Protein AF-A0A7S3B1F3-F1 (afdb_monomer)

Radius of gyration: 29.44 Å; Cα contacts (8 Å, |Δi|>4): 536; chains: 1; bounding box: 64×61×90 Å

Nearest PDB structures (foldseek):
  1wzw-assembly1_A  TM=7.411E-01  e=1.819E-04  Homo sapiens
  4p5o-assembly2_G  TM=6.348E-01  e=1.239E-04  Homo sapiens
  6n13-assembly1_C  TM=6.821E-01  e=6.792E-04  Homo sapiens
  8qat-assembly1_D  TM=5.933E-01  e=2.266E-04  Homo sapiens
  7nsu-assembly1_D  TM=1.975E-01  e=6.494E+00  Escherichia coli

InterPro domains:
  IPR000608 Ubiquitin-conjugating (UBC), catalytic core domain [PF00179] (2-123)
  IPR000608 Ubiquitin-conjugating (UBC), catalytic core domain [PS50127] (1-158)
  IPR001810 F-box domain [PF12937] (292-334)
  IPR001810 F-box domain [PS50181] (289-335)
  IPR001810 F-box domain [SM00256] (295-335)
  IPR016135 Ubiquitin-conjugating enzyme/RWD-like [G3DSA:3.10.110.10] (1-153)
  IPR016135 Ubiquitin-conjugating enzyme/RWD-like [SSF54495] (1-128)
  IPR036047 F-box-like domain superfamily [SSF81383] (281-338)
  IPR050113 Ubiquitin-conjugating enzyme E2-like [PTHR24067] (2-126)

Sequence (414 aa):
MSDLREIDSNPLPTVAAAPLPFDISTWHVNLRPSDGPFSGSVFHFRLRFPADYPASPPRVEMLSTGMPGHPNVFGDPSGGVFICLSMLKPYLKSVKYDGWTSAYSCMSLLLQLQSFLFADNIEQDNGDIEGPNREFDTAEWRLGVVRQVRANNRTFWIQLDDDLCHTHDAPWPPFADVQTLSTAPVPEVELCRRAAVASEQELVRELLYVDTLKQTMEELDSRVRQFGAASLSYKDAAMRSNRKAVSNKLAGRAELVARVVAAREARATAEMELQRNADEAARERGAQSVLLADLPTDILLAIADRLRTEDLPNLDRVCRSWRDLSLCHNLFARRQLCCFHSKERFSAPGVCLGVGLRLLEGHRSGELKDVATPFDLISEAAFTRDKVRLSVWKEPFTHFLPLAIDARHFSRSL

Secondary structure (DSSP, 8-state):
-HHHHHHHHS--TTEEEEEETTEEEEEEEEE--SSSTTTT--EEEEEE--TTTTSSPPEEEE-S---TT-TTEEE-TTS-EEE--GGGSBP-TTSTT-SB-TT--HHHHHHHHHHHHT-SSEE-TTS-EEPSPGGG--HHHHHHHHHHHHHHTT-EE--STTT-EE-SSS-SSPPPPTTGGG-SPPPHHHHHHHHHHHHHHHHHHHHHHHHHHHHHHHHHHHHHHHH-GGG--HHHHHHHHTHHHHHHHHHTHHHHHHHHHHHHHHHHHHHHHHHHHHHHHHHHTT-----GGGS-HHHHHHHHTTS-GGGHHHHTTT-HHHHHHHHHHTHHHHHH-B-TTT--BTTSTT--EEEEEEEEE-TTT--EEEEE----EEEHHHHHTS---B-TT--B--EEEE---SHHHHHHH-

Solvent-accessible surface area (backbone atoms only — not comparable to full-atom values): 23519 Å² total; per-residue (Å²): 111,58,53,58,53,50,44,73,74,58,71,40,69,46,45,15,73,41,56,42,97,91,37,81,48,38,29,32,29,30,40,39,48,94,51,71,80,56,40,89,39,64,43,38,32,39,38,40,50,48,96,61,52,45,70,46,53,49,50,74,39,55,73,35,76,73,49,90,58,39,88,48,45,41,81,35,96,88,76,50,46,45,70,72,50,59,57,65,36,73,54,45,92,90,45,86,96,45,33,29,36,22,65,61,48,60,63,57,51,53,52,48,50,54,55,59,76,61,45,74,63,39,81,42,100,86,74,48,74,49,43,56,48,70,94,56,68,42,77,66,47,43,54,52,51,42,51,47,47,51,61,61,28,48,66,48,88,45,91,50,86,93,67,44,72,33,23,54,92,53,47,67,42,59,56,53,51,74,70,64,77,50,76,64,80,73,51,67,54,57,51,52,26,52,52,20,51,53,52,27,53,53,42,50,54,53,50,52,51,52,54,48,52,50,52,54,50,55,51,49,58,48,48,36,73,74,64,38,78,87,69,54,49,75,68,53,51,53,54,58,72,43,42,68,61,53,52,54,56,58,67,46,44,65,60,49,52,52,50,33,52,52,25,48,52,51,26,51,51,28,52,52,50,53,50,49,55,51,56,51,59,44,61,76,63,75,51,81,83,74,51,83,66,72,53,55,67,71,57,52,49,58,50,58,76,68,54,58,77,85,52,54,80,55,35,58,73,72,41,69,54,43,26,51,47,46,71,74,57,44,56,72,62,57,72,66,44,30,15,40,69,69,60,50,40,48,86,43,88,92,41,33,43,19,28,42,30,27,76,40,62,41,98,84,74,74,44,79,69,46,79,46,59,86,74,46,44,34,30,54,60,44,46,70,75,70,58,57,42,58,43,56,86,65,46,70,33,82,45,80,43,70,46,75,81,44,75,76,39,28,67,64,57,110

Foldseek 3Di:
DVLVVVCVQDADQQKDKDAFPVGNQKMKMWGAAPDDLLHLWIWIWIWGHDPLPPAAGTDIWTQFPWDPQQPQWDQDPVRTIGGPDQQNAPFDPVDPPTYHFLLDGPVNVSVCCRCQRRDQWHQDPVRDIDGRDVVQPDPVSSVVVSVVSQVRQAWDDDPRPNDDTAGRVGDPVDGDDPCVVCPPPDPPLVVLLVVLVVQLVVLVVLLVVLVVLVVLVVVLVVCCVVPNPVPDDPVSVVSVVCVVVSVVSNVCNVVSVVSSVVSVVSNVVSVVVVVVVVVVVCVVVPDDPPDPLNDPLVVVLVVLLSDDPVCLVVQCVPDPSSVCSCVVVVSVVQQVQAASNPRHGLPDPLWWKWWFWAFDADPPDSDGPDIDTPPHIHTPCCVPPVVDQAGRSGHGGDDTDTDCPDPVNVVSVD

Mean predicted aligned error: 15.01 Å

pLDDT: mean 80.53, std 12.05, range [40.38, 96.31]

Structure (mmCIF, N/CA/C/O backbone):
data_AF-A0A7S3B1F3-F1
#
_entry.id   AF-A0A7S3B1F3-F1
#
loop_
_atom_site.group_PDB
_atom_site.id
_atom_site.type_symbol
_atom_site.label_atom_id
_atom_site.label_alt_id
_atom_site.label_comp_id
_atom_site.label_asym_id
_atom_site.label_entity_id
_atom_site.label_seq_id
_atom_site.pdbx_PDB_ins_code
_atom_site.Cartn_x
_atom_site.Cartn_y
_atom_site.Cartn_z
_atom_site.occupancy
_atom_site.B_iso_or_equiv
_atom_site.auth_seq_id
_atom_site.auth_comp_id
_atom_site.auth_asym_id
_atom_site.auth_atom_id
_atom_site.pdbx_PDB_model_num
ATOM 1 N N . MET A 1 1 ? -2.489 -9.778 12.239 1.00 70.12 1 MET A N 1
ATOM 2 C CA . MET A 1 1 ? -3.160 -10.650 11.240 1.00 70.12 1 MET A CA 1
ATOM 3 C C . MET A 1 1 ? -3.718 -9.880 10.045 1.00 70.12 1 MET A C 1
ATOM 5 O O . MET A 1 1 ? -3.667 -10.430 8.954 1.00 70.12 1 MET A O 1
ATOM 9 N N . SER A 1 2 ? -4.242 -8.654 10.203 1.00 85.00 2 SER A N 1
ATOM 10 C CA . SER A 1 2 ? -4.734 -7.886 9.046 1.00 85.00 2 SER A CA 1
ATOM 11 C C . SER A 1 2 ? -3.640 -7.606 8.009 1.00 85.00 2 SER A C 1
ATOM 13 O O . SER A 1 2 ? -3.879 -7.827 6.829 1.00 85.00 2 SER A O 1
ATOM 15 N N . ASP A 1 3 ? -2.432 -7.231 8.441 1.00 91.12 3 ASP A N 1
ATOM 16 C CA . ASP A 1 3 ? -1.292 -7.003 7.537 1.00 91.12 3 ASP A CA 1
ATOM 17 C C . ASP A 1 3 ? -0.918 -8.231 6.700 1.00 91.12 3 ASP A C 1
ATOM 19 O O . ASP A 1 3 ? -0.592 -8.103 5.526 1.00 91.12 3 ASP A O 1
ATOM 23 N N . LEU A 1 4 ? -1.012 -9.435 7.279 1.00 89.94 4 LEU A N 1
ATOM 24 C CA . LEU A 1 4 ? -0.726 -10.681 6.558 1.00 89.94 4 LEU A CA 1
ATOM 25 C C . LEU A 1 4 ? -1.741 -10.897 5.443 1.00 89.94 4 LEU A C 1
ATOM 27 O O . LEU A 1 4 ? -1.368 -11.091 4.295 1.00 89.94 4 LEU A O 1
ATOM 31 N N . ARG A 1 5 ? -3.029 -10.729 5.761 1.00 87.00 5 ARG A N 1
ATOM 32 C CA . ARG A 1 5 ? -4.096 -10.798 4.757 1.00 87.00 5 ARG A CA 1
ATOM 33 C C . ARG A 1 5 ? -3.935 -9.732 3.676 1.00 87.00 5 ARG A C 1
ATOM 35 O O . ARG A 1 5 ? -4.262 -10.005 2.527 1.00 87.00 5 ARG A O 1
ATOM 42 N N . GLU A 1 6 ? -3.489 -8.527 4.031 1.00 85.38 6 GLU A N 1
ATOM 43 C CA . GLU A 1 6 ? -3.254 -7.444 3.070 1.00 85.38 6 GLU A CA 1
ATOM 44 C C . GLU A 1 6 ? -2.161 -7.820 2.065 1.00 85.38 6 GLU A C 1
ATOM 46 O O . GLU A 1 6 ? -2.376 -7.652 0.862 1.00 85.38 6 GLU A O 1
ATOM 51 N N . ILE A 1 7 ? -1.043 -8.363 2.554 1.00 88.19 7 ILE A N 1
ATOM 52 C CA . ILE A 1 7 ? 0.088 -8.818 1.738 1.00 88.19 7 ILE A CA 1
ATOM 53 C C . ILE A 1 7 ? -0.307 -10.016 0.869 1.00 88.19 7 ILE A C 1
ATOM 55 O O . ILE A 1 7 ? -0.078 -9.979 -0.337 1.00 88.19 7 ILE A O 1
ATOM 59 N N . ASP A 1 8 ? -0.990 -11.012 1.436 1.00 85.06 8 ASP A N 1
ATOM 60 C CA . ASP A 1 8 ? -1.453 -12.196 0.699 1.00 85.06 8 ASP A CA 1
ATOM 61 C C . ASP A 1 8 ? -2.486 -11.845 -0.386 1.00 85.06 8 ASP A C 1
ATOM 63 O O . ASP A 1 8 ? -2.542 -12.485 -1.434 1.00 85.06 8 ASP A O 1
ATOM 67 N N . SER A 1 9 ? -3.320 -10.824 -0.148 1.00 81.31 9 SER A N 1
ATOM 68 C CA . SER A 1 9 ? -4.368 -10.405 -1.093 1.00 81.31 9 SER A CA 1
ATOM 69 C C . SER A 1 9 ? -3.864 -9.450 -2.176 1.00 81.31 9 SER A C 1
ATOM 71 O O . SER A 1 9 ? -4.506 -9.324 -3.217 1.00 81.31 9 SER A O 1
ATOM 73 N N . ASN A 1 10 ? -2.757 -8.744 -1.930 1.00 79.38 10 ASN A N 1
ATOM 74 C CA . ASN A 1 10 ? -2.163 -7.788 -2.869 1.00 79.38 10 ASN A CA 1
ATOM 75 C C . ASN A 1 10 ? -0.659 -8.063 -3.042 1.00 79.38 10 ASN A C 1
ATOM 77 O O . ASN A 1 10 ? 0.163 -7.190 -2.754 1.00 79.38 10 ASN A O 1
ATOM 81 N N . PRO A 1 11 ? -0.279 -9.274 -3.478 1.00 84.19 11 PRO A N 1
ATOM 82 C CA . PRO A 1 11 ? 1.120 -9.635 -3.655 1.00 84.19 11 PRO A CA 1
ATOM 83 C C . PRO A 1 11 ? 1.785 -8.752 -4.717 1.00 84.19 11 PRO A C 1
ATOM 85 O O . PRO A 1 11 ? 1.265 -8.565 -5.819 1.00 84.19 11 PRO A O 1
ATOM 88 N N . LEU A 1 12 ? 2.966 -8.228 -4.392 1.00 85.62 12 LEU A N 1
ATOM 89 C CA . LEU A 1 12 ? 3.766 -7.407 -5.297 1.00 85.62 12 LEU A CA 1
ATOM 90 C C . LEU A 1 12 ? 4.938 -8.232 -5.844 1.00 85.62 12 LEU A C 1
ATOM 92 O O . LEU A 1 12 ? 5.647 -8.859 -5.060 1.00 85.62 12 LEU A O 1
ATOM 96 N N . PRO A 1 13 ? 5.237 -8.191 -7.156 1.00 86.38 13 PRO A N 1
ATOM 97 C CA . PRO A 1 13 ? 6.347 -8.955 -7.733 1.00 86.38 13 PRO A CA 1
ATOM 98 C C . PRO A 1 13 ? 7.719 -8.673 -7.106 1.00 86.38 13 PRO A C 1
ATOM 100 O O . PRO A 1 13 ? 8.632 -9.492 -7.205 1.00 86.38 13 PRO A O 1
ATOM 103 N N . THR A 1 14 ? 7.908 -7.492 -6.523 1.00 89.94 14 THR A N 1
ATOM 104 C CA . THR A 1 14 ? 9.184 -7.007 -5.977 1.00 89.94 14 THR A CA 1
ATOM 105 C C . THR A 1 14 ? 9.291 -7.129 -4.460 1.00 89.94 14 THR A C 1
ATOM 107 O O . THR A 1 14 ? 10.332 -6.780 -3.904 1.00 89.94 14 THR A O 1
ATOM 110 N N . VAL A 1 15 ? 8.244 -7.628 -3.796 1.00 92.31 15 VAL A N 1
ATOM 111 C CA . VAL A 1 15 ? 8.154 -7.733 -2.337 1.00 92.31 15 VAL A CA 1
ATOM 112 C C . VAL A 1 15 ? 7.716 -9.144 -1.963 1.00 92.31 15 VAL A C 1
ATOM 114 O O . VAL A 1 15 ? 6.698 -9.633 -2.441 1.00 92.31 15 VAL A O 1
ATOM 117 N N . ALA A 1 16 ? 8.459 -9.789 -1.073 1.00 91.44 16 ALA A N 1
ATOM 118 C CA . ALA A 1 16 ? 8.034 -11.014 -0.409 1.00 91.44 16 ALA A CA 1
ATOM 119 C C . ALA A 1 16 ? 8.097 -10.792 1.096 1.00 91.44 16 ALA A C 1
ATOM 121 O O . ALA A 1 16 ? 9.097 -10.279 1.589 1.00 91.44 16 ALA A O 1
ATOM 122 N N . ALA A 1 17 ? 7.060 -11.169 1.834 1.00 93.38 17 ALA A N 1
ATOM 123 C CA . ALA A 1 17 ? 7.020 -11.000 3.280 1.00 93.38 17 ALA A CA 1
ATOM 124 C C . ALA A 1 17 ? 6.205 -12.123 3.918 1.00 93.38 17 ALA A C 1
ATOM 126 O O . ALA A 1 17 ? 5.119 -12.437 3.441 1.00 93.38 17 ALA A O 1
ATOM 127 N N . ALA A 1 18 ? 6.731 -12.723 4.984 1.00 90.44 18 ALA A N 1
ATOM 128 C CA . ALA A 1 18 ? 6.064 -13.801 5.699 1.00 90.44 18 ALA A CA 1
ATOM 129 C C . ALA A 1 18 ? 6.490 -13.830 7.177 1.00 90.44 18 ALA A C 1
ATOM 131 O O . ALA A 1 18 ? 7.664 -13.578 7.476 1.00 90.44 18 ALA A O 1
ATOM 132 N N . PRO A 1 19 ? 5.569 -14.142 8.107 1.00 90.50 19 PRO A N 1
ATOM 133 C CA . PRO A 1 19 ? 5.909 -14.415 9.499 1.00 90.50 19 PRO A CA 1
ATOM 134 C C . PRO A 1 19 ? 6.718 -15.708 9.638 1.00 90.50 19 PRO A C 1
ATOM 136 O O . PRO A 1 19 ? 6.606 -16.619 8.814 1.00 90.50 19 PRO A O 1
ATOM 139 N N . LEU A 1 20 ? 7.475 -15.830 10.729 1.00 82.38 20 LEU A N 1
ATOM 140 C CA . LEU A 1 20 ? 7.997 -17.126 11.152 1.00 82.38 20 LEU A CA 1
ATOM 141 C C . LEU A 1 20 ? 6.819 -18.056 11.526 1.00 82.38 20 LEU A C 1
ATOM 143 O O . LEU A 1 20 ? 5.872 -17.601 12.172 1.00 82.38 20 LEU A O 1
ATOM 147 N N . PRO A 1 21 ? 6.869 -19.361 11.198 1.00 78.12 21 PRO A N 1
ATOM 148 C CA . PRO A 1 21 ? 5.812 -20.325 11.516 1.00 78.12 21 PRO A CA 1
ATOM 149 C C . PRO A 1 21 ? 5.466 -20.401 13.008 1.00 78.12 21 PRO A C 1
ATOM 151 O O . PRO A 1 21 ? 4.306 -20.588 13.365 1.00 78.12 21 PRO A O 1
ATOM 154 N N . PHE A 1 22 ? 6.466 -20.234 13.875 1.00 78.75 22 PHE A N 1
ATOM 155 C CA . PHE A 1 22 ? 6.335 -20.303 15.335 1.00 78.75 22 PHE A CA 1
ATOM 156 C C . PHE A 1 22 ? 6.298 -18.927 16.019 1.00 78.75 22 PHE A C 1
ATOM 158 O O . PHE A 1 22 ? 6.093 -18.858 17.229 1.00 78.75 22 PHE A O 1
ATOM 165 N N . ASP A 1 23 ? 6.478 -17.831 15.275 1.00 83.88 23 ASP A N 1
ATOM 166 C CA . ASP A 1 23 ? 6.432 -16.472 15.818 1.00 83.88 23 ASP A CA 1
ATOM 167 C C . ASP A 1 23 ? 5.832 -15.487 14.806 1.00 83.88 23 ASP A C 1
ATOM 169 O O . ASP A 1 23 ? 6.515 -14.927 13.949 1.00 83.88 23 ASP A O 1
ATOM 173 N N . ILE A 1 24 ? 4.536 -15.211 14.965 1.00 89.12 24 ILE A N 1
ATOM 174 C CA . ILE A 1 24 ? 3.807 -14.252 14.126 1.00 89.12 24 ILE A CA 1
ATOM 175 C C . ILE A 1 24 ? 4.287 -12.803 14.308 1.00 89.12 24 ILE A C 1
ATOM 177 O O . ILE A 1 24 ? 3.949 -11.948 13.490 1.00 89.12 24 ILE A O 1
ATOM 181 N N . SER A 1 25 ? 5.038 -12.498 15.372 1.00 92.31 25 SER A N 1
ATOM 182 C CA . SER A 1 25 ? 5.562 -11.153 15.631 1.00 92.31 25 SER A CA 1
ATOM 183 C C . SER A 1 25 ? 6.898 -10.887 14.938 1.00 92.31 25 SER A C 1
ATOM 185 O O . SER A 1 25 ? 7.299 -9.730 14.820 1.00 92.31 25 SER A O 1
ATOM 187 N N . THR A 1 26 ? 7.562 -11.921 14.417 1.00 90.69 26 THR A N 1
ATOM 188 C CA . THR A 1 26 ? 8.807 -11.785 13.658 1.00 90.69 26 THR A CA 1
ATOM 189 C C . THR A 1 26 ? 8.581 -12.201 12.215 1.00 90.69 26 THR A C 1
ATOM 191 O O . THR A 1 26 ? 8.157 -13.315 11.927 1.00 90.69 26 THR A O 1
ATOM 194 N N . TRP A 1 27 ? 8.853 -11.287 11.292 1.00 93.44 27 TRP A N 1
ATOM 195 C CA . TRP A 1 27 ? 8.662 -11.494 9.865 1.00 93.44 27 TRP A CA 1
ATOM 196 C C . TRP A 1 27 ? 9.977 -11.378 9.128 1.00 93.44 27 TRP A C 1
ATOM 198 O O . TRP A 1 27 ? 10.834 -10.561 9.467 1.00 93.44 27 TRP A O 1
ATOM 208 N N . HIS A 1 28 ? 10.089 -12.168 8.075 1.00 90.50 28 HIS A N 1
ATOM 209 C CA . HIS A 1 28 ? 11.171 -12.102 7.117 1.00 90.50 28 HIS A CA 1
ATOM 210 C C . HIS A 1 28 ? 10.658 -11.541 5.804 1.00 90.50 28 HIS A C 1
ATOM 212 O O . HIS A 1 28 ? 9.555 -11.861 5.356 1.00 90.50 28 HIS A O 1
ATOM 218 N N . VAL A 1 29 ? 11.463 -10.666 5.215 1.00 93.06 29 VAL A N 1
ATOM 219 C CA . VAL A 1 29 ? 11.077 -9.869 4.059 1.00 93.06 29 VAL A CA 1
ATOM 220 C C . VAL A 1 29 ? 12.208 -9.860 3.047 1.00 93.06 29 VAL A C 1
ATOM 222 O O . VAL A 1 29 ? 13.358 -9.625 3.406 1.00 93.06 29 VAL A O 1
ATOM 225 N N . ASN A 1 30 ? 11.871 -10.061 1.779 1.00 90.88 30 ASN A N 1
ATOM 226 C CA . ASN A 1 30 ? 12.766 -9.855 0.651 1.00 90.88 30 ASN A CA 1
ATOM 227 C C . ASN A 1 30 ? 12.249 -8.708 -0.211 1.00 90.88 30 ASN A C 1
ATOM 229 O O . ASN A 1 30 ? 11.088 -8.705 -0.621 1.00 90.88 30 ASN A O 1
ATOM 233 N N . LEU A 1 31 ? 13.128 -7.756 -0.509 1.00 92.00 31 LEU A N 1
ATOM 234 C CA . LEU A 1 31 ? 12.880 -6.680 -1.463 1.00 92.00 31 LEU A CA 1
ATOM 235 C C . LEU A 1 31 ? 13.848 -6.819 -2.634 1.00 92.00 31 LEU A C 1
ATOM 237 O O . LEU A 1 31 ? 15.030 -7.117 -2.440 1.00 92.00 31 LEU A O 1
ATOM 241 N N . ARG A 1 32 ? 13.355 -6.577 -3.849 1.00 87.69 32 ARG A N 1
ATOM 242 C CA . ARG A 1 32 ? 14.201 -6.459 -5.040 1.00 87.69 32 ARG A CA 1
ATOM 243 C C . ARG A 1 32 ? 13.879 -5.179 -5.816 1.00 87.69 32 ARG A C 1
ATOM 245 O O . ARG A 1 32 ? 12.701 -4.877 -6.008 1.00 87.69 32 ARG A O 1
ATOM 252 N N . PRO A 1 33 ? 14.893 -4.442 -6.285 1.00 83.69 33 PRO A N 1
ATOM 253 C CA . PRO A 1 33 ? 14.686 -3.315 -7.180 1.00 83.69 33 PRO A CA 1
ATOM 254 C C . PRO A 1 33 ? 14.214 -3.796 -8.558 1.00 83.69 33 PRO A C 1
ATOM 256 O O . PRO A 1 33 ? 14.663 -4.832 -9.059 1.00 83.69 33 PRO A O 1
ATOM 259 N N . SER A 1 34 ? 13.316 -3.032 -9.176 1.00 81.38 34 SER A N 1
ATOM 260 C CA . SER A 1 34 ? 12.886 -3.223 -10.568 1.00 81.38 34 SER A CA 1
ATOM 261 C C . SER A 1 34 ? 13.987 -2.865 -11.567 1.00 81.38 34 SER A C 1
ATOM 263 O O . SER A 1 34 ? 14.125 -3.496 -12.612 1.00 81.38 34 SER A O 1
ATOM 265 N N . ASP A 1 35 ? 14.782 -1.861 -11.228 1.00 77.50 35 ASP A N 1
ATOM 266 C CA . ASP A 1 35 ? 15.7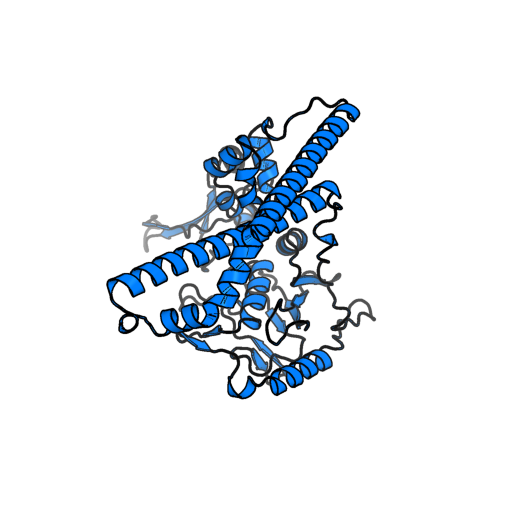03 -1.144 -12.099 1.00 77.50 35 ASP A CA 1
ATOM 267 C C . ASP A 1 35 ? 16.857 -0.537 -11.278 1.00 77.50 35 ASP A C 1
ATOM 269 O O . ASP A 1 35 ? 17.087 -0.909 -10.126 1.00 77.50 35 ASP A O 1
ATOM 273 N N . GLY A 1 36 ? 17.660 0.324 -11.901 1.00 73.88 36 GLY A N 1
ATOM 274 C CA . GLY A 1 36 ? 18.797 0.960 -11.241 1.00 73.88 36 GLY A CA 1
ATOM 275 C C . GLY A 1 36 ? 19.997 0.028 -10.996 1.00 73.88 36 GLY A C 1
ATOM 276 O O . GLY A 1 36 ? 20.031 -1.124 -11.447 1.00 73.88 36 GLY A O 1
ATOM 277 N N . PRO A 1 37 ? 21.034 0.524 -10.296 1.00 71.31 37 PRO A N 1
ATOM 278 C CA . PRO A 1 37 ? 22.313 -0.173 -10.146 1.00 71.31 37 PRO A CA 1
ATOM 279 C C . PRO A 1 37 ? 22.180 -1.498 -9.391 1.00 71.31 37 PRO A C 1
ATOM 281 O O . PRO A 1 37 ? 22.884 -2.453 -9.700 1.00 71.31 37 PRO A O 1
ATOM 284 N N . PHE A 1 38 ? 21.250 -1.586 -8.442 1.00 75.31 38 PHE A N 1
ATOM 285 C CA . PHE A 1 38 ? 21.038 -2.788 -7.641 1.00 75.31 38 PHE A CA 1
ATOM 286 C C . PHE A 1 38 ? 20.122 -3.824 -8.310 1.00 75.31 38 PHE A C 1
ATOM 288 O O . PHE A 1 38 ? 19.883 -4.876 -7.710 1.00 75.31 38 PHE A O 1
ATOM 295 N N . SER A 1 39 ? 19.638 -3.573 -9.536 1.00 78.00 39 SER A N 1
ATOM 296 C CA . SER A 1 39 ? 18.772 -4.493 -10.287 1.00 78.00 39 SER A CA 1
ATOM 297 C C . SER A 1 39 ? 19.311 -5.930 -10.292 1.00 78.00 39 SER A C 1
ATOM 299 O O . SER A 1 39 ? 20.514 -6.186 -10.433 1.00 78.00 39 SER A O 1
ATOM 301 N N . GLY A 1 40 ? 18.411 -6.893 -10.081 1.00 75.31 40 GLY A N 1
ATOM 302 C CA . GLY A 1 40 ? 18.739 -8.316 -9.964 1.00 75.31 40 GLY A CA 1
ATOM 303 C C . GLY A 1 40 ? 19.430 -8.714 -8.655 1.00 75.31 40 GLY A C 1
ATOM 304 O O . GLY A 1 40 ? 19.989 -9.806 -8.595 1.00 75.31 40 GLY A O 1
ATOM 305 N N . SER A 1 41 ? 19.428 -7.841 -7.644 1.00 79.12 41 SER A N 1
ATOM 306 C CA . SER A 1 41 ? 19.888 -8.156 -6.287 1.00 79.12 41 SER A CA 1
ATOM 307 C C . SER A 1 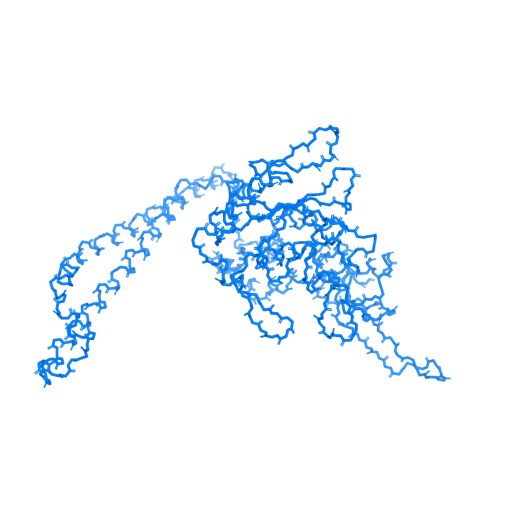41 ? 18.696 -8.341 -5.343 1.00 79.12 41 SER A C 1
ATOM 309 O O . SER A 1 41 ? 17.678 -7.668 -5.496 1.00 79.12 41 SER A O 1
ATOM 311 N N . VAL A 1 42 ? 18.823 -9.224 -4.354 1.00 84.38 42 VAL A N 1
ATOM 312 C CA . VAL A 1 42 ? 17.827 -9.415 -3.286 1.00 84.38 42 VAL A CA 1
ATOM 313 C C . VAL A 1 42 ? 18.360 -8.862 -1.969 1.00 84.38 42 VAL A C 1
ATOM 315 O O . VAL A 1 42 ? 19.488 -9.167 -1.567 1.00 84.38 42 VAL A O 1
ATOM 318 N N . PHE A 1 43 ? 17.530 -8.060 -1.304 1.00 86.94 43 PHE A N 1
ATOM 319 C CA . PHE A 1 43 ? 17.797 -7.492 0.010 1.00 86.94 43 PHE A CA 1
ATOM 320 C C . PHE A 1 43 ? 16.864 -8.111 1.043 1.00 86.94 43 PHE A C 1
ATOM 322 O O . PHE A 1 43 ? 15.642 -8.050 0.897 1.00 86.94 43 PHE A O 1
ATOM 329 N N . HIS A 1 44 ? 17.457 -8.702 2.074 1.00 87.50 44 HIS A N 1
ATOM 330 C CA . HIS A 1 44 ? 16.751 -9.437 3.106 1.00 87.50 44 HIS A CA 1
ATOM 331 C C . HIS A 1 44 ? 16.637 -8.616 4.391 1.00 87.50 44 HIS A C 1
ATOM 333 O O . HIS A 1 44 ? 17.616 -8.027 4.862 1.00 87.50 44 HIS A O 1
ATOM 339 N N . PHE A 1 45 ? 15.444 -8.607 4.975 1.00 90.56 45 PHE A N 1
ATOM 340 C CA . PHE A 1 45 ? 15.118 -7.869 6.185 1.00 90.56 45 PHE A CA 1
ATOM 341 C C . PHE A 1 45 ? 14.389 -8.757 7.182 1.00 90.56 45 PHE A C 1
ATOM 343 O O . PHE A 1 45 ? 13.651 -9.677 6.820 1.00 90.56 45 PHE A O 1
ATOM 350 N N . ARG A 1 46 ? 14.548 -8.409 8.455 1.00 90.00 46 ARG A N 1
ATOM 351 C CA . ARG A 1 46 ? 13.768 -8.935 9.565 1.00 90.00 46 ARG A CA 1
ATOM 352 C C . ARG A 1 46 ? 12.976 -7.806 10.209 1.00 90.00 46 ARG A C 1
ATOM 354 O O . ARG A 1 46 ? 13.542 -6.804 10.641 1.00 90.00 46 ARG A O 1
ATOM 361 N N . LEU A 1 47 ? 11.664 -7.981 10.271 1.00 94.44 47 LEU A N 1
ATOM 362 C CA . LEU A 1 47 ? 10.727 -7.080 10.932 1.00 94.44 47 LEU A CA 1
ATOM 363 C C . LEU A 1 47 ? 10.300 -7.712 12.255 1.00 94.44 47 LEU A C 1
ATOM 365 O O . LEU A 1 47 ? 9.886 -8.867 12.278 1.00 94.44 47 LEU A O 1
ATOM 369 N N . ARG A 1 48 ? 10.378 -6.964 13.357 1.00 93.94 48 ARG A N 1
ATOM 370 C CA . ARG A 1 48 ? 9.853 -7.390 14.664 1.00 93.94 48 ARG A CA 1
ATOM 371 C C . ARG A 1 48 ? 8.751 -6.442 15.106 1.00 93.94 48 ARG A C 1
ATOM 373 O O . ARG A 1 48 ? 9.014 -5.271 15.379 1.00 93.94 48 ARG A O 1
ATOM 380 N N . PHE A 1 49 ? 7.530 -6.948 15.161 1.00 95.00 49 PHE A N 1
ATOM 381 C CA . PHE A 1 49 ? 6.347 -6.204 15.569 1.00 95.00 49 PHE A CA 1
ATOM 382 C C . PHE A 1 49 ? 6.253 -6.177 17.101 1.00 95.00 49 PHE A C 1
ATOM 384 O O . PHE A 1 49 ? 6.294 -7.239 17.726 1.00 95.00 49 PHE A O 1
ATOM 391 N N . PRO A 1 50 ? 6.141 -4.996 17.734 1.00 94.50 50 PRO A N 1
ATOM 392 C CA . PRO A 1 50 ? 5.984 -4.913 19.181 1.00 94.50 50 PRO A CA 1
ATOM 393 C C . PRO A 1 50 ? 4.578 -5.353 19.619 1.00 94.50 50 PRO A C 1
ATOM 395 O O . PRO A 1 50 ? 3.640 -5.389 18.822 1.00 94.50 50 PRO A O 1
ATOM 398 N N . ALA A 1 51 ? 4.416 -5.654 20.910 1.00 92.25 51 ALA A N 1
ATOM 399 C CA . ALA A 1 51 ? 3.141 -6.109 21.473 1.00 92.25 51 ALA A CA 1
ATOM 400 C C . ALA A 1 51 ? 2.011 -5.065 21.368 1.00 92.25 51 ALA A C 1
ATOM 402 O O . ALA A 1 51 ? 0.839 -5.427 21.362 1.00 92.25 51 ALA A O 1
ATOM 403 N N . ASP A 1 52 ? 2.359 -3.780 21.282 1.00 91.12 52 ASP A N 1
ATOM 404 C CA . ASP A 1 52 ? 1.432 -2.660 21.123 1.00 91.12 52 ASP A CA 1
ATOM 405 C C . ASP A 1 52 ? 1.264 -2.220 19.657 1.00 91.12 52 ASP A C 1
ATOM 407 O O . ASP A 1 52 ? 0.655 -1.183 19.392 1.00 91.12 52 ASP A O 1
ATOM 411 N N . TYR A 1 53 ? 1.784 -2.976 18.683 1.00 92.25 53 TYR A N 1
ATOM 412 C CA . TYR A 1 53 ? 1.575 -2.694 17.262 1.00 92.25 53 TYR A CA 1
ATOM 413 C C . TYR A 1 53 ? 0.070 -2.617 16.922 1.00 92.25 53 TYR A C 1
ATOM 415 O O . TYR A 1 53 ? -0.696 -3.468 17.378 1.00 92.25 53 TYR A O 1
ATOM 423 N N . PRO A 1 54 ? -0.386 -1.648 16.097 1.00 92.62 54 PRO A N 1
ATOM 424 C CA . PRO A 1 54 ? 0.379 -0.636 15.353 1.00 92.62 54 PRO A CA 1
ATOM 425 C C . PRO A 1 54 ? 0.604 0.694 16.090 1.00 92.62 54 PRO A C 1
ATOM 427 O O . PRO A 1 54 ? 0.933 1.698 15.454 1.00 92.62 54 PRO A O 1
ATOM 430 N N . ALA A 1 55 ? 0.407 0.772 17.410 1.00 89.56 55 ALA A N 1
ATOM 431 C CA . ALA A 1 55 ? 0.667 2.008 18.152 1.00 89.56 55 ALA A CA 1
ATOM 432 C C . ALA A 1 55 ? 2.147 2.420 18.068 1.00 89.56 55 ALA A C 1
ATOM 434 O O . ALA A 1 55 ? 2.421 3.606 17.857 1.00 89.56 55 ALA A O 1
ATOM 435 N N . SER A 1 56 ? 3.056 1.448 18.139 1.00 91.06 56 SER A N 1
ATOM 436 C CA . SER A 1 56 ? 4.497 1.618 17.928 1.00 91.06 56 SER A CA 1
ATOM 437 C C . SER A 1 56 ? 4.959 0.967 16.612 1.00 91.06 56 SER A C 1
ATOM 439 O O . SER A 1 56 ? 4.340 -0.009 16.170 1.00 91.06 56 SER A O 1
ATOM 441 N N . PRO A 1 57 ? 6.022 1.493 15.966 1.00 93.38 57 PRO A N 1
ATOM 442 C CA . PRO A 1 57 ? 6.554 0.927 14.728 1.00 93.38 57 PRO A CA 1
ATOM 443 C C . PRO A 1 57 ? 7.159 -0.464 14.943 1.00 93.38 57 PRO A C 1
ATOM 445 O O . PRO A 1 57 ? 7.673 -0.751 16.028 1.00 93.38 57 PRO A O 1
ATOM 448 N N . PRO A 1 58 ? 7.177 -1.320 13.906 1.00 94.62 58 PRO A N 1
ATOM 449 C CA . PRO A 1 58 ? 8.010 -2.509 13.924 1.00 94.62 58 PRO A CA 1
ATOM 450 C C . PRO A 1 58 ? 9.489 -2.112 13.870 1.00 94.62 58 PRO A C 1
ATOM 452 O O . PRO A 1 58 ? 9.877 -1.153 13.200 1.00 94.62 58 PRO A O 1
ATOM 455 N N . ARG A 1 59 ? 10.343 -2.890 14.535 1.00 91.75 59 ARG A N 1
ATOM 456 C CA . ARG A 1 59 ? 11.792 -2.762 14.373 1.00 91.75 59 ARG A CA 1
ATOM 457 C C . ARG A 1 59 ? 12.194 -3.404 13.050 1.00 91.75 59 ARG A C 1
ATOM 459 O O . ARG A 1 59 ? 11.918 -4.585 12.848 1.00 91.75 59 ARG A O 1
ATOM 466 N N . VAL A 1 60 ? 12.861 -2.644 12.186 1.00 92.00 60 VAL A N 1
ATOM 467 C CA . VAL A 1 60 ? 13.398 -3.126 10.905 1.00 92.00 60 VAL A CA 1
ATOM 468 C C . VAL A 1 60 ? 14.893 -3.366 11.044 1.00 92.00 60 VAL A C 1
ATOM 470 O O . VAL A 1 60 ? 15.634 -2.490 11.482 1.00 92.00 60 VAL A O 1
ATOM 473 N N . GLU A 1 61 ? 15.330 -4.559 10.666 1.00 87.25 61 GLU A N 1
ATOM 474 C CA . GLU A 1 61 ? 16.728 -4.965 10.652 1.00 87.25 61 GLU A CA 1
ATOM 475 C C . GLU A 1 61 ? 17.086 -5.444 9.247 1.00 87.25 61 GLU A C 1
ATOM 477 O O . GLU A 1 61 ? 16.483 -6.385 8.733 1.00 87.25 61 GLU A O 1
ATOM 482 N N . MET A 1 62 ? 18.058 -4.792 8.615 1.00 86.56 62 MET A N 1
ATOM 483 C CA . MET A 1 62 ? 18.590 -5.238 7.332 1.00 86.56 62 MET A CA 1
ATOM 484 C C . MET A 1 62 ? 19.614 -6.345 7.581 1.00 86.56 62 MET A C 1
ATOM 486 O O . MET A 1 62 ? 20.629 -6.113 8.232 1.00 86.56 62 MET A O 1
ATOM 490 N N . LEU A 1 63 ? 19.325 -7.547 7.083 1.00 80.25 63 LEU A N 1
ATOM 491 C CA . LEU A 1 63 ? 20.173 -8.730 7.256 1.00 80.25 63 LEU A CA 1
ATOM 492 C C . LEU A 1 63 ? 21.190 -8.894 6.115 1.00 80.25 63 LEU A C 1
ATOM 494 O O . LEU A 1 63 ? 22.195 -9.580 6.277 1.00 80.25 63 LEU A O 1
ATOM 498 N N . SER A 1 64 ? 20.950 -8.254 4.969 1.00 75.19 64 SER A N 1
ATOM 499 C CA . SER A 1 64 ? 21.930 -8.080 3.888 1.00 75.19 64 SER A CA 1
ATOM 500 C C . SER A 1 64 ? 23.101 -7.190 4.299 1.00 75.19 64 SER A C 1
ATOM 502 O O . SER A 1 64 ? 22.952 -6.317 5.153 1.00 75.19 64 SER A O 1
ATOM 504 N N . THR A 1 65 ? 24.262 -7.350 3.652 1.00 65.44 65 THR A N 1
ATOM 505 C CA . THR A 1 65 ? 25.442 -6.517 3.946 1.00 65.44 65 THR A CA 1
ATOM 506 C C . THR A 1 65 ? 25.275 -5.089 3.424 1.00 65.44 65 THR A C 1
ATOM 508 O O . THR A 1 65 ? 25.812 -4.761 2.369 1.00 65.44 65 THR A O 1
ATOM 511 N N . GLY A 1 66 ? 24.541 -4.254 4.163 1.00 67.19 66 GLY A N 1
ATOM 512 C CA . GLY A 1 66 ? 24.393 -2.809 3.960 1.00 67.19 66 GLY A CA 1
ATOM 513 C C . GLY A 1 66 ? 24.056 -2.351 2.533 1.00 67.19 66 GLY A C 1
ATOM 514 O O . GLY A 1 66 ? 23.757 -3.134 1.633 1.00 67.19 66 GLY A O 1
ATOM 515 N N . MET A 1 67 ? 24.119 -1.037 2.323 1.00 75.12 67 MET A N 1
ATOM 516 C CA . MET A 1 67 ? 24.105 -0.408 1.000 1.00 75.12 67 MET A CA 1
ATOM 517 C C . MET A 1 67 ? 25.252 0.601 0.924 1.00 75.12 67 MET A C 1
ATOM 519 O O . MET A 1 67 ? 25.105 1.724 1.410 1.00 75.12 67 MET A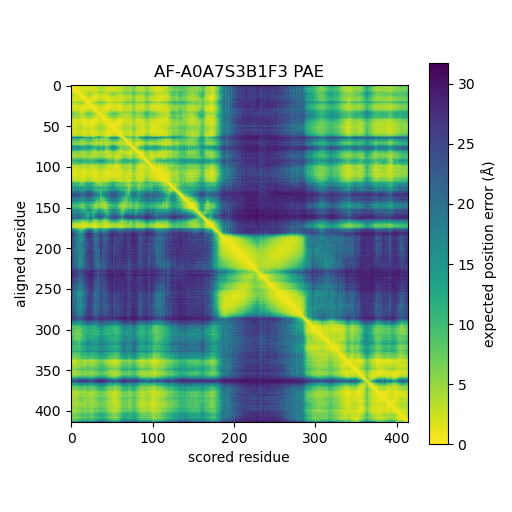 O 1
ATOM 523 N N . PRO A 1 68 ? 26.414 0.214 0.366 1.00 70.81 68 PRO A N 1
ATOM 524 C CA . PRO A 1 68 ? 27.551 1.120 0.253 1.00 70.81 68 PRO A CA 1
ATOM 525 C C . PRO A 1 68 ? 27.167 2.394 -0.507 1.00 70.81 68 PRO A C 1
ATOM 527 O O . PRO A 1 68 ? 26.571 2.316 -1.577 1.00 70.81 68 PRO A O 1
ATOM 530 N N . GLY A 1 69 ? 27.511 3.558 0.045 1.00 70.06 69 GLY A N 1
ATOM 531 C CA . GLY A 1 69 ? 27.280 4.856 -0.598 1.00 70.06 69 GLY A CA 1
ATOM 532 C C . GLY A 1 69 ? 25.837 5.372 -0.564 1.00 70.06 69 GLY A C 1
ATOM 533 O O . GLY A 1 69 ? 25.582 6.421 -1.153 1.00 70.06 69 GLY A O 1
ATOM 534 N N . HIS A 1 70 ? 24.906 4.684 0.110 1.00 79.69 70 HIS A N 1
ATOM 535 C CA . HIS A 1 70 ? 23.539 5.180 0.280 1.00 79.69 70 HIS A CA 1
ATOM 536 C C . HIS A 1 70 ? 23.480 6.249 1.390 1.00 79.69 70 HIS A C 1
ATOM 538 O O . HIS A 1 70 ? 23.952 5.982 2.499 1.00 79.69 70 HIS A O 1
ATOM 544 N N . PRO A 1 71 ? 22.869 7.424 1.142 1.00 77.56 71 PRO A N 1
ATOM 545 C CA . PRO A 1 71 ? 22.935 8.572 2.055 1.00 77.56 71 PRO A CA 1
ATOM 546 C C . PRO A 1 71 ? 22.290 8.315 3.424 1.00 77.56 71 PRO A C 1
ATOM 548 O O . PRO A 1 71 ? 22.707 8.892 4.421 1.00 77.56 71 PRO A O 1
ATOM 551 N N . ASN A 1 72 ? 21.314 7.404 3.503 1.00 84.25 72 ASN A N 1
ATOM 552 C CA . ASN A 1 72 ? 20.555 7.133 4.731 1.00 84.25 72 ASN A CA 1
ATOM 553 C C . ASN A 1 72 ? 20.676 5.690 5.266 1.00 84.25 72 ASN A C 1
ATOM 555 O O . ASN A 1 72 ? 19.830 5.256 6.052 1.00 84.25 72 ASN A O 1
ATOM 559 N N . VAL A 1 73 ? 21.691 4.929 4.835 1.00 84.88 73 VAL A N 1
ATOM 560 C CA . VAL A 1 73 ? 21.962 3.569 5.338 1.00 84.88 73 VAL A CA 1
ATOM 561 C C . VAL A 1 73 ? 23.369 3.534 5.912 1.00 84.88 73 VAL A C 1
ATOM 563 O O . VAL A 1 73 ? 24.354 3.696 5.196 1.00 84.88 73 VAL A O 1
ATOM 566 N N . PHE A 1 74 ? 23.460 3.298 7.215 1.00 82.44 74 PHE A N 1
ATOM 567 C CA . PHE A 1 74 ? 24.699 3.418 7.972 1.00 82.44 74 PHE A CA 1
ATOM 568 C C . PHE A 1 74 ? 25.065 2.089 8.624 1.00 82.44 74 PHE A C 1
ATOM 570 O O . PHE A 1 74 ? 24.193 1.327 9.042 1.00 82.44 74 PHE A O 1
ATOM 577 N N . GLY A 1 75 ? 26.363 1.818 8.742 1.00 75.50 75 GLY A N 1
ATOM 578 C CA . GLY A 1 75 ? 26.843 0.741 9.602 1.00 75.50 75 GLY A CA 1
ATOM 579 C C . GLY A 1 75 ? 26.650 1.117 11.069 1.00 75.50 75 GLY A C 1
ATOM 580 O O . GLY A 1 75 ? 27.010 2.219 11.480 1.00 75.50 75 GLY A O 1
ATOM 581 N N . ASP A 1 76 ? 26.087 0.207 11.855 1.00 68.50 76 ASP A N 1
ATOM 582 C CA . ASP A 1 76 ? 25.993 0.351 13.303 1.00 68.50 76 ASP A CA 1
ATOM 583 C C . ASP A 1 76 ? 27.291 -0.172 13.958 1.00 68.50 76 ASP A C 1
ATOM 585 O O . ASP A 1 76 ? 27.766 -1.251 13.582 1.00 68.50 76 ASP A O 1
ATOM 589 N N . PRO A 1 77 ? 27.872 0.530 14.951 1.00 66.44 77 PRO A N 1
ATOM 590 C CA . PRO A 1 77 ? 29.068 0.074 15.669 1.00 66.44 77 PRO A CA 1
ATOM 591 C C . PRO A 1 77 ? 28.941 -1.314 16.322 1.00 66.44 77 PRO A C 1
ATOM 593 O O . PRO A 1 77 ? 29.951 -1.969 16.567 1.00 66.44 77 PRO A O 1
ATOM 596 N N . SER A 1 78 ? 27.718 -1.775 16.600 1.00 65.12 78 SER A N 1
ATOM 597 C CA . SER A 1 78 ? 27.414 -3.119 17.110 1.00 65.12 78 SER A CA 1
ATOM 598 C C . SER A 1 78 ? 27.409 -4.216 16.034 1.00 65.12 78 SER A C 1
ATOM 600 O O . SER A 1 78 ? 27.166 -5.379 16.350 1.00 65.12 78 SER A O 1
ATOM 602 N N . GLY A 1 79 ? 27.693 -3.868 14.773 1.00 63.69 79 GLY A N 1
ATOM 603 C CA . GLY A 1 79 ? 27.738 -4.791 13.634 1.00 63.69 79 GLY A CA 1
ATOM 604 C C . GLY A 1 79 ? 26.428 -4.901 12.846 1.00 63.69 79 GLY A C 1
ATOM 605 O O . GLY A 1 79 ? 26.348 -5.706 11.922 1.00 63.69 79 GLY A O 1
ATOM 606 N N . GLY A 1 80 ? 25.408 -4.112 13.197 1.00 70.00 80 GLY A N 1
ATOM 607 C CA . GLY A 1 80 ? 24.137 -4.026 12.470 1.00 70.00 80 GLY A CA 1
ATOM 608 C C . GLY A 1 80 ? 24.119 -2.952 11.376 1.00 70.00 80 GLY A C 1
ATOM 609 O O . GLY A 1 80 ? 25.129 -2.324 11.065 1.00 70.00 80 GLY A O 1
ATOM 610 N N . VAL A 1 81 ? 22.937 -2.711 10.809 1.00 79.12 81 VAL A N 1
ATOM 611 C CA . VAL A 1 81 ? 22.679 -1.623 9.855 1.00 79.12 81 VAL A CA 1
ATOM 612 C C . VAL A 1 81 ? 21.589 -0.717 10.417 1.00 79.12 81 VAL A C 1
ATOM 614 O O . VAL A 1 81 ? 20.531 -1.196 10.828 1.00 79.12 81 VAL A O 1
ATOM 617 N N . PHE A 1 82 ? 21.834 0.590 10.406 1.00 81.50 82 PHE A N 1
ATOM 618 C CA . PHE A 1 82 ? 20.865 1.612 10.775 1.00 81.50 82 PHE A CA 1
ATOM 619 C C . PHE A 1 82 ? 20.307 2.292 9.520 1.00 81.50 82 PHE A C 1
ATOM 621 O O . PHE A 1 82 ? 21.060 2.836 8.712 1.00 81.50 82 PHE A O 1
ATOM 628 N N . ILE A 1 83 ? 18.981 2.277 9.364 1.00 87.81 83 ILE A N 1
ATOM 629 C CA . ILE A 1 83 ? 18.273 2.954 8.271 1.00 87.81 83 ILE A CA 1
ATOM 630 C C . ILE A 1 83 ? 17.629 4.217 8.840 1.00 87.81 83 ILE A C 1
ATOM 632 O O . ILE A 1 83 ? 16.717 4.137 9.667 1.00 87.81 83 ILE A O 1
ATOM 636 N N . CYS A 1 84 ? 18.085 5.387 8.393 1.00 84.88 84 CYS A N 1
ATOM 637 C CA . CYS A 1 84 ? 17.468 6.651 8.777 1.00 84.88 84 CYS A CA 1
ATOM 638 C C . CYS A 1 84 ? 16.249 6.911 7.887 1.00 84.88 84 CYS A C 1
ATOM 640 O O . CYS A 1 84 ? 16.363 7.505 6.821 1.00 84.88 84 CYS A O 1
ATOM 642 N N . LEU A 1 85 ? 15.084 6.443 8.330 1.00 86.94 85 LEU A N 1
ATOM 643 C CA . LEU A 1 85 ? 13.802 6.679 7.673 1.00 86.94 85 LEU A CA 1
ATOM 644 C C . LEU A 1 85 ? 12.805 7.199 8.711 1.00 86.94 85 LEU A C 1
ATOM 646 O O . LEU A 1 85 ? 12.641 6.587 9.769 1.00 86.94 85 LEU A O 1
ATOM 650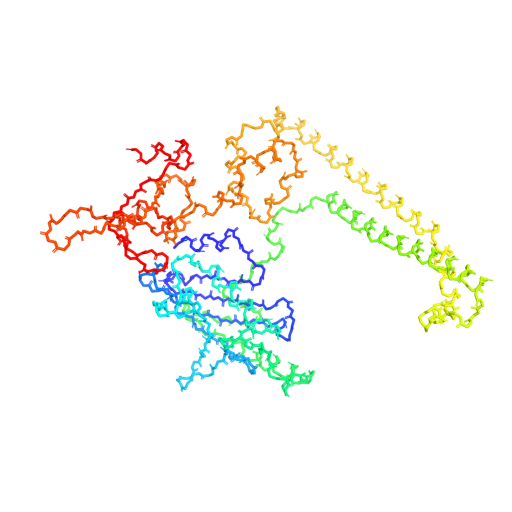 N N . SER A 1 86 ? 12.143 8.320 8.416 1.00 86.06 86 SER A N 1
ATOM 651 C CA . SER A 1 86 ? 11.212 8.997 9.332 1.00 86.06 86 SER A CA 1
ATOM 652 C C . SER A 1 86 ? 10.161 8.046 9.897 1.00 86.06 86 SER A C 1
ATOM 654 O O . SER A 1 86 ? 10.011 7.950 11.111 1.00 86.06 86 SER A O 1
ATOM 656 N N . MET A 1 87 ? 9.511 7.244 9.048 1.00 89.38 87 MET A N 1
ATOM 657 C CA . MET A 1 87 ? 8.453 6.335 9.496 1.00 89.38 87 MET A CA 1
ATOM 658 C C . MET A 1 87 ? 8.935 5.230 10.451 1.00 89.38 87 MET A C 1
ATOM 660 O O . MET A 1 87 ? 8.109 4.635 11.128 1.00 89.38 87 MET A O 1
ATOM 664 N N . LEU A 1 88 ? 10.237 4.934 10.531 1.00 88.50 88 LEU A N 1
ATOM 665 C CA . LEU A 1 88 ? 10.773 3.961 11.496 1.00 88.50 88 LEU A CA 1
ATOM 666 C C . LEU A 1 88 ? 10.947 4.563 12.895 1.00 88.50 88 LEU A C 1
ATOM 668 O O . LEU A 1 88 ? 11.102 3.830 13.874 1.00 88.50 88 LEU A O 1
ATOM 672 N N . LYS A 1 89 ? 10.937 5.895 13.001 1.00 86.69 89 LYS A N 1
ATOM 673 C CA . LYS A 1 89 ? 11.073 6.622 14.263 1.00 86.69 89 LYS A CA 1
ATOM 674 C C . LYS A 1 89 ? 9.702 6.726 14.942 1.00 86.69 89 LYS A C 1
ATOM 676 O O . LYS A 1 89 ? 8.690 6.882 14.260 1.00 86.69 89 LYS A O 1
ATOM 681 N N . PRO A 1 90 ? 9.620 6.673 16.281 1.00 83.44 90 PRO A N 1
ATOM 682 C CA . PRO A 1 90 ? 8.385 7.004 16.985 1.00 83.44 90 PRO A CA 1
ATOM 683 C C . PRO A 1 90 ? 7.918 8.427 16.650 1.00 83.44 90 PRO A C 1
ATOM 685 O O . PRO A 1 90 ? 8.741 9.328 16.509 1.00 83.44 90 PRO A O 1
ATOM 688 N N . TYR A 1 91 ? 6.603 8.642 16.576 1.00 81.75 91 TYR A N 1
ATOM 689 C CA . TYR A 1 91 ? 6.037 9.986 16.438 1.00 81.75 91 TYR A CA 1
ATOM 690 C C . TYR A 1 91 ? 6.439 10.878 17.621 1.00 81.75 91 TYR A C 1
ATOM 692 O O . TYR A 1 91 ? 6.198 10.531 18.783 1.00 81.75 91 TYR A O 1
ATOM 700 N N . LEU A 1 92 ? 6.993 12.055 17.325 1.00 77.75 92 LEU A N 1
ATOM 701 C CA . LEU A 1 92 ? 7.337 13.073 18.314 1.00 77.75 92 LEU A CA 1
ATOM 702 C C . LEU A 1 92 ? 6.452 14.303 18.114 1.00 77.75 92 LEU A C 1
ATOM 704 O O . LEU A 1 92 ? 6.464 14.924 17.058 1.00 77.75 92 LEU A O 1
ATOM 708 N N . LYS A 1 93 ? 5.735 14.724 19.166 1.00 72.06 93 LYS A N 1
ATOM 709 C CA . LYS A 1 93 ? 4.834 15.898 19.127 1.00 72.06 93 LYS A CA 1
ATOM 710 C C . LYS A 1 93 ? 5.520 17.203 18.693 1.00 72.06 93 LYS A C 1
ATOM 712 O O . LYS A 1 93 ? 4.832 18.141 18.307 1.00 72.06 93 LYS A O 1
ATOM 717 N N . SER A 1 94 ? 6.847 17.281 18.802 1.00 76.12 94 SER A N 1
ATOM 718 C CA . SER A 1 94 ? 7.649 18.446 18.417 1.00 76.12 94 SER A CA 1
ATOM 719 C C . SER A 1 94 ? 7.723 18.667 16.907 1.00 76.12 94 SER A C 1
ATOM 721 O O . SER A 1 94 ? 7.962 19.797 16.492 1.00 76.12 94 SER A O 1
ATOM 723 N N . VAL A 1 95 ? 7.513 17.625 16.093 1.00 77.56 95 VAL A N 1
ATOM 724 C CA . VAL A 1 95 ? 7.537 17.717 14.630 1.00 77.56 95 VAL A CA 1
ATOM 725 C C . VAL A 1 95 ? 6.205 17.212 14.094 1.00 77.56 95 VAL A C 1
ATOM 727 O O . VAL A 1 95 ? 5.838 16.045 14.227 1.00 77.56 95 VAL A O 1
ATOM 730 N N . LYS A 1 96 ? 5.422 18.127 13.523 1.00 75.50 96 LYS A N 1
ATOM 731 C CA . LYS A 1 96 ? 4.105 17.783 12.992 1.00 75.50 96 LYS A CA 1
ATOM 732 C C . LYS A 1 96 ? 4.280 16.870 11.778 1.00 75.50 96 LYS A C 1
ATOM 734 O O . LYS A 1 96 ? 5.058 17.186 10.889 1.00 75.50 96 LYS A O 1
ATOM 739 N N . TYR A 1 97 ? 3.500 15.794 11.736 1.00 77.00 97 TYR A N 1
ATOM 740 C CA . TYR A 1 97 ? 3.473 14.827 10.635 1.00 77.00 97 TYR A CA 1
ATOM 741 C C . TYR A 1 97 ? 4.740 13.982 10.429 1.00 77.00 97 TYR A C 1
ATOM 743 O O . TYR A 1 97 ? 4.865 13.342 9.391 1.00 77.00 97 TYR A O 1
ATOM 751 N N . ASP A 1 98 ? 5.634 13.925 11.418 1.00 84.56 98 ASP A N 1
ATOM 752 C CA . ASP A 1 98 ? 6.853 13.114 11.355 1.00 84.56 98 ASP A CA 1
ATOM 753 C C . ASP A 1 98 ? 6.771 11.870 12.251 1.00 84.56 98 ASP A C 1
ATOM 755 O O . ASP A 1 98 ? 6.189 11.898 13.337 1.00 84.56 98 ASP A O 1
ATOM 759 N N . GLY A 1 99 ? 7.380 10.774 11.808 1.00 89.56 99 GLY A N 1
ATOM 760 C CA . GLY A 1 99 ? 7.412 9.512 12.543 1.00 89.56 99 GLY A CA 1
ATOM 761 C C . GLY A 1 99 ? 6.262 8.542 12.251 1.00 89.56 99 GLY A C 1
ATOM 762 O O . GLY A 1 99 ? 5.359 8.775 11.443 1.00 89.56 99 GLY A O 1
ATOM 763 N N . TRP A 1 100 ? 6.309 7.400 12.934 1.00 92.88 100 TRP A N 1
ATOM 764 C CA . TRP A 1 100 ? 5.344 6.316 12.814 1.00 92.88 100 TRP A CA 1
ATOM 765 C C . TRP A 1 100 ? 3.972 6.699 13.359 1.00 92.88 100 TRP A C 1
ATOM 767 O O . TRP A 1 100 ? 3.807 7.067 14.528 1.00 92.88 100 TRP A O 1
ATOM 777 N N . THR A 1 101 ? 2.951 6.463 12.546 1.00 91.88 101 THR A N 1
ATOM 778 C CA . THR A 1 101 ? 1.562 6.516 12.978 1.00 91.88 101 THR A CA 1
ATOM 779 C C . THR A 1 101 ? 0.915 5.150 12.847 1.00 91.88 101 THR A C 1
ATOM 781 O O . THR A 1 101 ? 1.289 4.337 12.003 1.00 91.88 101 THR A O 1
ATOM 784 N N . SER A 1 102 ? -0.117 4.911 13.654 1.00 90.31 102 SER A N 1
ATOM 785 C CA . SER A 1 102 ? -0.903 3.684 13.548 1.00 90.31 102 SER A CA 1
ATOM 786 C C . SER A 1 102 ? -1.660 3.588 12.229 1.00 90.31 102 SER A C 1
ATOM 788 O O . SER A 1 102 ? -2.170 2.516 11.951 1.00 90.31 102 SER A O 1
ATOM 790 N N . ALA A 1 103 ? -1.731 4.646 11.409 1.00 88.00 103 ALA A N 1
ATOM 791 C CA . ALA A 1 103 ? -2.329 4.594 10.077 1.00 88.00 103 ALA A CA 1
ATOM 792 C C . ALA A 1 103 ? -1.489 3.789 9.072 1.00 88.00 103 ALA A C 1
ATOM 794 O O . ALA A 1 103 ? -2.072 3.210 8.154 1.00 88.00 103 ALA A O 1
ATOM 795 N N . TYR A 1 104 ? -0.179 3.643 9.283 1.00 92.25 104 TYR A N 1
ATOM 796 C CA . TYR A 1 104 ? 0.660 2.782 8.449 1.00 92.25 104 TYR A CA 1
ATOM 797 C C . TYR A 1 104 ? 0.317 1.294 8.631 1.00 92.25 104 TYR A C 1
ATOM 799 O O . TYR A 1 104 ? -0.126 0.866 9.700 1.00 92.25 104 TYR A O 1
ATOM 807 N N . SER A 1 105 ? 0.488 0.521 7.561 1.00 91.81 105 SER A N 1
ATOM 808 C CA . SER A 1 105 ? 0.458 -0.947 7.532 1.00 91.81 105 SER A CA 1
ATOM 809 C C . SER A 1 105 ? 1.845 -1.508 7.211 1.00 91.81 105 SER A C 1
ATOM 811 O O . SER A 1 105 ? 2.737 -0.773 6.768 1.00 91.81 105 SER A O 1
ATOM 813 N N . CYS A 1 106 ? 2.029 -2.817 7.389 1.00 93.94 106 CYS A N 1
ATOM 814 C CA . CYS A 1 106 ? 3.228 -3.515 6.926 1.00 93.94 106 CYS A CA 1
ATOM 815 C C . CYS A 1 106 ? 3.456 -3.265 5.427 1.00 93.94 106 CYS A C 1
ATOM 817 O O . CYS A 1 106 ? 4.547 -2.858 5.047 1.00 93.94 106 CYS A O 1
ATOM 819 N N . MET A 1 107 ? 2.418 -3.377 4.588 1.00 92.44 107 MET A N 1
ATOM 820 C CA . MET A 1 107 ? 2.530 -3.103 3.149 1.00 92.44 107 MET A CA 1
ATOM 821 C C . MET A 1 107 ? 3.054 -1.686 2.870 1.00 92.44 107 MET A C 1
ATOM 823 O O . MET A 1 107 ? 3.989 -1.522 2.090 1.00 92.44 107 MET A O 1
ATOM 827 N N . SER A 1 108 ? 2.510 -0.662 3.542 1.00 92.38 108 SER A N 1
ATOM 828 C CA . SER A 1 108 ? 2.981 0.720 3.359 1.00 92.38 108 SER A CA 1
ATOM 829 C C . SER A 1 108 ? 4.446 0.909 3.768 1.00 92.38 108 SER A C 1
ATOM 831 O O . SER A 1 108 ? 5.184 1.622 3.094 1.00 92.38 108 SER A O 1
ATOM 833 N N . LEU A 1 109 ? 4.889 0.218 4.824 1.00 94.88 109 LEU A N 1
ATOM 834 C CA . LEU A 1 109 ? 6.286 0.210 5.247 1.00 94.88 109 LEU A CA 1
ATOM 835 C C . LEU A 1 109 ? 7.187 -0.447 4.195 1.00 94.88 109 LEU A C 1
ATOM 837 O O . LEU A 1 109 ? 8.240 0.095 3.873 1.00 94.88 109 LEU A O 1
ATOM 841 N N . LEU A 1 110 ? 6.780 -1.592 3.641 1.00 94.81 110 LEU A N 1
ATOM 842 C CA . LEU A 1 110 ? 7.556 -2.301 2.620 1.00 94.81 110 LEU A CA 1
ATOM 843 C C . LEU A 1 110 ? 7.672 -1.493 1.327 1.00 94.81 110 LEU A C 1
ATOM 845 O O . LEU A 1 110 ? 8.757 -1.410 0.754 1.00 94.81 110 LEU A O 1
ATOM 849 N N . LEU A 1 111 ? 6.581 -0.851 0.908 1.00 92.00 111 LEU A N 1
ATOM 850 C CA . LEU A 1 111 ? 6.568 0.060 -0.233 1.00 92.00 111 LEU A CA 1
ATOM 851 C C . LEU A 1 111 ? 7.474 1.271 -0.005 1.00 92.00 111 LEU A C 1
ATOM 853 O O . LEU A 1 111 ? 8.242 1.627 -0.896 1.00 92.00 111 LEU A O 1
ATOM 857 N N . GLN A 1 112 ? 7.432 1.873 1.188 1.00 92.19 112 GLN A N 1
ATOM 858 C CA . GLN A 1 112 ? 8.307 2.995 1.514 1.00 92.19 112 GLN A CA 1
ATOM 859 C C . GLN A 1 112 ? 9.775 2.567 1.523 1.00 92.19 112 GLN A C 1
ATOM 861 O O . GLN A 1 112 ? 10.599 3.263 0.944 1.00 92.19 112 GLN A O 1
ATOM 866 N N . LEU A 1 113 ? 10.110 1.423 2.129 1.00 92.44 113 LEU A N 1
ATOM 867 C CA . LEU A 1 113 ? 11.472 0.884 2.112 1.00 92.44 113 LEU A CA 1
ATOM 868 C C . LEU A 1 113 ? 11.946 0.629 0.679 1.00 92.44 113 LEU A C 1
ATOM 870 O O . LEU A 1 113 ? 13.048 1.035 0.329 1.00 92.44 113 LEU A O 1
ATOM 874 N N . GLN A 1 114 ? 11.113 0.005 -0.158 1.00 90.38 114 GLN A N 1
ATOM 875 C CA . GLN A 1 114 ? 11.451 -0.259 -1.554 1.00 90.38 114 GLN A CA 1
ATOM 876 C C . GLN A 1 114 ? 11.673 1.044 -2.337 1.00 90.38 114 GLN A C 1
ATOM 878 O O . GLN A 1 114 ? 12.673 1.170 -3.039 1.00 90.38 114 GLN A O 1
ATOM 883 N N . SER A 1 115 ? 10.761 2.011 -2.213 1.00 87.38 115 SER A N 1
ATOM 884 C CA . SER A 1 115 ? 10.864 3.291 -2.918 1.00 87.38 115 SER A CA 1
ATOM 885 C C . SER A 1 115 ? 12.052 4.117 -2.438 1.00 87.38 115 SER A C 1
ATOM 887 O O . SER A 1 115 ? 12.676 4.795 -3.241 1.00 87.38 115 SER A O 1
ATOM 889 N N . PHE A 1 116 ? 12.342 4.090 -1.141 1.00 88.88 116 PHE A N 1
ATOM 890 C CA . PHE A 1 116 ? 13.404 4.880 -0.532 1.00 88.88 116 PHE A CA 1
ATOM 891 C C . PHE A 1 116 ? 14.788 4.321 -0.857 1.00 88.88 116 PHE A C 1
ATOM 893 O O . PHE A 1 116 ? 15.647 5.053 -1.330 1.00 88.88 116 PHE A O 1
ATOM 900 N N . LEU A 1 117 ? 14.994 3.016 -0.647 1.00 86.75 117 LEU A N 1
ATOM 901 C CA . LEU A 1 117 ? 16.307 2.385 -0.799 1.00 86.75 117 LEU A CA 1
ATOM 902 C C . LEU A 1 117 ? 16.769 2.301 -2.257 1.00 86.75 117 LEU A C 1
ATOM 904 O O . LEU A 1 117 ? 17.966 2.206 -2.517 1.00 86.75 117 LEU A O 1
ATOM 908 N N . PHE A 1 118 ? 15.839 2.289 -3.213 1.00 85.19 118 PHE A N 1
ATOM 909 C CA . PHE A 1 118 ? 16.156 2.083 -4.628 1.00 85.19 118 PHE A CA 1
ATOM 910 C C . PHE A 1 118 ? 15.894 3.314 -5.501 1.00 85.19 118 PHE A C 1
ATOM 912 O O . PHE A 1 118 ? 15.949 3.204 -6.723 1.00 85.19 118 PHE A O 1
ATOM 919 N N . ALA A 1 119 ? 15.627 4.474 -4.897 1.00 81.06 119 ALA A N 1
ATOM 920 C CA . ALA A 1 119 ? 15.524 5.729 -5.628 1.00 81.06 119 ALA A CA 1
ATOM 921 C C . ALA A 1 119 ? 16.902 6.236 -6.078 1.00 81.06 119 ALA A C 1
ATOM 923 O O . ALA A 1 119 ? 17.885 6.157 -5.343 1.00 81.06 119 ALA A O 1
ATOM 924 N N . ASP A 1 120 ? 16.950 6.836 -7.270 1.00 72.75 120 ASP A N 1
ATOM 925 C CA . ASP A 1 120 ? 18.151 7.519 -7.767 1.00 72.75 120 ASP A CA 1
ATOM 926 C C . ASP A 1 120 ? 18.446 8.813 -6.989 1.00 72.75 120 ASP A C 1
ATOM 928 O O . ASP A 1 120 ? 19.600 9.212 -6.851 1.00 72.75 120 ASP A O 1
ATOM 932 N N . ASN A 1 121 ? 17.399 9.481 -6.498 1.00 76.31 121 ASN A N 1
ATOM 933 C CA . ASN A 1 121 ? 17.471 10.751 -5.783 1.00 76.31 121 ASN A CA 1
ATOM 934 C C . ASN A 1 121 ? 16.588 10.681 -4.534 1.00 76.31 121 ASN A C 1
ATOM 936 O O . ASN A 1 121 ? 15.413 10.324 -4.640 1.00 76.31 121 ASN A O 1
ATOM 940 N N . ILE A 1 122 ? 17.140 11.045 -3.377 1.00 74.19 122 ILE A N 1
ATOM 941 C CA . ILE A 1 122 ? 16.478 10.934 -2.075 1.00 74.19 122 ILE A CA 1
ATOM 942 C C . ILE A 1 122 ? 16.444 12.311 -1.414 1.00 74.19 122 ILE A C 1
ATOM 944 O O . ILE A 1 122 ? 17.485 12.924 -1.172 1.00 74.19 122 ILE A O 1
ATOM 948 N N . GLU A 1 123 ? 15.238 12.791 -1.112 1.00 72.94 123 GLU A N 1
ATOM 949 C CA . GLU A 1 123 ? 15.039 14.004 -0.316 1.00 72.94 123 GLU A CA 1
ATOM 950 C C . GLU A 1 123 ? 15.531 13.788 1.121 1.00 72.94 123 GLU A C 1
ATOM 952 O O . GLU A 1 123 ? 15.224 12.776 1.756 1.00 72.94 123 GLU A O 1
ATOM 957 N N . GLN A 1 124 ? 16.300 14.748 1.623 1.00 78.50 124 GLN A N 1
ATOM 958 C CA . GLN A 1 124 ? 16.880 14.756 2.959 1.00 78.50 124 GLN A CA 1
ATOM 959 C C . GLN A 1 124 ? 16.078 15.661 3.903 1.00 78.50 124 GLN A C 1
ATOM 961 O O . GLN A 1 124 ? 15.386 16.586 3.475 1.00 78.50 124 GLN A O 1
ATOM 966 N N . ASP A 1 125 ? 16.217 15.441 5.215 1.00 69.12 125 ASP A N 1
ATOM 967 C CA . ASP A 1 125 ? 15.482 16.183 6.257 1.00 69.12 125 ASP A CA 1
ATOM 968 C C . ASP A 1 125 ? 15.731 17.711 6.214 1.00 69.12 125 ASP A C 1
ATOM 970 O O . ASP A 1 125 ? 14.918 18.495 6.705 1.00 69.12 125 ASP A O 1
ATOM 974 N N . ASN A 1 126 ? 16.849 18.158 5.630 1.00 70.62 126 ASN A N 1
ATOM 975 C CA . ASN A 1 126 ? 17.205 19.571 5.460 1.00 70.62 126 ASN A CA 1
ATOM 976 C C . ASN A 1 126 ? 16.671 20.199 4.153 1.00 70.62 126 ASN A C 1
ATOM 978 O O . ASN A 1 126 ? 16.913 21.382 3.910 1.00 70.62 126 ASN A O 1
ATOM 982 N N . GLY A 1 127 ? 15.935 19.435 3.339 1.00 64.00 127 GLY A N 1
ATOM 983 C CA . GLY A 1 127 ? 15.386 19.862 2.053 1.00 64.00 127 GLY A CA 1
ATOM 984 C C . GLY A 1 127 ? 16.334 19.693 0.863 1.00 64.00 127 GLY A C 1
ATOM 985 O O . GLY A 1 127 ? 15.945 20.022 -0.259 1.00 64.00 127 GLY A O 1
ATOM 986 N N . ASP A 1 128 ? 17.548 19.179 1.079 1.00 71.38 128 ASP A N 1
ATOM 987 C CA . ASP A 1 128 ? 18.457 18.828 -0.008 1.00 71.38 128 ASP A CA 1
ATOM 988 C C . ASP A 1 128 ? 18.026 17.519 -0.681 1.00 71.38 128 ASP A C 1
ATOM 990 O O . ASP A 1 128 ? 17.349 16.675 -0.094 1.00 71.38 128 ASP A O 1
ATOM 994 N N . ILE A 1 129 ? 18.433 17.337 -1.937 1.00 66.81 129 ILE A N 1
ATOM 995 C CA . ILE A 1 129 ? 18.277 16.072 -2.654 1.00 66.81 129 ILE A CA 1
ATOM 996 C C . ILE A 1 129 ? 19.659 15.447 -2.767 1.00 66.81 129 ILE A C 1
ATOM 998 O O . ILE A 1 129 ? 20.531 15.971 -3.466 1.00 66.81 129 ILE A O 1
ATOM 1002 N N . GLU A 1 130 ? 19.841 14.309 -2.111 1.00 67.62 130 GLU A N 1
ATOM 1003 C CA . GLU A 1 130 ? 21.064 13.524 -2.202 1.00 67.62 130 GLU A CA 1
ATOM 1004 C C . GLU A 1 130 ? 20.802 12.253 -3.008 1.00 67.62 130 GLU A C 1
ATOM 1006 O O . GLU A 1 130 ? 19.888 11.479 -2.732 1.00 67.62 130 GLU A O 1
ATOM 1011 N N . GLY A 1 131 ? 21.611 12.049 -4.043 1.00 61.78 131 GLY A N 1
ATOM 1012 C CA . GLY A 1 131 ? 21.733 10.748 -4.691 1.00 61.78 131 GLY A CA 1
ATOM 1013 C C . GLY A 1 131 ? 22.837 9.922 -4.027 1.00 61.78 131 GLY A C 1
ATOM 1014 O O . GLY A 1 131 ? 23.599 10.453 -3.210 1.00 61.78 131 GLY A O 1
ATOM 1015 N N . PRO A 1 132 ? 22.994 8.643 -4.402 1.00 58.66 132 PRO A N 1
ATOM 1016 C CA . PRO A 1 132 ? 24.188 7.890 -4.046 1.00 58.66 132 PRO A CA 1
ATOM 1017 C C . PRO A 1 132 ? 25.432 8.689 -4.457 1.00 58.66 132 PRO A C 1
ATOM 1019 O O . PRO A 1 132 ? 25.495 9.272 -5.543 1.00 58.66 132 PRO A O 1
ATOM 1022 N N . ASN A 1 133 ? 26.391 8.786 -3.538 1.00 55.00 133 ASN A N 1
ATOM 1023 C CA . ASN A 1 133 ? 27.486 9.747 -3.611 1.00 55.00 133 ASN A CA 1
ATOM 1024 C C . ASN A 1 133 ? 28.250 9.636 -4.956 1.00 55.00 133 ASN A C 1
ATOM 1026 O O . ASN A 1 133 ? 28.783 8.579 -5.291 1.00 55.00 133 ASN A O 1
ATOM 1030 N N . ARG A 1 134 ? 28.273 10.722 -5.752 1.00 51.06 134 ARG A N 1
ATOM 1031 C CA . ARG A 1 134 ? 28.683 10.711 -7.177 1.00 51.06 134 ARG A CA 1
ATOM 1032 C C . ARG A 1 134 ? 30.136 10.298 -7.423 1.00 51.06 134 ARG A C 1
ATOM 1034 O O . ARG A 1 134 ? 30.445 9.840 -8.518 1.00 51.06 134 ARG A O 1
ATOM 1041 N N . GLU A 1 135 ? 31.015 10.412 -6.427 1.00 49.03 135 GLU A N 1
ATOM 1042 C CA . GLU A 1 135 ? 32.382 9.860 -6.496 1.00 49.03 135 GLU A CA 1
ATOM 1043 C C . GLU A 1 135 ? 32.399 8.334 -6.668 1.00 49.03 135 GLU A C 1
ATOM 1045 O O . GLU A 1 135 ? 33.343 7.773 -7.223 1.00 49.03 135 GLU A O 1
ATOM 1050 N N . PHE A 1 136 ? 31.331 7.662 -6.248 1.00 49.50 136 PHE A N 1
ATOM 1051 C CA . PHE A 1 136 ? 31.158 6.222 -6.353 1.00 49.50 136 PHE A CA 1
ATOM 1052 C C . PHE A 1 136 ? 30.347 5.811 -7.592 1.00 49.50 136 PHE A C 1
ATOM 1054 O O . PHE A 1 136 ? 30.200 4.632 -7.877 1.00 49.50 136 PHE A O 1
ATOM 1061 N N . ASP A 1 137 ? 29.869 6.752 -8.405 1.00 53.62 137 ASP A N 1
ATOM 1062 C CA . ASP A 1 137 ? 28.918 6.471 -9.483 1.00 53.62 137 ASP A CA 1
ATOM 1063 C C . ASP A 1 137 ? 29.566 6.124 -10.841 1.00 53.62 137 ASP A C 1
ATOM 1065 O O . ASP A 1 137 ? 29.083 6.495 -11.912 1.00 53.62 137 ASP A O 1
ATOM 1069 N N . THR A 1 138 ? 30.696 5.411 -10.830 1.00 59.00 138 THR A N 1
ATOM 1070 C CA . THR A 1 138 ? 31.318 4.909 -12.067 1.00 59.00 138 THR A CA 1
ATOM 1071 C C . THR A 1 138 ? 30.720 3.557 -12.467 1.00 59.00 138 THR A C 1
ATOM 1073 O O . THR A 1 138 ? 30.345 2.744 -11.620 1.00 59.00 138 THR A O 1
ATOM 1076 N N . ALA A 1 139 ? 30.647 3.268 -13.773 1.00 58.56 139 ALA A N 1
ATOM 1077 C CA . ALA A 1 139 ? 30.146 1.979 -14.273 1.00 58.56 139 ALA A CA 1
ATOM 1078 C C . ALA A 1 139 ? 30.925 0.775 -13.698 1.00 58.56 139 ALA A C 1
ATOM 1080 O O . ALA A 1 139 ? 30.351 -0.287 -13.453 1.00 58.56 139 ALA A O 1
ATOM 1081 N N . GLU A 1 140 ? 32.219 0.961 -13.432 1.00 57.75 140 GLU A N 1
ATOM 1082 C CA . GLU A 1 140 ? 33.097 -0.032 -12.809 1.00 57.75 140 GLU A CA 1
ATOM 1083 C C . GLU A 1 140 ? 32.791 -0.225 -11.318 1.00 57.75 140 GLU A C 1
ATOM 1085 O O . GLU A 1 140 ? 32.693 -1.368 -10.862 1.00 57.75 140 GLU A O 1
ATOM 1090 N N . TRP A 1 141 ? 32.556 0.859 -10.566 1.00 61.56 141 TRP A N 1
ATOM 1091 C CA . TRP A 1 141 ? 32.159 0.773 -9.158 1.00 61.56 141 TRP A CA 1
ATOM 1092 C C . TRP A 1 141 ? 30.796 0.098 -8.993 1.00 61.56 141 TRP A C 1
ATOM 1094 O O . TRP A 1 141 ? 30.670 -0.818 -8.178 1.00 61.56 141 TRP A O 1
ATOM 1104 N N . ARG A 1 142 ? 29.804 0.454 -9.826 1.00 63.50 142 ARG A N 1
ATOM 1105 C CA . ARG A 1 142 ? 28.476 -0.187 -9.823 1.00 63.50 142 ARG A CA 1
ATOM 1106 C C . ARG A 1 142 ? 28.592 -1.699 -10.027 1.00 63.50 142 ARG A C 1
ATOM 1108 O O . ARG A 1 142 ? 28.009 -2.466 -9.269 1.00 63.50 142 ARG A O 1
ATOM 1115 N N . LEU A 1 143 ? 29.393 -2.156 -10.994 1.00 64.56 143 LEU A N 1
ATOM 1116 C CA . LEU A 1 143 ? 29.600 -3.591 -11.229 1.00 64.56 143 LEU A CA 1
ATOM 1117 C C . LEU A 1 143 ? 30.335 -4.285 -10.072 1.00 64.56 143 LEU A C 1
ATOM 1119 O O . LEU A 1 143 ? 29.973 -5.408 -9.715 1.00 64.56 143 LEU A O 1
ATOM 1123 N N . GLY A 1 144 ? 31.348 -3.643 -9.485 1.00 66.56 144 GLY A N 1
ATOM 1124 C CA . GLY A 1 144 ? 32.108 -4.186 -8.356 1.00 66.56 144 GLY A CA 1
ATOM 1125 C C . GLY A 1 144 ? 31.266 -4.323 -7.087 1.00 66.56 144 GLY A C 1
ATOM 1126 O O . GLY A 1 144 ? 31.199 -5.404 -6.502 1.00 66.56 144 GLY A O 1
ATOM 1127 N N . VAL A 1 145 ? 30.563 -3.258 -6.698 1.00 66.75 145 VAL A N 1
ATOM 1128 C CA . VAL A 1 145 ? 29.716 -3.235 -5.498 1.00 66.75 145 VAL A CA 1
ATOM 1129 C C . VAL A 1 145 ? 28.518 -4.156 -5.637 1.00 66.75 145 VAL A C 1
ATOM 1131 O O . VAL A 1 145 ? 28.231 -4.905 -4.710 1.00 66.75 145 VAL A O 1
ATOM 1134 N N . VAL A 1 146 ? 27.860 -4.198 -6.796 1.00 66.12 146 VAL A N 1
ATOM 1135 C CA . VAL A 1 146 ? 26.735 -5.120 -7.019 1.00 66.12 146 VAL A CA 1
ATOM 1136 C C . VAL A 1 146 ? 27.197 -6.572 -6.958 1.00 66.12 146 VAL A C 1
ATOM 1138 O O . VAL A 1 146 ? 26.535 -7.400 -6.334 1.00 66.12 146 VAL A O 1
ATOM 1141 N N . ARG A 1 147 ? 28.362 -6.903 -7.535 1.00 70.56 147 ARG A N 1
ATOM 1142 C CA . ARG A 1 147 ? 28.955 -8.241 -7.379 1.00 70.56 147 ARG A CA 1
ATOM 1143 C C . ARG A 1 147 ? 29.250 -8.557 -5.917 1.00 70.56 147 ARG A C 1
ATOM 1145 O O . ARG A 1 147 ? 28.964 -9.673 -5.495 1.00 70.56 147 ARG A O 1
ATOM 1152 N N . GLN A 1 148 ? 29.775 -7.599 -5.155 1.00 70.69 148 GLN A N 1
ATOM 1153 C CA . GLN A 1 148 ? 30.069 -7.785 -3.736 1.00 70.69 148 GLN A CA 1
ATOM 1154 C C . GLN A 1 148 ? 28.795 -7.973 -2.904 1.00 70.69 148 GLN A C 1
ATOM 1156 O O . GLN A 1 148 ? 28.726 -8.914 -2.124 1.00 70.69 148 GLN A O 1
ATOM 1161 N N . VAL A 1 149 ? 27.768 -7.141 -3.099 1.00 70.50 149 VAL A N 1
ATOM 1162 C CA . VAL A 1 149 ? 26.466 -7.260 -2.420 1.00 70.50 149 VAL A CA 1
ATOM 1163 C C . VAL A 1 149 ? 25.828 -8.612 -2.733 1.00 70.50 149 VAL A C 1
ATOM 1165 O O . VAL A 1 149 ? 25.409 -9.320 -1.821 1.00 70.50 149 VAL A O 1
ATOM 1168 N N . ARG A 1 150 ? 25.838 -9.038 -4.003 1.00 69.06 150 ARG A N 1
ATOM 1169 C CA . ARG A 1 150 ? 25.363 -10.375 -4.395 1.00 69.06 150 ARG A CA 1
ATOM 1170 C C . ARG A 1 150 ? 26.196 -11.498 -3.776 1.00 69.06 150 ARG A C 1
ATOM 1172 O O . ARG A 1 150 ? 25.633 -12.505 -3.368 1.00 69.06 150 ARG A O 1
ATOM 1179 N N . ALA A 1 151 ? 27.519 -11.349 -3.702 1.00 68.00 151 ALA A N 1
ATOM 1180 C CA . ALA A 1 151 ? 28.406 -12.340 -3.092 1.00 68.00 151 ALA A CA 1
ATOM 1181 C C . ALA A 1 151 ? 28.210 -12.448 -1.572 1.00 68.00 151 ALA A C 1
ATOM 1183 O O . ALA A 1 151 ? 28.254 -13.547 -1.026 1.00 68.00 151 ALA A O 1
ATOM 1184 N N . ASN A 1 152 ? 27.956 -11.327 -0.907 1.00 66.56 152 ASN A N 1
ATOM 1185 C CA . ASN A 1 152 ? 27.747 -11.259 0.531 1.00 66.56 152 ASN A CA 1
ATOM 1186 C C . ASN A 1 152 ? 26.348 -11.727 0.951 1.00 66.56 152 ASN A C 1
ATOM 1188 O O . ASN A 1 152 ? 26.189 -12.316 2.013 1.00 66.56 152 ASN A O 1
ATOM 1192 N N . ASN A 1 153 ? 25.342 -11.527 0.098 1.00 65.25 153 ASN A N 1
ATOM 1193 C CA . ASN A 1 153 ? 23.967 -11.972 0.332 1.00 65.25 153 ASN A CA 1
ATOM 1194 C C . ASN A 1 153 ? 23.744 -13.453 -0.048 1.00 65.25 153 ASN A C 1
ATOM 1196 O O . ASN A 1 153 ? 22.612 -13.879 -0.271 1.00 65.25 153 ASN A O 1
ATOM 1200 N N . ARG A 1 154 ? 24.812 -14.258 -0.161 1.00 56.97 154 ARG A N 1
ATOM 1201 C CA . ARG A 1 154 ? 24.727 -15.657 -0.614 1.00 56.97 154 ARG A CA 1
ATOM 1202 C C . ARG A 1 154 ? 24.065 -16.599 0.382 1.00 56.97 154 ARG A C 1
ATOM 1204 O O . ARG A 1 154 ? 23.490 -17.583 -0.061 1.00 56.97 154 ARG A O 1
ATOM 1211 N N . THR A 1 155 ? 24.117 -16.324 1.680 1.00 56.12 155 THR A N 1
ATOM 1212 C CA . THR A 1 155 ? 23.516 -17.189 2.706 1.00 56.12 155 THR A CA 1
ATOM 1213 C C . THR A 1 155 ? 22.997 -16.344 3.858 1.00 56.12 155 THR A C 1
ATOM 1215 O O . THR A 1 155 ? 23.791 -15.711 4.557 1.00 56.12 155 THR A O 1
ATOM 1218 N N . PHE A 1 156 ? 21.685 -16.359 4.076 1.00 60.78 156 PHE A N 1
ATOM 1219 C CA . PHE A 1 156 ? 21.086 -15.854 5.306 1.00 60.78 156 PHE A CA 1
ATOM 1220 C C . PHE A 1 156 ? 20.808 -17.041 6.223 1.00 60.78 156 PHE A C 1
ATOM 1222 O O . PHE A 1 156 ? 20.130 -17.991 5.833 1.00 60.78 156 PHE A O 1
ATOM 1229 N N . TRP A 1 157 ? 21.343 -16.993 7.442 1.00 51.41 157 TRP A N 1
ATOM 1230 C CA . TRP A 1 157 ? 21.044 -17.990 8.463 1.00 51.41 157 TRP A CA 1
ATOM 1231 C C . TRP A 1 157 ? 19.741 -17.592 9.152 1.00 51.41 157 TRP A C 1
ATOM 1233 O O . TRP A 1 157 ? 19.718 -16.647 9.945 1.00 51.41 157 TRP A O 1
ATOM 1243 N N . ILE A 1 158 ? 18.654 -18.294 8.841 1.00 55.03 158 ILE A N 1
ATOM 1244 C CA . ILE A 1 158 ? 17.430 -18.228 9.636 1.00 55.03 158 ILE A CA 1
ATOM 1245 C C . ILE A 1 158 ? 17.251 -19.583 10.290 1.00 55.03 158 ILE A C 1
ATOM 1247 O O . ILE A 1 158 ? 17.199 -20.607 9.621 1.00 55.03 158 ILE A O 1
ATOM 1251 N N . GLN A 1 159 ? 17.134 -19.596 11.611 1.00 44.81 159 GLN A N 1
ATOM 1252 C CA . GLN A 1 159 ? 16.776 -20.812 12.317 1.00 44.81 159 GLN A CA 1
ATOM 1253 C C . GLN A 1 159 ? 15.262 -21.013 12.192 1.00 44.81 159 GLN A C 1
ATOM 1255 O O . GLN A 1 159 ? 14.484 -20.433 12.943 1.00 44.81 159 GLN A O 1
ATOM 1260 N N . LEU A 1 160 ? 14.857 -21.782 11.187 1.00 50.69 160 LEU A N 1
ATOM 1261 C CA . LEU A 1 160 ? 13.512 -22.319 11.004 1.00 50.69 160 LEU A CA 1
ATOM 1262 C C . LEU A 1 160 ? 13.675 -23.837 11.026 1.00 50.69 160 LEU A C 1
ATOM 1264 O O . LEU A 1 160 ? 14.223 -24.379 10.071 1.00 50.69 160 LEU A O 1
ATOM 1268 N N . ASP A 1 161 ? 13.291 -24.476 12.134 1.00 41.31 161 ASP A N 1
ATOM 1269 C CA . ASP A 1 161 ? 13.342 -25.932 12.332 1.00 41.31 161 ASP A CA 1
ATOM 1270 C C . ASP A 1 161 ? 14.664 -26.579 11.869 1.00 41.31 161 ASP A C 1
ATOM 1272 O O . ASP A 1 161 ? 14.714 -27.274 10.860 1.00 41.31 161 ASP A O 1
ATOM 1276 N N . ASP A 1 162 ? 15.741 -26.295 12.610 1.00 40.78 162 ASP A N 1
ATOM 1277 C CA . ASP A 1 162 ? 17.099 -26.860 12.506 1.00 40.78 162 ASP A CA 1
ATOM 1278 C C . ASP A 1 162 ? 17.834 -26.812 11.139 1.00 40.78 162 ASP A C 1
ATOM 1280 O O . ASP A 1 162 ? 19.038 -27.046 11.147 1.00 40.78 162 ASP A O 1
ATOM 1284 N N . ASP A 1 163 ? 17.216 -26.414 10.009 1.00 44.88 163 ASP A N 1
ATOM 1285 C CA . ASP A 1 163 ? 17.859 -26.538 8.677 1.00 44.88 163 ASP A CA 1
ATOM 1286 C C . ASP A 1 163 ? 17.566 -25.458 7.598 1.00 44.88 163 ASP A C 1
ATOM 1288 O O . ASP A 1 163 ? 18.067 -25.578 6.474 1.00 44.88 163 ASP A O 1
ATOM 1292 N N . LEU A 1 164 ? 16.823 -24.367 7.838 1.00 49.12 164 LEU A N 1
ATOM 1293 C CA . LEU A 1 164 ? 16.513 -23.441 6.724 1.00 49.12 164 LEU A CA 1
ATOM 1294 C C . LEU A 1 164 ? 17.613 -22.401 6.394 1.00 49.12 164 LEU A C 1
ATOM 1296 O O . LEU A 1 164 ? 17.564 -21.237 6.795 1.00 49.12 164 LEU A O 1
ATOM 1300 N N . CYS A 1 165 ? 18.562 -22.790 5.540 1.00 54.41 165 CYS A N 1
ATOM 1301 C CA . CYS A 1 165 ? 19.419 -21.860 4.796 1.00 54.41 165 CYS A CA 1
ATOM 1302 C C . CYS A 1 165 ? 18.707 -21.397 3.518 1.00 54.41 165 CYS A C 1
ATOM 1304 O O . CYS A 1 165 ? 18.460 -22.208 2.627 1.00 54.41 165 CYS A O 1
ATOM 1306 N N . HIS A 1 166 ? 18.424 -20.100 3.380 1.00 59.50 166 HIS A N 1
ATOM 1307 C CA . HIS A 1 166 ? 17.998 -19.537 2.097 1.00 59.50 166 HIS A CA 1
ATOM 1308 C C . HIS A 1 166 ? 19.076 -18.609 1.529 1.00 59.50 166 HIS A C 1
ATOM 1310 O O . HIS A 1 166 ? 19.902 -18.050 2.258 1.00 59.50 166 HIS A O 1
ATOM 1316 N N . THR A 1 167 ? 19.084 -18.453 0.208 1.00 63.22 167 THR A N 1
ATOM 1317 C CA . THR A 1 167 ? 20.137 -17.728 -0.511 1.00 63.22 167 THR A CA 1
ATOM 1318 C C . THR A 1 167 ? 19.548 -16.590 -1.328 1.00 63.22 167 THR A C 1
ATOM 1320 O O . THR A 1 167 ? 18.344 -16.532 -1.559 1.00 63.22 167 THR A O 1
ATOM 1323 N N . HIS A 1 168 ? 20.406 -15.695 -1.812 1.00 66.88 168 HIS A N 1
ATOM 1324 C CA . HIS A 1 168 ? 20.043 -14.725 -2.844 1.00 66.88 168 HIS A CA 1
ATOM 1325 C C . HIS A 1 168 ? 19.276 -15.355 -4.025 1.00 66.88 168 HIS A C 1
ATOM 1327 O O . HIS A 1 168 ? 18.305 -14.781 -4.512 1.00 66.88 168 HIS A O 1
ATOM 1333 N N . ASP A 1 169 ? 19.717 -16.531 -4.478 1.00 69.81 169 ASP A N 1
ATOM 1334 C CA . ASP A 1 169 ? 19.188 -17.195 -5.674 1.00 69.81 169 ASP A CA 1
ATOM 1335 C C . ASP A 1 169 ? 17.939 -18.045 -5.377 1.00 69.81 169 ASP A C 1
ATOM 1337 O O . ASP A 1 169 ? 17.176 -18.369 -6.284 1.00 69.81 169 ASP A O 1
ATOM 1341 N N . ALA A 1 170 ? 17.708 -18.368 -4.103 1.00 74.00 170 ALA A N 1
ATOM 1342 C CA . ALA A 1 170 ? 16.525 -19.058 -3.602 1.00 74.00 170 ALA A CA 1
ATOM 1343 C C . ALA A 1 170 ? 16.054 -18.400 -2.289 1.00 74.00 170 ALA A C 1
ATOM 1345 O O . ALA A 1 170 ? 16.275 -18.959 -1.210 1.00 74.00 170 ALA A O 1
ATOM 1346 N N . PRO A 1 171 ? 15.465 -17.189 -2.353 1.00 77.69 171 PRO A N 1
ATOM 1347 C CA . PRO A 1 171 ? 15.124 -16.418 -1.163 1.00 77.69 171 PRO A CA 1
ATOM 1348 C C . PRO A 1 171 ? 13.877 -16.969 -0.465 1.00 77.69 171 PRO A C 1
ATOM 1350 O O . PRO A 1 171 ? 12.931 -17.410 -1.120 1.00 77.69 171 PRO A O 1
ATOM 1353 N N . TRP A 1 172 ? 13.845 -16.884 0.870 1.00 81.62 172 TRP A N 1
ATOM 1354 C CA . TRP A 1 172 ? 12.642 -17.148 1.663 1.00 81.62 172 TRP A CA 1
ATOM 1355 C C . TRP A 1 172 ? 12.233 -15.904 2.476 1.00 81.62 172 TRP A C 1
ATOM 1357 O O . TRP A 1 172 ? 13.096 -15.266 3.083 1.00 81.62 172 TRP A O 1
ATOM 1367 N N . PRO A 1 173 ? 10.945 -15.520 2.498 1.00 85.56 173 PRO A N 1
ATOM 1368 C CA . PRO A 1 173 ? 9.869 -16.056 1.662 1.00 85.56 173 PRO A CA 1
ATOM 1369 C C . PRO A 1 173 ? 10.124 -15.811 0.163 1.00 85.56 173 PRO A C 1
ATOM 1371 O O . PRO A 1 173 ? 10.770 -14.816 -0.189 1.00 85.56 173 PRO A O 1
ATOM 1374 N N . PRO A 1 174 ? 9.647 -16.706 -0.719 1.00 84.69 174 PRO A N 1
ATOM 1375 C CA . PRO A 1 174 ? 9.811 -16.539 -2.155 1.00 84.69 174 PRO A CA 1
ATOM 1376 C C . PRO A 1 174 ? 8.977 -15.357 -2.654 1.00 84.69 174 PRO A C 1
ATOM 1378 O O . PRO A 1 174 ? 7.889 -15.084 -2.145 1.00 84.69 174 PRO A O 1
ATOM 1381 N N . PHE A 1 175 ? 9.474 -14.668 -3.681 1.00 86.56 175 PHE A N 1
ATOM 1382 C CA . PHE A 1 175 ? 8.670 -13.678 -4.395 1.00 86.56 175 PHE A CA 1
ATOM 1383 C C . PHE A 1 175 ? 7.462 -14.350 -5.044 1.00 86.56 175 PHE A C 1
ATOM 1385 O O . PHE A 1 175 ? 7.573 -15.462 -5.561 1.00 86.56 175 PHE A O 1
ATOM 1392 N N . ALA A 1 176 ? 6.326 -13.652 -5.053 1.00 80.88 176 ALA A N 1
ATOM 1393 C CA . ALA A 1 176 ? 5.177 -14.088 -5.828 1.00 80.88 176 ALA A CA 1
ATOM 1394 C C . ALA A 1 176 ? 5.580 -14.188 -7.307 1.00 80.88 176 ALA A C 1
ATOM 1396 O O . ALA A 1 176 ? 6.110 -13.232 -7.885 1.00 80.88 176 ALA A O 1
ATOM 1397 N N . ASP A 1 177 ? 5.365 -15.354 -7.913 1.00 67.81 177 ASP A N 1
ATOM 1398 C CA . ASP A 1 177 ? 5.675 -15.554 -9.321 1.00 67.81 177 ASP A CA 1
ATOM 1399 C C . ASP A 1 177 ? 4.681 -14.739 -10.158 1.00 67.81 177 ASP A C 1
ATOM 1401 O O . ASP A 1 177 ? 3.465 -14.907 -10.037 1.00 67.81 177 ASP A O 1
ATOM 1405 N N . VAL A 1 178 ? 5.203 -13.855 -11.012 1.00 55.34 178 VAL A N 1
ATOM 1406 C CA . VAL A 1 178 ? 4.425 -12.996 -11.919 1.00 55.34 178 VAL A CA 1
ATOM 1407 C C . VAL A 1 178 ? 3.469 -13.827 -12.781 1.00 55.34 178 VAL A C 1
ATOM 1409 O O . VAL A 1 178 ? 2.378 -13.358 -13.098 1.00 55.34 178 VAL A O 1
ATOM 1412 N N . GLN A 1 179 ? 3.830 -15.073 -13.105 1.00 47.75 179 GLN A N 1
ATOM 1413 C CA . GLN A 1 179 ? 2.964 -16.000 -13.836 1.00 47.75 179 GLN A CA 1
ATOM 1414 C C . GLN A 1 179 ? 1.815 -16.542 -12.968 1.00 47.75 179 GLN A C 1
ATOM 1416 O O . GLN A 1 179 ? 0.713 -16.752 -13.467 1.00 47.75 179 GLN A O 1
ATOM 1421 N N . THR A 1 180 ? 2.024 -16.701 -11.657 1.00 46.12 180 THR A N 1
ATOM 1422 C CA . THR A 1 180 ? 0.998 -17.175 -10.704 1.00 46.12 180 THR A CA 1
ATOM 1423 C C . THR A 1 180 ? 0.073 -16.074 -10.173 1.00 46.12 180 THR A C 1
ATOM 1425 O O . THR A 1 180 ? -0.984 -16.369 -9.623 1.00 46.12 180 THR A O 1
ATOM 1428 N N . LEU A 1 181 ? 0.403 -14.796 -10.379 1.00 50.03 181 LEU A N 1
ATOM 1429 C CA . LEU A 1 181 ? -0.494 -13.674 -10.060 1.00 50.03 181 LEU A CA 1
ATOM 1430 C C . LEU A 1 181 ? -1.695 -13.574 -11.017 1.00 50.03 181 LEU A C 1
ATOM 1432 O O . LEU A 1 181 ? -2.664 -12.869 -10.739 1.00 50.03 181 LEU A O 1
ATOM 1436 N N . SER A 1 182 ? -1.655 -14.319 -12.125 1.00 46.31 182 SER A N 1
ATOM 1437 C CA . SER A 1 182 ? -2.749 -14.493 -13.076 1.00 46.31 182 SER A CA 1
ATOM 1438 C C . SER A 1 182 ? -2.934 -15.989 -13.359 1.00 46.31 182 SER A C 1
ATOM 1440 O O . SER A 1 182 ? -2.570 -16.493 -14.411 1.00 46.31 182 SER A O 1
ATOM 1442 N N . THR A 1 183 ? -3.468 -16.744 -12.396 1.00 40.38 183 THR A N 1
ATOM 1443 C CA . THR A 1 183 ? -3.630 -18.212 -12.514 1.00 40.38 183 THR A CA 1
ATOM 1444 C C . THR A 1 183 ? -4.731 -18.673 -13.469 1.00 40.38 183 THR A C 1
ATOM 1446 O O . THR A 1 183 ? -4.916 -19.876 -13.640 1.00 40.38 183 THR A O 1
ATOM 1449 N N . ALA A 1 184 ? -5.445 -17.768 -14.138 1.00 45.09 184 ALA A N 1
ATOM 1450 C CA . ALA A 1 184 ? -6.232 -18.154 -15.300 1.00 45.09 184 ALA A CA 1
ATOM 1451 C C . ALA A 1 184 ? -5.340 -18.013 -16.543 1.00 45.09 184 ALA A C 1
ATOM 1453 O O . ALA A 1 184 ? -4.969 -16.878 -16.858 1.00 45.09 184 ALA A O 1
ATOM 1454 N N . PRO A 1 185 ? -4.996 -19.103 -17.264 1.00 49.75 185 PRO A N 1
ATOM 1455 C CA . PRO A 1 185 ? -4.381 -18.958 -18.575 1.00 49.75 185 PRO A CA 1
ATOM 1456 C C . PRO A 1 185 ? -5.301 -18.071 -19.411 1.00 49.75 185 PRO A C 1
ATOM 1458 O O . PRO A 1 185 ? -6.470 -18.397 -19.635 1.00 49.75 185 PRO A O 1
ATOM 1461 N N . VAL A 1 186 ? -4.793 -16.900 -19.793 1.00 54.09 186 VAL A N 1
ATOM 1462 C CA . VAL A 1 186 ? -5.533 -15.968 -20.638 1.00 54.09 186 VAL A CA 1
ATOM 1463 C C . VAL A 1 186 ? -5.828 -16.715 -21.940 1.00 54.09 186 VAL A C 1
ATOM 1465 O O . VAL A 1 186 ? -4.878 -17.211 -22.550 1.00 54.09 186 VAL A O 1
ATOM 1468 N N . PRO A 1 187 ? -7.102 -16.842 -22.356 1.00 70.75 187 PRO A N 1
ATOM 1469 C CA . PRO A 1 187 ? -7.447 -17.569 -23.570 1.00 70.75 187 PRO A CA 1
ATOM 1470 C C . PRO A 1 187 ? -6.609 -17.081 -24.753 1.00 70.75 187 PRO A C 1
ATOM 1472 O O . PRO A 1 187 ? -6.382 -15.878 -24.889 1.00 70.75 187 PRO A O 1
ATOM 1475 N N . GLU A 1 188 ? -6.173 -17.996 -25.618 1.00 74.88 188 GLU A N 1
ATOM 1476 C CA . GLU A 1 188 ? -5.321 -17.683 -26.775 1.00 74.88 188 GLU A CA 1
ATOM 1477 C C . GLU A 1 188 ? -5.907 -16.545 -27.628 1.00 74.88 188 GLU A C 1
ATOM 1479 O O . GLU A 1 188 ? -5.204 -15.612 -28.003 1.00 74.88 188 GLU A O 1
ATOM 1484 N N . VAL A 1 189 ? -7.231 -16.533 -27.792 1.00 77.56 189 VAL A N 1
ATOM 1485 C CA . VAL A 1 189 ? -7.989 -15.475 -28.477 1.00 77.56 189 VAL A CA 1
ATOM 1486 C C . VAL A 1 189 ? -7.812 -14.095 -27.820 1.00 77.56 189 VAL A C 1
ATOM 1488 O O . VAL A 1 189 ? -7.651 -13.087 -28.509 1.00 77.56 189 VAL A O 1
ATOM 1491 N N . GLU A 1 190 ? -7.781 -14.020 -26.487 1.00 71.75 190 GLU A N 1
ATOM 1492 C CA . GLU A 1 190 ? -7.556 -12.767 -25.752 1.00 71.75 190 GLU A CA 1
ATOM 1493 C C . GLU A 1 190 ? -6.086 -12.318 -25.839 1.00 71.75 190 GLU A C 1
ATOM 1495 O O . GLU A 1 190 ? -5.815 -11.117 -25.921 1.00 71.75 190 GLU A O 1
ATOM 1500 N N . LEU A 1 191 ? -5.131 -13.253 -25.899 1.00 69.50 191 LEU A N 1
ATOM 1501 C CA . LEU A 1 191 ? -3.723 -12.941 -26.180 1.00 69.50 191 LEU A CA 1
ATOM 1502 C C . LEU A 1 191 ? -3.549 -12.379 -27.599 1.00 69.50 191 LEU A C 1
ATOM 1504 O O . LEU A 1 191 ? -2.909 -11.338 -27.766 1.00 69.50 191 LEU A O 1
ATOM 1508 N N . CYS A 1 192 ? -4.178 -13.000 -28.601 1.00 75.44 192 CYS A N 1
ATOM 1509 C CA . CYS A 1 192 ? -4.203 -12.511 -29.980 1.00 75.44 192 CYS A CA 1
ATOM 1510 C C . CYS A 1 192 ? -4.815 -11.108 -30.073 1.00 75.44 192 CYS A C 1
ATOM 1512 O O . CYS A 1 192 ? -4.246 -10.229 -30.723 1.00 75.44 192 CYS A O 1
ATOM 1514 N N . ARG A 1 193 ? -5.923 -10.855 -29.362 1.00 83.19 193 ARG A N 1
ATOM 1515 C CA . ARG A 1 193 ? -6.557 -9.530 -29.301 1.00 83.19 193 ARG A CA 1
ATOM 1516 C C . ARG A 1 193 ? -5.614 -8.475 -28.722 1.00 83.19 193 ARG A C 1
ATOM 1518 O O . ARG A 1 193 ? -5.475 -7.394 -29.293 1.00 83.19 193 ARG A O 1
ATOM 1525 N N . ARG A 1 194 ? -4.946 -8.775 -27.602 1.00 73.31 194 ARG A N 1
ATOM 1526 C CA . ARG A 1 194 ? -3.988 -7.859 -26.956 1.00 73.31 194 ARG A CA 1
ATOM 1527 C C . ARG A 1 194 ? -2.794 -7.555 -27.857 1.00 73.31 194 ARG A C 1
ATOM 1529 O O . ARG A 1 194 ? -2.420 -6.390 -27.982 1.00 73.31 194 ARG A O 1
ATOM 1536 N N . ALA A 1 195 ? -2.241 -8.574 -28.511 1.00 75.25 195 ALA A N 1
ATOM 1537 C CA . ALA A 1 195 ? -1.143 -8.416 -29.460 1.00 75.25 195 ALA A CA 1
ATOM 1538 C C . ALA A 1 195 ? -1.551 -7.551 -30.666 1.00 75.25 195 ALA A C 1
ATOM 1540 O O . ALA A 1 195 ? -0.812 -6.643 -31.048 1.00 75.25 195 ALA A O 1
ATOM 1541 N N . ALA A 1 196 ? -2.752 -7.765 -31.214 1.00 75.19 196 ALA A N 1
ATOM 1542 C CA . ALA A 1 196 ? -3.278 -6.971 -32.323 1.00 75.19 196 ALA A CA 1
ATOM 1543 C C . ALA A 1 196 ? -3.494 -5.497 -31.936 1.00 75.19 196 ALA A C 1
ATOM 1545 O O . ALA A 1 196 ? -3.110 -4.606 -32.690 1.00 75.19 196 ALA A O 1
ATOM 1546 N N . VAL A 1 197 ? -4.033 -5.223 -30.740 1.00 72.19 197 VAL A N 1
ATOM 1547 C CA . VAL A 1 197 ? -4.202 -3.851 -30.220 1.00 72.19 197 VAL A CA 1
ATOM 1548 C C . VAL A 1 197 ? -2.854 -3.151 -30.029 1.00 72.19 197 VAL A C 1
ATOM 1550 O O . VAL A 1 197 ? -2.709 -1.995 -30.421 1.00 72.19 197 VAL A O 1
ATOM 1553 N N . ALA A 1 198 ? -1.867 -3.833 -29.441 1.00 67.50 198 ALA A N 1
ATOM 1554 C CA . ALA A 1 198 ? -0.534 -3.268 -29.239 1.00 67.50 198 ALA A CA 1
ATOM 1555 C C . ALA A 1 198 ? 0.152 -2.952 -30.579 1.00 67.50 198 ALA A C 1
ATOM 1557 O O . ALA A 1 198 ? 0.682 -1.855 -30.761 1.00 67.50 198 ALA A O 1
ATOM 1558 N N . SER A 1 199 ? 0.064 -3.877 -31.541 1.00 79.44 199 SER A N 1
ATOM 1559 C CA . SER A 1 199 ? 0.592 -3.683 -32.892 1.00 79.44 199 SER A CA 1
ATOM 1560 C C . SER A 1 199 ? -0.104 -2.527 -33.620 1.00 79.44 199 SER A C 1
ATOM 1562 O O . SER A 1 199 ? 0.570 -1.681 -34.206 1.00 79.44 199 SER A O 1
ATOM 1564 N N . GLU A 1 200 ? -1.436 -2.420 -33.531 1.00 84.12 200 GLU A N 1
ATOM 1565 C CA . GLU A 1 200 ? -2.190 -1.291 -34.089 1.00 84.12 200 GLU A CA 1
ATOM 1566 C C . GLU A 1 200 ? -1.694 0.044 -33.510 1.00 84.12 200 GLU A C 1
ATOM 1568 O O . GLU A 1 200 ? -1.430 0.981 -34.263 1.00 84.12 200 GLU A O 1
ATOM 1573 N N . GLN A 1 201 ? -1.534 0.138 -32.186 1.00 75.44 201 GLN A N 1
ATOM 1574 C CA . GLN A 1 201 ? -1.090 1.364 -31.514 1.00 75.44 201 GLN A CA 1
ATOM 1575 C C . GLN A 1 201 ? 0.311 1.802 -31.948 1.00 75.44 201 GLN A C 1
ATOM 1577 O O . GLN A 1 201 ? 0.534 2.991 -32.191 1.00 75.44 201 GLN A O 1
ATOM 1582 N N . GLU A 1 202 ? 1.245 0.860 -32.059 1.00 82.44 202 GLU A N 1
ATOM 1583 C CA . GLU A 1 202 ? 2.609 1.132 -32.510 1.00 82.44 202 GLU A CA 1
ATOM 1584 C C . GLU A 1 202 ? 2.627 1.646 -33.956 1.00 82.44 202 GLU A C 1
ATOM 1586 O O . GLU A 1 202 ? 3.198 2.702 -34.239 1.00 82.44 202 GLU A O 1
ATOM 1591 N N . LEU A 1 203 ? 1.916 0.961 -34.856 1.00 87.56 203 LEU A N 1
ATOM 1592 C CA . LEU A 1 203 ? 1.842 1.322 -36.272 1.00 87.56 203 LEU A CA 1
ATOM 1593 C C . LEU A 1 203 ? 1.136 2.666 -36.493 1.00 87.56 203 LEU A C 1
ATOM 1595 O O . LEU A 1 203 ? 1.572 3.472 -37.314 1.00 87.56 203 LEU A O 1
ATOM 1599 N N . VAL A 1 204 ? 0.068 2.947 -35.741 1.00 87.25 204 VAL A N 1
ATOM 1600 C CA . VAL A 1 204 ? -0.627 4.244 -35.781 1.00 87.25 204 VAL A CA 1
ATOM 1601 C C . VAL A 1 204 ? 0.291 5.367 -35.296 1.00 87.25 204 VAL A C 1
ATOM 1603 O O . VAL A 1 204 ? 0.304 6.446 -35.892 1.00 87.25 204 VAL A O 1
ATOM 1606 N N . ARG A 1 205 ? 1.095 5.130 -34.252 1.00 87.38 205 ARG A N 1
ATOM 1607 C CA . ARG A 1 205 ? 2.074 6.110 -33.761 1.00 87.38 205 ARG A CA 1
ATOM 1608 C C . ARG A 1 205 ? 3.150 6.404 -34.804 1.00 87.38 205 ARG A C 1
ATOM 1610 O O . ARG A 1 205 ? 3.503 7.566 -35.005 1.00 87.38 205 ARG A O 1
ATOM 1617 N N . GLU A 1 206 ? 3.649 5.373 -35.479 1.00 87.88 206 GLU A N 1
ATOM 1618 C CA . GLU A 1 206 ? 4.610 5.525 -36.571 1.00 87.88 206 GLU A CA 1
ATOM 1619 C C . GLU A 1 206 ? 3.996 6.288 -37.756 1.00 87.88 206 GLU A C 1
ATOM 1621 O O . GLU A 1 206 ? 4.628 7.194 -38.304 1.00 87.88 206 GLU A O 1
ATOM 1626 N N . LEU A 1 207 ? 2.738 6.003 -38.104 1.00 90.12 207 LEU A N 1
ATOM 1627 C CA . LEU A 1 207 ? 2.034 6.687 -39.188 1.00 90.12 207 LEU A CA 1
ATOM 1628 C C . LEU A 1 207 ? 1.855 8.182 -38.893 1.00 90.12 207 LEU A C 1
ATOM 1630 O O . LEU A 1 207 ? 2.154 9.011 -39.751 1.00 90.12 207 LEU A O 1
ATOM 1634 N N . LEU A 1 208 ? 1.453 8.529 -37.665 1.00 89.69 208 LEU A N 1
ATOM 1635 C CA . LEU A 1 208 ? 1.347 9.918 -37.206 1.00 89.69 208 LEU A CA 1
ATOM 1636 C C . LEU A 1 208 ? 2.692 10.647 -37.278 1.00 89.69 208 LEU A C 1
ATOM 1638 O O . LEU A 1 208 ? 2.754 11.807 -37.687 1.00 89.69 208 LEU A O 1
ATOM 1642 N N . TYR A 1 209 ? 3.784 9.974 -36.915 1.00 88.12 209 TYR A N 1
ATOM 1643 C CA . TYR A 1 209 ? 5.125 10.536 -37.040 1.00 88.12 209 TYR A CA 1
ATOM 1644 C C . TYR A 1 209 ? 5.502 10.810 -38.504 1.00 88.12 209 TYR A C 1
ATOM 1646 O O . TYR A 1 209 ? 5.998 11.893 -38.817 1.00 88.12 209 TYR A O 1
ATOM 1654 N N . VAL A 1 210 ? 5.231 9.870 -39.417 1.00 88.25 210 VAL A N 1
ATOM 1655 C CA . VAL A 1 210 ? 5.482 10.049 -40.858 1.00 88.25 210 VAL A CA 1
ATOM 1656 C C . VAL A 1 210 ? 4.630 11.184 -41.440 1.00 88.25 210 VAL A C 1
ATOM 1658 O O . VAL A 1 210 ? 5.144 11.997 -42.210 1.00 88.25 210 VAL A O 1
ATOM 1661 N N . ASP A 1 211 ? 3.360 11.287 -41.043 1.00 88.88 211 ASP A N 1
ATOM 1662 C CA . ASP A 1 211 ? 2.468 12.380 -41.448 1.00 88.88 211 ASP A CA 1
ATOM 1663 C C . ASP A 1 211 ? 2.969 13.741 -40.944 1.00 88.88 211 ASP A C 1
ATOM 1665 O O . ASP A 1 211 ? 2.975 14.719 -41.695 1.00 88.88 211 ASP A O 1
ATOM 1669 N N . THR A 1 212 ? 3.486 13.789 -39.715 1.00 89.62 212 THR A N 1
ATOM 1670 C CA . THR A 1 212 ? 4.081 15.004 -39.139 1.00 89.62 212 THR A CA 1
ATOM 1671 C C . THR A 1 212 ? 5.341 15.410 -39.906 1.00 89.62 212 THR A C 1
ATOM 1673 O O . THR A 1 212 ? 5.497 16.573 -40.270 1.00 89.62 212 THR A O 1
ATOM 1676 N N . LEU A 1 213 ? 6.222 14.454 -40.229 1.00 86.44 213 LEU A N 1
ATOM 1677 C CA . LEU A 1 213 ? 7.415 14.711 -41.043 1.00 86.44 213 LEU A CA 1
ATOM 1678 C C . LEU A 1 213 ? 7.062 15.280 -42.420 1.00 86.44 213 LEU A C 1
ATOM 1680 O O . LEU A 1 213 ? 7.728 16.207 -42.892 1.00 86.44 213 LEU A O 1
ATOM 1684 N N . LYS A 1 214 ? 6.005 14.754 -43.050 1.00 87.62 214 LYS A N 1
ATOM 1685 C CA . LYS A 1 214 ? 5.504 15.254 -44.332 1.00 87.62 214 LYS A CA 1
ATOM 1686 C C . LYS A 1 214 ? 5.115 16.728 -44.233 1.00 87.62 214 LYS A C 1
ATOM 1688 O O . LYS A 1 214 ? 5.612 17.532 -45.018 1.00 87.62 214 LYS A O 1
ATOM 1693 N N . GLN A 1 215 ? 4.294 17.076 -43.242 1.00 88.56 215 GLN A N 1
ATOM 1694 C CA . GLN A 1 215 ? 3.848 18.452 -43.011 1.00 88.56 215 GLN A CA 1
ATOM 1695 C C . GLN A 1 215 ? 5.033 19.385 -42.757 1.00 88.56 215 GLN A C 1
ATOM 1697 O O . GLN A 1 215 ? 5.168 20.407 -43.427 1.00 88.56 215 GLN A O 1
ATOM 1702 N N . THR A 1 216 ? 5.962 18.990 -41.880 1.00 87.38 216 THR A N 1
ATOM 1703 C CA . THR A 1 216 ? 7.145 19.813 -41.590 1.00 87.38 216 THR A CA 1
ATOM 1704 C C . THR A 1 216 ? 8.019 20.037 -42.821 1.00 87.38 216 THR A C 1
ATOM 1706 O O . THR A 1 216 ? 8.559 21.125 -42.994 1.00 87.38 216 THR A O 1
ATOM 1709 N N . MET A 1 217 ? 8.146 19.044 -43.712 1.00 84.44 217 MET A N 1
ATOM 1710 C CA . MET A 1 217 ? 8.898 19.198 -44.959 1.00 84.44 217 MET A CA 1
ATOM 1711 C C . MET A 1 217 ? 8.215 20.163 -45.930 1.00 84.44 217 MET A C 1
ATOM 1713 O O . MET A 1 217 ? 8.894 20.984 -46.546 1.00 84.44 217 MET A O 1
ATOM 1717 N N . GLU A 1 218 ? 6.892 20.070 -46.069 1.00 87.31 218 GLU A N 1
ATOM 1718 C CA . GLU A 1 218 ? 6.099 20.956 -46.927 1.00 87.31 218 GLU A CA 1
ATOM 1719 C C . GLU A 1 218 ? 6.186 22.416 -46.452 1.00 87.31 218 GLU A C 1
ATOM 1721 O O . GLU A 1 218 ? 6.414 23.322 -47.262 1.00 87.31 218 GLU A O 1
ATOM 1726 N N . GLU A 1 219 ? 6.104 22.644 -45.138 1.00 87.25 219 GLU A N 1
ATOM 1727 C CA . GLU A 1 219 ? 6.291 23.957 -44.511 1.00 87.25 219 GLU A CA 1
ATOM 1728 C C . GLU A 1 219 ? 7.705 24.509 -44.727 1.00 87.25 219 GLU A C 1
ATOM 1730 O O . GLU A 1 219 ? 7.874 25.681 -45.077 1.00 87.25 219 GLU A O 1
ATOM 1735 N N . LEU A 1 220 ? 8.733 23.669 -44.570 1.00 83.69 220 LEU A N 1
ATOM 1736 C CA . LEU A 1 220 ? 10.128 24.055 -44.788 1.00 83.69 220 LEU A CA 1
ATOM 1737 C C . LEU A 1 220 ? 10.372 24.467 -46.243 1.00 83.69 220 LEU A C 1
ATOM 1739 O O . LEU A 1 220 ? 10.961 25.516 -46.509 1.00 83.69 220 LEU A O 1
ATOM 1743 N N . ASP A 1 221 ? 9.884 23.662 -47.191 1.00 84.81 221 ASP A N 1
ATOM 1744 C CA . ASP A 1 221 ? 9.989 23.938 -48.624 1.00 84.81 221 ASP A CA 1
ATOM 1745 C C . ASP A 1 221 ? 9.204 25.208 -49.006 1.00 84.81 221 ASP A C 1
ATOM 1747 O O . ASP A 1 221 ? 9.596 25.924 -49.932 1.00 84.81 221 ASP A O 1
ATOM 1751 N N . SER A 1 222 ? 8.114 25.527 -48.303 1.00 86.69 222 SER A N 1
ATOM 1752 C CA . SER A 1 222 ? 7.389 26.797 -48.448 1.00 86.69 222 SER A CA 1
ATOM 1753 C C . SER A 1 222 ? 8.207 27.992 -47.932 1.00 86.69 222 SER A C 1
ATOM 1755 O O . SER A 1 222 ? 8.445 28.949 -48.673 1.00 86.69 222 SER A O 1
ATOM 1757 N N . ARG A 1 223 ? 8.747 27.911 -46.706 1.00 83.75 223 ARG A N 1
ATOM 1758 C CA . ARG A 1 223 ? 9.561 28.977 -46.086 1.00 83.75 223 ARG A CA 1
ATOM 1759 C C . ARG A 1 223 ? 10.803 29.316 -46.903 1.00 83.75 223 ARG A C 1
ATOM 1761 O O . ARG A 1 223 ? 11.108 30.490 -47.100 1.00 83.75 223 ARG A O 1
ATOM 1768 N N . VAL A 1 224 ? 11.494 28.304 -47.430 1.00 83.81 224 VAL A N 1
ATOM 1769 C CA . VAL A 1 224 ? 12.665 28.516 -48.296 1.00 83.81 224 VAL A CA 1
ATOM 1770 C C . VAL A 1 224 ? 12.283 29.225 -49.591 1.00 83.81 224 VAL A C 1
ATOM 1772 O O . VAL A 1 224 ? 13.034 30.088 -50.044 1.00 83.81 224 VAL A O 1
ATOM 1775 N N . ARG A 1 225 ? 11.136 28.880 -50.190 1.00 86.06 225 ARG A N 1
ATOM 1776 C CA . ARG A 1 225 ? 10.638 29.553 -51.398 1.00 86.06 225 ARG A CA 1
ATOM 1777 C C . ARG A 1 225 ? 10.299 31.021 -51.139 1.00 86.06 225 ARG A C 1
ATOM 1779 O O . ARG A 1 225 ? 10.524 31.841 -52.019 1.00 86.06 225 ARG A O 1
ATOM 1786 N N . GLN A 1 226 ? 9.796 31.344 -49.949 1.00 85.44 226 GLN A N 1
ATOM 1787 C CA . GLN A 1 226 ? 9.349 32.693 -49.600 1.00 85.44 226 GLN A CA 1
ATOM 1788 C C . GLN A 1 226 ? 10.480 33.620 -49.119 1.00 85.44 226 GLN A C 1
ATOM 1790 O O . GLN A 1 226 ? 10.505 34.787 -49.494 1.00 85.44 226 GLN A O 1
ATOM 1795 N N . PHE A 1 227 ? 11.413 33.119 -48.303 1.00 85.00 227 PHE A N 1
ATOM 1796 C CA . PHE A 1 227 ? 12.417 33.944 -47.608 1.00 85.00 227 PHE A CA 1
ATOM 1797 C C . PHE A 1 227 ? 13.873 33.574 -47.938 1.00 85.00 227 PHE A C 1
ATOM 1799 O O . PHE A 1 227 ? 14.808 34.154 -47.387 1.00 85.00 227 PHE A O 1
ATOM 1806 N N . GLY A 1 228 ? 14.089 32.602 -48.828 1.00 79.94 228 GLY A N 1
ATOM 1807 C CA . GLY A 1 228 ? 15.418 32.106 -49.180 1.00 79.94 228 GLY A CA 1
ATOM 1808 C C . GLY A 1 228 ? 16.048 31.220 -48.098 1.00 79.94 228 GLY A C 1
ATOM 1809 O O . GLY A 1 228 ? 15.607 31.156 -46.949 1.00 79.94 228 GLY A O 1
ATOM 1810 N N . ALA A 1 229 ? 17.118 30.508 -48.464 1.00 75.12 229 ALA A N 1
ATOM 1811 C CA . ALA A 1 229 ? 17.766 29.518 -47.595 1.00 75.12 229 ALA A CA 1
ATOM 1812 C C . ALA A 1 229 ? 18.471 30.118 -46.359 1.00 75.12 229 ALA A C 1
ATOM 1814 O O . ALA A 1 229 ? 18.759 29.386 -45.418 1.00 75.12 229 ALA A O 1
ATOM 1815 N N . ALA A 1 230 ? 18.717 31.431 -46.343 1.00 74.25 230 ALA A N 1
ATOM 1816 C CA . ALA A 1 230 ? 19.337 32.139 -45.220 1.00 74.25 230 ALA A CA 1
ATOM 1817 C C . ALA A 1 230 ? 18.402 32.305 -44.003 1.00 74.25 230 ALA A C 1
ATOM 1819 O O . ALA A 1 230 ? 18.864 32.644 -42.920 1.00 74.25 230 ALA A O 1
ATOM 1820 N N . SER A 1 231 ? 17.100 32.047 -44.168 1.00 71.88 231 SER A N 1
ATOM 1821 C CA . SER A 1 231 ? 16.084 32.130 -43.104 1.00 71.88 231 SER A CA 1
ATOM 1822 C C . SER A 1 231 ? 15.912 30.833 -42.290 1.00 71.88 231 SER A C 1
ATOM 1824 O O . SER A 1 231 ? 15.052 30.758 -41.408 1.00 71.88 231 SER A O 1
ATOM 1826 N N . LEU A 1 232 ? 16.695 29.792 -42.602 1.00 75.75 232 LEU A N 1
ATOM 1827 C CA . LEU A 1 232 ? 16.593 28.472 -41.978 1.00 75.75 232 LEU A CA 1
ATOM 1828 C C . LEU A 1 232 ? 17.304 28.436 -40.622 1.00 75.75 232 LEU A C 1
ATOM 1830 O O . LEU A 1 232 ? 18.450 28.859 -40.489 1.00 75.75 232 LEU A O 1
ATOM 1834 N N . SER A 1 233 ? 16.644 27.844 -39.626 1.00 79.62 233 SER A N 1
ATOM 1835 C CA . SER A 1 233 ? 17.296 27.445 -38.377 1.00 79.62 233 SER A CA 1
ATOM 1836 C C . SER A 1 233 ? 18.349 26.358 -38.633 1.00 79.62 233 SER A C 1
ATOM 1838 O O . SER A 1 233 ? 18.263 25.601 -39.601 1.00 79.62 233 SER A O 1
ATOM 1840 N N . TYR A 1 234 ? 19.305 26.200 -37.715 1.00 73.12 234 TYR A N 1
ATOM 1841 C CA . TYR A 1 234 ? 20.243 25.071 -37.722 1.00 73.12 234 TYR A CA 1
ATOM 1842 C C . TYR A 1 234 ? 19.520 23.710 -37.808 1.00 73.12 234 TYR A C 1
ATOM 1844 O O . TYR A 1 234 ? 19.931 22.830 -38.566 1.00 73.12 234 TYR A O 1
ATOM 1852 N N . LYS A 1 235 ? 18.393 23.554 -37.095 1.00 70.62 235 LYS A N 1
ATOM 1853 C CA . LYS A 1 235 ? 17.561 22.336 -37.148 1.00 70.62 235 LYS A CA 1
ATOM 1854 C C . LYS A 1 235 ? 16.908 22.141 -38.521 1.00 70.62 235 LYS A C 1
ATOM 1856 O O . LYS A 1 235 ? 16.885 21.024 -39.035 1.00 70.62 235 LYS A O 1
ATOM 1861 N N . ASP A 1 236 ? 16.448 23.229 -39.130 1.00 78.12 236 ASP A N 1
ATOM 1862 C CA . ASP A 1 236 ? 15.814 23.235 -40.451 1.00 78.12 236 ASP A CA 1
ATOM 1863 C C . ASP A 1 236 ? 16.825 22.854 -41.552 1.00 78.12 236 ASP A C 1
ATOM 1865 O O . ASP A 1 236 ? 16.528 22.060 -42.447 1.00 78.12 236 ASP A O 1
ATOM 1869 N N . ALA A 1 237 ? 18.061 23.354 -41.451 1.00 75.06 237 ALA A N 1
ATOM 1870 C CA . ALA A 1 237 ? 19.157 23.017 -42.357 1.00 75.06 237 ALA A CA 1
ATOM 1871 C C . ALA A 1 237 ? 19.592 21.543 -42.236 1.00 75.06 237 ALA A C 1
ATOM 1873 O O . ALA A 1 237 ? 19.797 20.875 -43.252 1.00 75.06 237 ALA A O 1
ATOM 1874 N N . ALA A 1 238 ? 19.673 21.009 -41.012 1.00 73.81 238 ALA A N 1
ATOM 1875 C CA . ALA A 1 238 ? 19.989 19.602 -40.764 1.00 73.81 238 ALA A CA 1
ATOM 1876 C C . ALA A 1 238 ? 18.898 18.654 -41.298 1.00 73.81 238 ALA A C 1
ATOM 1878 O O . ALA A 1 238 ? 19.206 17.661 -41.961 1.00 73.81 238 ALA A O 1
ATOM 1879 N N . MET A 1 239 ? 17.620 18.986 -41.083 1.00 72.00 239 MET A N 1
ATOM 1880 C CA . MET A 1 239 ? 16.487 18.210 -41.602 1.00 72.00 239 MET A CA 1
ATOM 1881 C C . MET A 1 239 ? 16.472 18.194 -43.139 1.00 72.00 239 MET A C 1
ATOM 1883 O O . MET A 1 239 ? 16.268 17.147 -43.754 1.00 72.00 239 MET A O 1
ATOM 1887 N N . ARG A 1 240 ? 16.782 19.334 -43.770 1.00 74.19 240 ARG A N 1
ATOM 1888 C CA . ARG A 1 240 ? 16.893 19.458 -45.230 1.00 74.19 240 ARG A CA 1
ATOM 1889 C C . ARG A 1 240 ? 18.093 18.703 -45.809 1.00 74.19 240 ARG A C 1
ATOM 1891 O O . ARG A 1 240 ? 17.985 18.142 -46.896 1.00 74.19 240 ARG A O 1
ATOM 1898 N N . SER A 1 241 ? 19.212 18.639 -45.089 1.00 77.62 241 SER A N 1
ATOM 1899 C CA . SER A 1 241 ? 20.365 17.807 -45.466 1.00 77.62 241 SER A CA 1
ATOM 1900 C C . SER A 1 241 ? 20.007 16.312 -45.463 1.00 77.62 241 SER A C 1
ATOM 1902 O O . SER A 1 241 ? 20.426 15.558 -46.339 1.00 77.62 241 SER A O 1
ATOM 1904 N N . ASN A 1 242 ? 19.118 15.891 -44.554 1.00 80.75 242 ASN A N 1
ATOM 1905 C CA . ASN A 1 242 ? 18.642 14.509 -44.452 1.00 80.75 242 ASN A CA 1
ATOM 1906 C C . ASN A 1 242 ? 17.406 14.190 -45.328 1.00 80.75 242 ASN A C 1
ATOM 1908 O O . ASN A 1 242 ? 16.732 13.176 -45.129 1.00 80.75 242 ASN A O 1
ATOM 1912 N N . ARG A 1 243 ? 17.093 15.032 -46.326 1.00 78.75 243 ARG A N 1
ATOM 1913 C CA . ARG A 1 243 ? 15.883 14.925 -47.170 1.00 78.75 243 ARG A CA 1
ATOM 1914 C C . ARG A 1 243 ? 15.709 13.556 -47.824 1.00 78.75 243 ARG A C 1
ATOM 1916 O O . ARG A 1 243 ? 14.586 13.083 -47.960 1.00 78.75 243 ARG A O 1
ATOM 1923 N N . LYS A 1 244 ? 16.810 12.900 -48.205 1.00 80.12 244 LYS A N 1
ATOM 1924 C CA . LYS A 1 244 ? 16.782 11.565 -48.821 1.00 80.12 244 LYS A CA 1
ATOM 1925 C C . LYS A 1 244 ? 16.240 10.502 -47.855 1.00 80.12 244 LYS A C 1
ATOM 1927 O O . LYS A 1 244 ? 15.424 9.681 -48.260 1.00 80.12 244 LYS A O 1
ATOM 1932 N N . ALA A 1 245 ? 16.621 10.553 -46.577 1.00 79.75 245 ALA A N 1
ATOM 1933 C CA . ALA A 1 245 ? 16.106 9.632 -45.564 1.00 79.75 245 ALA A CA 1
ATOM 1934 C C . ALA A 1 245 ? 14.623 9.887 -45.258 1.00 79.75 245 ALA A C 1
ATOM 1936 O O . ALA A 1 245 ? 13.857 8.935 -45.115 1.00 79.75 245 ALA A O 1
ATOM 1937 N N . VAL A 1 246 ? 14.197 11.155 -45.216 1.00 81.25 246 VAL A N 1
ATOM 1938 C CA . VAL A 1 246 ? 12.779 11.493 -45.007 1.00 81.25 246 VAL A CA 1
ATOM 1939 C C . VAL A 1 246 ? 11.928 11.079 -46.211 1.00 81.25 246 VAL A C 1
ATOM 1941 O O . VAL A 1 246 ? 10.875 10.474 -46.035 1.00 81.25 246 VAL A O 1
ATOM 1944 N N . SER A 1 247 ? 12.416 11.293 -47.436 1.00 81.75 247 SER A N 1
ATOM 1945 C CA . SER A 1 247 ? 11.756 10.825 -48.661 1.00 81.75 247 SER A CA 1
ATOM 1946 C C . SER A 1 247 ? 11.587 9.303 -48.687 1.00 81.75 247 SER A C 1
ATOM 1948 O O . SER A 1 247 ? 10.536 8.821 -49.100 1.00 81.75 247 SER A O 1
ATOM 1950 N N . ASN A 1 248 ? 12.582 8.544 -48.214 1.00 83.75 248 ASN A N 1
ATOM 1951 C CA . ASN A 1 248 ? 12.480 7.086 -48.103 1.00 83.75 248 ASN A CA 1
ATOM 1952 C C . ASN A 1 248 ? 11.415 6.661 -47.076 1.00 83.75 248 ASN A C 1
ATOM 1954 O O . ASN A 1 248 ? 10.635 5.754 -47.350 1.00 83.75 248 ASN A O 1
ATOM 1958 N N . LYS A 1 249 ? 11.327 7.344 -45.924 1.00 83.12 249 LYS A N 1
ATOM 1959 C CA . LYS A 1 249 ? 10.263 7.093 -44.932 1.00 83.12 249 LYS A CA 1
ATOM 1960 C C . LYS A 1 249 ? 8.868 7.426 -45.472 1.00 83.12 249 LYS A C 1
ATOM 1962 O O . LYS A 1 249 ? 7.925 6.686 -45.220 1.00 83.12 249 LYS A O 1
ATOM 1967 N N . LEU A 1 250 ? 8.738 8.503 -46.249 1.00 82.25 250 LEU A N 1
ATOM 1968 C CA . LEU A 1 250 ? 7.478 8.883 -46.898 1.00 82.25 250 LEU A CA 1
ATOM 1969 C C . LEU A 1 250 ? 7.059 7.889 -47.989 1.00 82.25 250 LEU A C 1
ATOM 1971 O O . LEU A 1 250 ? 5.868 7.614 -48.128 1.00 82.25 250 LEU A O 1
ATOM 1975 N N . ALA A 1 251 ? 8.015 7.316 -48.725 1.00 85.50 251 ALA A N 1
ATOM 1976 C CA . ALA A 1 251 ? 7.742 6.276 -49.717 1.00 85.50 251 ALA A CA 1
ATOM 1977 C C . ALA A 1 251 ? 7.159 5.000 -49.077 1.00 85.50 251 ALA A C 1
ATOM 1979 O O . ALA A 1 251 ? 6.262 4.386 -49.650 1.00 85.50 251 ALA A O 1
ATOM 1980 N N . GLY A 1 252 ? 7.591 4.654 -47.858 1.00 87.50 252 GLY A N 1
ATOM 1981 C CA . GLY A 1 252 ? 7.063 3.525 -47.078 1.00 87.50 252 GLY A CA 1
ATOM 1982 C C . GLY A 1 252 ? 5.697 3.764 -46.418 1.00 87.50 252 GLY A C 1
ATOM 1983 O O . GLY A 1 252 ? 5.140 2.860 -45.798 1.00 87.50 252 GLY A O 1
ATOM 1984 N N . ARG A 1 253 ? 5.108 4.961 -46.545 1.00 91.12 253 ARG A N 1
ATOM 1985 C CA . ARG A 1 253 ? 3.838 5.304 -45.881 1.00 91.12 253 ARG A CA 1
ATOM 1986 C C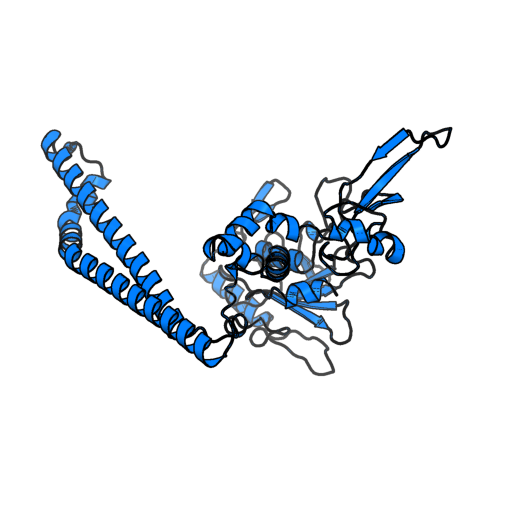 . ARG A 1 253 ? 2.671 4.420 -46.328 1.00 91.12 253 ARG A C 1
ATOM 1988 O O . ARG A 1 253 ? 1.838 4.061 -45.504 1.00 91.12 253 ARG A O 1
ATOM 1995 N N . ALA A 1 254 ? 2.582 4.091 -47.617 1.00 88.81 254 ALA A N 1
ATOM 1996 C CA . ALA A 1 254 ? 1.491 3.261 -48.141 1.00 88.81 254 ALA A CA 1
ATOM 1997 C C . ALA A 1 254 ? 1.521 1.842 -47.547 1.00 88.81 254 ALA A C 1
ATOM 1999 O O . ALA A 1 254 ? 0.484 1.307 -47.161 1.00 88.81 254 ALA A O 1
ATOM 2000 N N . GLU A 1 255 ? 2.719 1.278 -47.404 1.00 92.12 255 GLU A N 1
ATOM 2001 C CA . GLU A 1 255 ? 2.945 -0.011 -46.750 1.00 92.12 255 GLU A CA 1
ATOM 2002 C C . GLU A 1 255 ? 2.601 0.048 -45.256 1.00 92.12 255 GLU A C 1
ATOM 2004 O O . GLU A 1 255 ? 1.929 -0.838 -44.731 1.00 92.12 255 GLU A O 1
ATOM 2009 N N . LEU A 1 256 ? 2.977 1.134 -44.576 1.00 90.44 256 LEU A N 1
ATOM 2010 C CA . LEU A 1 256 ? 2.629 1.350 -43.173 1.00 90.44 256 LEU A CA 1
ATOM 2011 C C . LEU A 1 256 ? 1.108 1.440 -42.955 1.00 90.44 256 LEU A C 1
ATOM 2013 O O . LEU A 1 256 ? 0.583 0.826 -42.030 1.00 90.44 256 LEU A O 1
ATOM 2017 N N . VAL A 1 257 ? 0.383 2.140 -43.835 1.00 92.94 257 VAL A N 1
ATOM 2018 C CA . VAL A 1 257 ? -1.090 2.191 -43.808 1.00 92.94 257 VAL A CA 1
ATOM 2019 C C . VAL A 1 257 ? -1.692 0.798 -43.997 1.00 92.94 257 VAL A C 1
ATOM 2021 O O . VAL A 1 257 ? -2.603 0.431 -43.258 1.00 92.94 257 VAL A O 1
ATOM 2024 N N . ALA A 1 258 ? -1.171 0.001 -44.935 1.00 93.06 258 ALA A N 1
ATOM 2025 C CA . ALA A 1 258 ? -1.638 -1.369 -45.146 1.00 93.06 258 ALA A CA 1
ATOM 2026 C C . ALA A 1 258 ? -1.442 -2.242 -43.892 1.00 93.06 258 ALA A C 1
ATOM 2028 O O . ALA A 1 258 ? -2.345 -2.982 -43.507 1.00 93.06 258 ALA A O 1
ATOM 2029 N N . ARG A 1 259 ? -0.307 -2.093 -43.194 1.00 93.12 259 ARG A N 1
ATOM 2030 C CA . ARG A 1 259 ? -0.038 -2.787 -41.922 1.00 93.12 259 ARG A CA 1
ATOM 2031 C C . ARG A 1 259 ? -1.005 -2.369 -40.809 1.00 93.12 259 ARG A C 1
ATOM 2033 O O . ARG A 1 259 ? -1.455 -3.230 -40.058 1.00 93.12 259 ARG A O 1
ATOM 2040 N N . VAL A 1 260 ? -1.369 -1.085 -40.716 1.00 91.25 260 VAL A N 1
ATOM 2041 C CA . VAL A 1 260 ? -2.388 -0.604 -39.757 1.00 91.25 260 VAL A CA 1
ATOM 2042 C C . VAL A 1 260 ? -3.752 -1.241 -40.035 1.00 91.25 260 VAL A C 1
ATOM 2044 O O . VAL A 1 260 ? -4.432 -1.664 -39.103 1.00 91.25 260 VAL A O 1
ATOM 2047 N N . VAL A 1 261 ? -4.159 -1.321 -41.306 1.00 93.56 261 VAL A N 1
ATOM 2048 C CA . VAL A 1 261 ? -5.431 -1.952 -41.696 1.00 93.56 261 VAL A CA 1
ATOM 2049 C C . VAL A 1 261 ? -5.432 -3.436 -41.328 1.00 93.56 261 VAL A C 1
ATOM 2051 O O . VAL A 1 261 ? -6.359 -3.886 -40.661 1.00 93.56 261 VAL A O 1
ATOM 2054 N N . ALA A 1 262 ? -4.358 -4.163 -41.646 1.00 91.50 262 ALA A N 1
ATOM 2055 C CA . ALA A 1 262 ? -4.223 -5.572 -41.283 1.00 91.50 262 ALA A CA 1
ATOM 2056 C C . ALA A 1 262 ? -4.278 -5.798 -39.758 1.00 91.50 262 ALA A C 1
ATOM 2058 O O . ALA A 1 262 ? -4.937 -6.725 -39.289 1.00 91.50 262 ALA A O 1
ATOM 2059 N N . ALA A 1 263 ? -3.646 -4.927 -38.961 1.00 85.81 263 ALA A N 1
ATOM 2060 C CA . ALA A 1 263 ? -3.712 -5.001 -37.499 1.00 85.81 263 ALA A CA 1
ATOM 2061 C C . ALA A 1 263 ? -5.142 -4.781 -36.963 1.00 85.81 263 ALA A C 1
ATOM 2063 O O . ALA A 1 263 ? -5.574 -5.471 -36.036 1.00 85.81 263 ALA A O 1
ATOM 2064 N N . ARG A 1 264 ? -5.908 -3.868 -37.577 1.00 91.19 264 ARG A N 1
ATOM 2065 C CA . ARG A 1 264 ? -7.325 -3.637 -37.243 1.00 91.19 264 ARG A CA 1
ATOM 2066 C C . ARG A 1 264 ? -8.211 -4.828 -37.584 1.00 91.19 264 ARG A C 1
ATOM 2068 O O . ARG A 1 264 ? -9.074 -5.187 -36.789 1.00 91.19 264 ARG A O 1
ATOM 2075 N N . GLU A 1 265 ? -7.994 -5.445 -38.739 1.00 92.62 265 GLU A N 1
ATOM 2076 C CA . GLU A 1 265 ? -8.727 -6.643 -39.162 1.00 92.62 265 GLU A CA 1
ATOM 2077 C C . GLU A 1 265 ? -8.440 -7.834 -38.238 1.00 92.62 265 GLU A C 1
ATOM 2079 O O . GLU A 1 265 ? -9.367 -8.525 -37.809 1.00 92.62 265 GLU A O 1
ATOM 2084 N N . ALA A 1 266 ? -7.175 -8.032 -37.851 1.00 85.25 266 ALA A N 1
ATOM 2085 C CA . ALA A 1 266 ? -6.784 -9.060 -36.887 1.00 85.25 266 ALA A CA 1
ATOM 2086 C C . ALA A 1 266 ? -7.456 -8.847 -35.520 1.00 85.25 266 ALA A C 1
ATOM 2088 O O . ALA A 1 266 ? -7.987 -9.788 -34.927 1.00 85.25 266 ALA A O 1
ATOM 2089 N N . ARG A 1 267 ? -7.505 -7.597 -35.045 1.00 87.25 267 ARG A N 1
ATOM 2090 C CA . ARG A 1 267 ? -8.217 -7.233 -33.816 1.00 87.25 267 ARG A CA 1
ATOM 2091 C C . ARG A 1 267 ? -9.716 -7.529 -33.912 1.00 87.25 267 ARG A C 1
ATOM 2093 O O . ARG A 1 267 ? -10.260 -8.138 -32.995 1.00 87.25 267 ARG A O 1
ATOM 2100 N N . ALA A 1 268 ? -10.370 -7.116 -34.998 1.00 89.19 268 ALA A N 1
ATOM 2101 C CA . ALA A 1 268 ? -11.800 -7.351 -35.203 1.00 89.19 268 ALA A CA 1
ATOM 2102 C C . ALA A 1 268 ? -12.126 -8.853 -35.246 1.00 89.19 268 ALA A C 1
ATOM 2104 O O . ALA A 1 268 ? -13.122 -9.292 -34.675 1.00 89.19 268 ALA A O 1
ATOM 2105 N N . THR A 1 269 ? -11.253 -9.651 -35.864 1.00 90.94 269 THR A N 1
ATOM 2106 C CA . THR A 1 269 ? -11.380 -11.114 -35.912 1.00 90.94 269 THR A CA 1
ATOM 2107 C C . THR A 1 269 ? -11.319 -11.725 -34.512 1.00 90.94 269 THR A C 1
ATOM 2109 O O . THR A 1 269 ? -12.206 -12.494 -34.145 1.00 90.94 269 THR A O 1
ATOM 2112 N N . ALA A 1 270 ? -10.340 -11.320 -33.698 1.00 82.31 270 ALA A N 1
ATOM 2113 C CA . ALA A 1 270 ? -10.217 -11.789 -32.319 1.00 82.31 270 ALA A CA 1
ATOM 2114 C C . ALA A 1 270 ? -11.402 -11.348 -31.432 1.00 82.31 270 ALA A C 1
ATOM 2116 O O . ALA A 1 270 ? -11.861 -12.113 -30.588 1.00 82.31 270 ALA A O 1
ATOM 2117 N N . GLU A 1 271 ? -11.935 -10.135 -31.631 1.00 85.44 271 GLU A N 1
ATOM 2118 C CA . GLU A 1 271 ? -13.126 -9.643 -30.917 1.00 85.44 271 GLU A CA 1
ATOM 2119 C C . GLU A 1 271 ? -14.390 -10.446 -31.281 1.00 85.44 271 GLU A C 1
ATOM 2121 O O . GLU A 1 271 ? -15.159 -10.814 -30.390 1.00 85.44 271 GLU A O 1
ATOM 2126 N N . MET A 1 272 ? -14.589 -10.779 -32.562 1.00 87.31 272 MET A N 1
ATOM 2127 C CA . MET A 1 272 ? -15.705 -11.630 -33.001 1.00 87.31 272 MET A CA 1
ATOM 2128 C C . MET A 1 272 ? -15.609 -13.051 -32.438 1.00 87.31 272 MET A C 1
ATOM 2130 O O . MET A 1 272 ? -16.616 -13.619 -32.014 1.00 87.31 272 MET A O 1
ATOM 2134 N N . GLU A 1 273 ? -14.411 -13.633 -32.422 1.00 88.06 273 GLU A N 1
ATOM 2135 C CA . GLU A 1 273 ? -14.194 -14.977 -31.887 1.00 88.06 273 GLU A CA 1
ATOM 2136 C C . GLU A 1 273 ? -14.422 -15.037 -30.371 1.00 88.06 273 GLU A C 1
ATOM 2138 O O . GLU A 1 273 ? -15.051 -15.973 -29.877 1.00 88.06 273 GLU A O 1
ATOM 2143 N N . LEU A 1 274 ? -14.010 -13.998 -29.637 1.00 80.56 274 LEU A N 1
ATOM 2144 C CA . LEU A 1 274 ? -14.291 -13.870 -28.207 1.00 80.56 274 LEU A CA 1
ATOM 2145 C C . LEU A 1 274 ? -15.803 -13.832 -27.931 1.00 80.56 274 LEU A C 1
ATOM 2147 O O . LEU A 1 274 ? -16.278 -14.504 -27.014 1.00 80.56 274 LEU A O 1
ATOM 2151 N N . GLN A 1 275 ? -16.555 -13.086 -28.746 1.00 80.38 275 GLN A N 1
ATOM 2152 C CA . GLN A 1 275 ? -18.009 -13.003 -28.631 1.00 80.38 275 GLN A CA 1
ATOM 2153 C C . GLN A 1 275 ? -18.676 -14.355 -28.920 1.00 80.38 275 GLN A C 1
ATOM 2155 O O . GLN A 1 275 ? -19.524 -14.796 -28.147 1.00 80.38 275 GLN A O 1
ATOM 2160 N N . ARG A 1 276 ? -18.246 -15.057 -29.978 1.00 85.44 276 ARG A N 1
ATOM 2161 C CA . ARG A 1 276 ? -18.763 -16.392 -30.314 1.00 85.44 276 ARG A CA 1
ATOM 2162 C C . ARG A 1 276 ? -18.519 -17.397 -29.187 1.00 85.44 276 ARG A C 1
ATOM 2164 O O . ARG A 1 276 ? -19.445 -18.103 -28.798 1.00 85.44 276 ARG A O 1
ATOM 2171 N N . ASN A 1 277 ? -17.304 -17.432 -28.636 1.00 82.69 277 ASN A N 1
ATOM 2172 C CA . ASN A 1 277 ? -16.954 -18.345 -27.546 1.00 82.69 277 ASN A CA 1
ATOM 2173 C C . ASN A 1 277 ? -17.784 -18.059 -26.281 1.00 82.69 277 ASN A C 1
ATOM 2175 O O . ASN A 1 277 ? -18.167 -18.984 -25.563 1.00 82.69 277 ASN A O 1
ATOM 2179 N N . ALA A 1 278 ? -18.093 -16.786 -26.009 1.00 73.44 278 ALA A N 1
ATOM 2180 C CA . ALA A 1 278 ? -18.975 -16.402 -24.910 1.00 73.44 278 ALA A CA 1
ATOM 2181 C C . ALA A 1 278 ? -20.423 -16.877 -25.137 1.00 73.44 278 ALA A C 1
ATOM 2183 O O . ALA A 1 278 ? -21.040 -17.417 -24.215 1.00 73.44 278 ALA A O 1
ATOM 2184 N N . ASP A 1 279 ? -20.940 -16.729 -26.360 1.00 78.44 279 ASP A N 1
ATOM 2185 C CA . ASP A 1 279 ? -22.293 -17.153 -26.732 1.00 78.44 279 ASP A CA 1
ATOM 2186 C C . ASP A 1 279 ? -22.453 -18.687 -26.679 1.00 78.44 279 ASP A C 1
ATOM 2188 O O . ASP A 1 279 ? -23.471 -19.196 -26.200 1.00 78.44 279 ASP A O 1
ATOM 2192 N N . GLU A 1 280 ? -21.444 -19.442 -27.125 1.00 81.25 280 GLU A N 1
ATOM 2193 C CA . GLU A 1 280 ? -21.405 -20.911 -27.041 1.00 81.25 280 GLU A CA 1
ATOM 2194 C C . GLU A 1 280 ? -21.362 -21.390 -25.582 1.00 81.25 280 GLU A C 1
ATOM 2196 O O . GLU A 1 280 ? -22.205 -22.189 -25.165 1.00 81.25 280 GLU A O 1
ATOM 2201 N N . ALA A 1 281 ? -20.477 -20.816 -24.762 1.00 73.81 281 ALA A N 1
ATOM 2202 C CA . ALA A 1 281 ? -20.360 -21.162 -23.345 1.00 73.81 281 ALA A CA 1
ATOM 2203 C C . ALA A 1 281 ? -21.608 -20.799 -22.512 1.00 73.81 281 ALA A C 1
ATOM 2205 O O . ALA A 1 281 ? -21.822 -21.367 -21.433 1.00 73.81 281 ALA A O 1
ATOM 2206 N N . ALA A 1 282 ? -22.416 -19.836 -22.972 1.00 64.88 282 ALA A N 1
ATOM 2207 C CA . ALA A 1 282 ? -23.705 -19.492 -22.375 1.00 64.88 282 ALA A CA 1
ATOM 2208 C C . ALA A 1 282 ? -24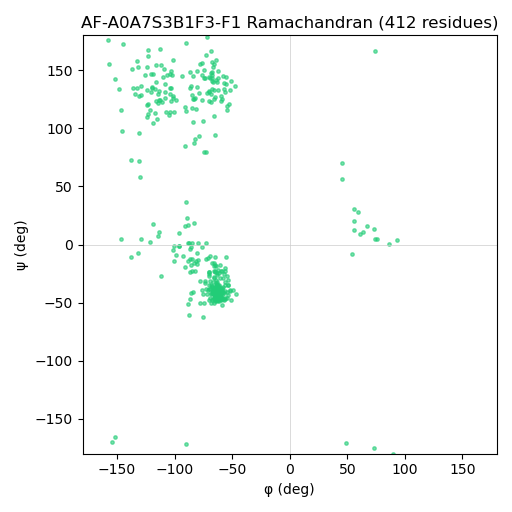.794 -20.521 -22.728 1.00 64.88 282 ALA A C 1
ATOM 2210 O O . ALA A 1 282 ? -25.583 -20.896 -21.859 1.00 64.88 282 ALA A O 1
ATOM 2211 N N . ARG A 1 283 ? -24.807 -21.027 -23.972 1.00 74.19 283 ARG A N 1
ATOM 2212 C CA . ARG A 1 283 ? -25.752 -22.069 -24.419 1.00 74.19 283 ARG A CA 1
ATOM 2213 C C . ARG A 1 283 ? -25.541 -23.397 -23.697 1.00 74.19 283 ARG A C 1
ATOM 2215 O O . ARG A 1 283 ? -26.518 -24.021 -23.294 1.00 74.19 283 ARG A O 1
ATOM 2222 N N . GLU A 1 284 ? -24.291 -23.809 -23.497 1.00 72.50 284 GLU A N 1
ATOM 2223 C CA . GLU A 1 284 ? -23.959 -25.092 -22.855 1.00 72.50 284 GLU A CA 1
ATOM 2224 C C . GLU A 1 284 ? -24.376 -25.169 -21.380 1.00 72.50 284 GLU A C 1
ATOM 2226 O O . GLU A 1 284 ? -24.684 -26.247 -20.875 1.00 72.50 284 GLU A O 1
ATOM 2231 N N . ARG A 1 285 ? -24.421 -24.034 -20.672 1.00 64.19 285 ARG A N 1
ATOM 2232 C CA . ARG A 1 285 ? -24.694 -24.005 -19.227 1.00 64.19 285 ARG A CA 1
ATOM 2233 C C . ARG A 1 285 ? -26.175 -23.972 -18.853 1.00 64.19 285 ARG A C 1
ATOM 2235 O O . ARG A 1 285 ? -26.474 -23.985 -17.662 1.00 64.19 285 ARG A O 1
ATOM 2242 N N . GLY A 1 286 ? -27.097 -23.899 -19.820 1.00 58.59 286 GLY A N 1
ATOM 2243 C CA . GLY A 1 286 ? -28.544 -23.804 -19.556 1.00 58.59 286 GLY A CA 1
ATOM 2244 C C . GLY A 1 286 ? -28.944 -22.626 -18.652 1.00 58.59 286 GLY A C 1
ATOM 2245 O O . GLY A 1 286 ? -30.066 -22.572 -18.150 1.00 58.59 286 GLY A O 1
ATOM 2246 N N . ALA A 1 287 ? -28.021 -21.695 -18.412 1.00 56.56 287 ALA A N 1
ATOM 2247 C CA . ALA A 1 287 ? -28.196 -20.574 -17.517 1.00 56.56 287 ALA A CA 1
ATOM 2248 C C . ALA A 1 287 ? -28.888 -19.457 -18.293 1.00 56.56 287 ALA A C 1
ATOM 2250 O O . ALA A 1 287 ? -28.424 -19.065 -19.365 1.00 56.56 287 ALA A O 1
ATOM 2251 N N . GLN A 1 288 ? -29.976 -18.907 -17.748 1.00 55.78 288 GLN A N 1
ATOM 2252 C CA . GLN A 1 288 ? -30.408 -17.577 -18.168 1.00 55.78 288 GLN A CA 1
ATOM 2253 C C . GLN A 1 288 ? -29.202 -16.650 -18.018 1.00 55.78 288 GLN A C 1
ATOM 2255 O O . GLN A 1 288 ? -28.625 -16.559 -16.932 1.00 55.78 288 GLN A O 1
ATOM 2260 N N . SER A 1 289 ? -28.780 -16.021 -19.115 1.00 53.31 289 SER A N 1
ATOM 2261 C CA . SER A 1 289 ? -27.658 -15.093 -19.100 1.00 53.31 289 SER A CA 1
ATOM 2262 C C . SER A 1 289 ? -28.047 -13.890 -18.245 1.00 53.31 289 SER A C 1
ATOM 2264 O O . SER A 1 289 ? -28.687 -12.957 -18.724 1.00 53.31 289 SER A O 1
ATOM 2266 N N . VAL A 1 290 ? -27.695 -13.915 -16.965 1.00 61.47 290 VAL A N 1
ATOM 2267 C CA . VAL A 1 290 ? -27.685 -12.700 -16.160 1.00 61.47 290 VAL A CA 1
ATOM 2268 C C . VAL A 1 290 ? -26.444 -11.952 -16.605 1.00 61.47 290 VAL A C 1
ATOM 2270 O O . VAL A 1 290 ? -25.320 -12.378 -16.323 1.00 61.47 290 VAL A O 1
ATOM 2273 N N . LEU A 1 291 ? -26.628 -10.876 -17.369 1.00 71.50 291 LEU A N 1
ATOM 2274 C CA . LEU A 1 291 ? -25.503 -10.016 -17.685 1.00 71.50 291 LEU A CA 1
ATOM 2275 C C . LEU A 1 291 ? -25.009 -9.432 -16.368 1.00 71.50 291 LEU A C 1
ATOM 2277 O O . LEU A 1 291 ? -25.796 -9.032 -15.514 1.00 71.50 291 LEU A O 1
ATOM 2281 N N . LEU A 1 292 ? -23.690 -9.341 -16.207 1.00 69.69 292 LEU A N 1
ATOM 2282 C CA . LEU A 1 292 ? -23.100 -8.702 -15.032 1.00 69.69 292 LEU A CA 1
ATOM 2283 C C . LEU A 1 292 ? -23.650 -7.273 -14.842 1.00 69.69 292 LEU A C 1
ATOM 2285 O O . LEU A 1 292 ? -23.727 -6.791 -13.722 1.00 69.69 292 LEU A O 1
ATOM 2289 N N . ALA A 1 293 ? -24.072 -6.620 -15.930 1.00 72.69 293 ALA A N 1
ATOM 2290 C CA . ALA A 1 293 ? -24.714 -5.308 -15.924 1.00 72.69 293 ALA A CA 1
ATOM 2291 C C . ALA A 1 293 ? -26.100 -5.273 -15.247 1.00 72.69 293 ALA A C 1
ATOM 2293 O O . ALA A 1 293 ? -26.506 -4.201 -14.802 1.00 72.69 293 ALA A O 1
ATOM 2294 N N . ASP A 1 294 ? -26.792 -6.409 -15.157 1.00 80.81 294 ASP A N 1
ATOM 2295 C CA . ASP A 1 294 ? -28.165 -6.517 -14.648 1.00 80.81 294 ASP A CA 1
ATOM 2296 C C . ASP A 1 294 ? -28.214 -6.904 -13.162 1.00 80.81 294 ASP A C 1
ATOM 2298 O O . ASP A 1 294 ? -29.292 -7.030 -12.576 1.00 80.81 294 ASP A O 1
ATOM 2302 N N . LEU A 1 295 ? -27.055 -7.111 -12.527 1.00 84.00 295 LEU A N 1
ATOM 2303 C CA . LEU A 1 295 ? -27.004 -7.376 -11.094 1.00 84.00 295 LEU A CA 1
ATOM 2304 C C . LEU A 1 295 ? -27.432 -6.131 -10.298 1.00 84.00 295 LEU A C 1
ATOM 2306 O O . LEU A 1 295 ? -27.059 -5.012 -10.658 1.00 84.00 295 LEU A O 1
ATOM 2310 N N . PRO A 1 296 ? -28.145 -6.306 -9.170 1.00 87.06 296 PRO A N 1
ATOM 2311 C CA . PRO A 1 296 ? -28.462 -5.200 -8.275 1.00 87.06 296 PRO A CA 1
ATOM 2312 C C . PRO A 1 296 ? -27.201 -4.451 -7.827 1.00 87.06 296 PRO A C 1
ATOM 2314 O O . PRO A 1 296 ? -26.172 -5.076 -7.548 1.00 87.06 296 PRO A O 1
ATOM 2317 N N . THR A 1 297 ? -27.302 -3.126 -7.679 1.00 85.56 297 THR A N 1
ATOM 2318 C CA . THR A 1 297 ? -26.197 -2.242 -7.258 1.00 85.56 297 THR A CA 1
ATOM 2319 C C . THR A 1 297 ? -25.486 -2.755 -6.009 1.00 85.56 297 THR A C 1
ATOM 2321 O O . THR A 1 297 ? -24.263 -2.736 -5.933 1.00 85.56 297 THR A O 1
ATOM 2324 N N . ASP A 1 298 ? -26.236 -3.292 -5.052 1.00 82.19 298 ASP A N 1
ATOM 2325 C CA . ASP A 1 298 ? -25.748 -3.881 -3.808 1.00 82.19 298 ASP A CA 1
ATOM 2326 C C . ASP A 1 298 ? -24.742 -5.019 -4.034 1.00 82.19 298 ASP A C 1
ATOM 2328 O O . ASP A 1 298 ? -23.745 -5.134 -3.319 1.00 82.19 298 ASP A O 1
ATOM 2332 N N . ILE A 1 299 ? -25.024 -5.874 -5.019 1.00 85.38 299 ILE A N 1
ATOM 2333 C CA . ILE A 1 299 ? -24.189 -7.019 -5.382 1.00 85.38 299 ILE A CA 1
ATOM 2334 C C . ILE A 1 299 ? -22.960 -6.527 -6.135 1.00 85.38 299 ILE A C 1
ATOM 2336 O O . ILE A 1 299 ? -21.848 -6.957 -5.840 1.00 85.38 299 ILE A O 1
ATOM 2340 N N . LEU A 1 300 ? -23.138 -5.577 -7.053 1.00 87.25 300 LEU A N 1
ATOM 2341 C CA . LEU A 1 300 ? -22.028 -4.958 -7.769 1.00 87.25 300 LEU A CA 1
ATOM 2342 C C . LEU A 1 300 ? -21.067 -4.231 -6.817 1.00 87.25 300 LEU A C 1
ATOM 2344 O O . LEU A 1 300 ? -19.856 -4.355 -6.970 1.00 87.25 300 LEU A O 1
ATOM 2348 N N . LEU A 1 301 ? -21.580 -3.549 -5.789 1.00 83.62 301 LEU A N 1
ATOM 2349 C CA . LEU A 1 301 ? -20.772 -2.928 -4.736 1.00 83.62 301 LEU A CA 1
ATOM 2350 C C . LEU A 1 301 ? -20.022 -3.979 -3.916 1.00 83.62 301 LEU A C 1
ATOM 2352 O O . LEU A 1 301 ? -18.835 -3.812 -3.645 1.00 83.62 301 LEU A O 1
ATOM 2356 N N . ALA A 1 302 ? -20.683 -5.084 -3.563 1.00 81.62 302 ALA A N 1
ATOM 2357 C CA . ALA A 1 302 ? -20.034 -6.186 -2.859 1.00 81.62 302 ALA A CA 1
ATOM 2358 C C . ALA A 1 302 ? -18.907 -6.821 -3.692 1.00 81.62 302 ALA A C 1
ATOM 2360 O O . ALA A 1 302 ? -17.868 -7.177 -3.138 1.00 81.62 302 ALA A O 1
ATOM 2361 N N . ILE A 1 303 ? -19.081 -6.928 -5.013 1.00 85.38 303 ILE A N 1
ATOM 2362 C CA . ILE A 1 303 ? -18.029 -7.364 -5.939 1.00 85.38 303 ILE A CA 1
ATOM 2363 C C . ILE A 1 303 ? -16.912 -6.308 -5.998 1.00 85.38 303 ILE A C 1
ATOM 2365 O O . ILE A 1 303 ? -15.744 -6.655 -5.830 1.00 85.38 303 ILE A O 1
ATOM 2369 N N . ALA A 1 304 ? -17.250 -5.024 -6.165 1.00 83.75 304 ALA A N 1
ATOM 2370 C CA . ALA A 1 304 ? -16.294 -3.915 -6.234 1.00 83.75 304 ALA A CA 1
ATOM 2371 C C . ALA A 1 304 ? -15.375 -3.842 -5.005 1.00 83.75 304 ALA A C 1
ATOM 2373 O O . ALA A 1 304 ? -14.173 -3.602 -5.139 1.00 83.75 304 ALA A O 1
ATOM 2374 N N . ASP A 1 305 ? -15.921 -4.091 -3.813 1.00 79.12 305 ASP A N 1
ATOM 2375 C CA . ASP A 1 305 ? -15.191 -4.114 -2.539 1.00 79.12 305 ASP A CA 1
ATOM 2376 C C . ASP A 1 305 ? -14.156 -5.256 -2.454 1.00 79.12 305 ASP A C 1
ATOM 2378 O O . ASP A 1 305 ? -13.246 -5.210 -1.616 1.00 79.12 305 ASP A O 1
ATOM 2382 N N . ARG A 1 306 ? -14.275 -6.281 -3.311 1.00 79.00 306 ARG A N 1
ATOM 2383 C CA . ARG A 1 306 ? -13.384 -7.455 -3.369 1.00 79.00 306 ARG A CA 1
ATOM 2384 C C . ARG A 1 306 ? -12.340 -7.396 -4.478 1.00 79.00 306 ARG A C 1
ATOM 2386 O O . ARG A 1 306 ? -11.397 -8.178 -4.437 1.00 79.00 306 ARG A O 1
ATOM 2393 N N . LEU A 1 307 ? -12.483 -6.490 -5.441 1.00 78.94 307 LEU A N 1
ATOM 2394 C CA . LEU A 1 307 ? -11.497 -6.314 -6.510 1.00 78.94 307 LEU A CA 1
ATOM 2395 C C . LEU A 1 307 ? -10.179 -5.735 -5.976 1.00 78.94 307 LEU A C 1
ATOM 2397 O O . LEU A 1 307 ? -10.132 -5.180 -4.872 1.00 78.94 307 LEU A O 1
ATOM 2401 N N . ARG A 1 308 ? -9.105 -5.773 -6.763 1.00 74.25 308 ARG A N 1
ATOM 2402 C CA . ARG A 1 308 ? -7.870 -5.055 -6.413 1.00 74.25 308 ARG A CA 1
ATOM 2403 C C . ARG A 1 308 ? -8.036 -3.571 -6.723 1.00 74.25 308 ARG A C 1
ATOM 2405 O O . ARG A 1 308 ? -8.884 -3.178 -7.522 1.00 74.25 308 ARG A O 1
ATOM 2412 N N . THR A 1 309 ? -7.271 -2.718 -6.046 1.00 73.44 309 THR A N 1
ATOM 2413 C CA . THR A 1 309 ? -7.434 -1.258 -6.197 1.00 73.44 309 THR A CA 1
ATOM 2414 C C . THR A 1 309 ? -7.043 -0.803 -7.602 1.00 73.44 309 THR A C 1
ATOM 2416 O O . THR A 1 309 ? -7.678 0.091 -8.150 1.00 73.44 309 THR A O 1
ATOM 2419 N N . GLU A 1 310 ? -6.069 -1.478 -8.212 1.00 71.94 310 GLU A N 1
ATOM 2420 C CA . GLU A 1 310 ? -5.639 -1.286 -9.604 1.00 71.94 310 GLU A CA 1
ATOM 2421 C C . GLU A 1 310 ? -6.704 -1.654 -10.648 1.00 71.94 310 GLU A C 1
ATOM 2423 O O . GLU A 1 310 ? -6.669 -1.145 -11.767 1.00 71.94 310 GLU A O 1
ATOM 2428 N N . ASP A 1 311 ? -7.673 -2.501 -10.288 1.00 80.31 311 ASP A N 1
ATOM 2429 C CA . ASP A 1 311 ? -8.750 -2.902 -11.193 1.00 80.31 311 ASP A CA 1
ATOM 2430 C C . ASP A 1 311 ? -9.876 -1.855 -11.223 1.00 80.31 311 ASP A C 1
ATOM 2432 O O . ASP A 1 311 ? -10.608 -1.764 -12.209 1.00 80.31 311 ASP A O 1
ATOM 2436 N N . LEU A 1 312 ? -10.003 -1.029 -10.174 1.00 80.88 312 LEU A N 1
ATOM 2437 C CA . LEU A 1 312 ? -11.086 -0.049 -10.051 1.00 80.88 312 LEU A CA 1
ATOM 2438 C C . LEU A 1 312 ? -11.157 0.972 -11.198 1.00 80.88 312 LEU A C 1
ATOM 2440 O O . LEU A 1 312 ? -12.259 1.165 -11.711 1.00 80.88 312 LEU A O 1
ATOM 2444 N N . PRO A 1 313 ? -10.051 1.601 -11.655 1.00 81.06 313 PRO A N 1
ATOM 2445 C CA . PRO A 1 313 ? -10.104 2.544 -12.776 1.00 81.06 313 PRO A CA 1
ATOM 2446 C C . PRO A 1 313 ? -10.627 1.914 -14.073 1.00 81.06 313 PRO A C 1
ATOM 2448 O O . PRO A 1 313 ? -11.111 2.612 -14.962 1.00 81.06 313 PRO A O 1
ATOM 2451 N N . ASN A 1 314 ? -10.524 0.588 -14.204 1.00 83.81 314 ASN A N 1
ATOM 2452 C CA . ASN A 1 314 ? -10.976 -0.126 -15.391 1.00 83.81 314 ASN A CA 1
ATOM 2453 C C . ASN A 1 314 ? -12.484 -0.419 -15.367 1.00 83.81 314 ASN A C 1
ATOM 2455 O O . ASN A 1 314 ? -13.053 -0.695 -16.426 1.00 83.81 314 ASN A O 1
ATOM 2459 N N . LEU A 1 315 ? -13.152 -0.317 -14.209 1.00 83.38 315 LEU A N 1
ATOM 2460 C CA . LEU A 1 315 ? -14.583 -0.616 -14.071 1.00 83.38 315 LEU A CA 1
ATOM 2461 C C . LEU A 1 315 ? -15.469 0.295 -14.925 1.00 83.38 315 LEU A C 1
ATOM 2463 O O . LEU A 1 315 ? -16.435 -0.177 -15.526 1.00 83.38 315 LEU A O 1
ATOM 2467 N N . ASP A 1 316 ? -15.080 1.559 -15.097 1.00 80.25 316 ASP A N 1
ATOM 2468 C CA . ASP A 1 316 ? -15.800 2.542 -15.923 1.00 80.25 316 ASP A CA 1
ATOM 2469 C C . ASP A 1 316 ? -15.904 2.138 -17.403 1.00 80.25 316 ASP A C 1
ATOM 2471 O O . ASP A 1 316 ? -16.715 2.677 -18.173 1.00 80.25 316 ASP A O 1
ATOM 2475 N N . ARG A 1 317 ? -15.052 1.197 -17.820 1.00 81.50 317 ARG A N 1
ATOM 2476 C CA . ARG A 1 317 ? -14.941 0.702 -19.192 1.00 81.50 317 ARG A CA 1
ATOM 2477 C C . ARG A 1 317 ? -15.682 -0.617 -19.403 1.00 81.50 317 ARG A C 1
ATOM 2479 O O . ARG A 1 317 ? -15.814 -1.019 -20.553 1.00 81.50 317 ARG A O 1
ATOM 2486 N N . VAL A 1 318 ? -16.177 -1.258 -18.339 1.00 83.62 318 VAL A N 1
ATOM 2487 C CA . VAL A 1 318 ? -16.852 -2.565 -18.411 1.00 83.62 318 VAL A CA 1
ATOM 2488 C C . VAL A 1 318 ? -18.263 -2.418 -18.981 1.00 83.62 318 VAL A C 1
ATOM 2490 O O . VAL A 1 318 ? -18.562 -2.955 -20.043 1.00 83.62 318 VAL A O 1
ATOM 2493 N N . CYS A 1 319 ? -19.144 -1.678 -18.302 1.00 85.38 319 CYS A N 1
ATOM 2494 C CA . CYS A 1 319 ? -20.494 -1.376 -18.787 1.00 85.38 319 CYS A CA 1
ATOM 2495 C C . CYS A 1 319 ? -21.057 -0.115 -18.110 1.00 85.38 319 CYS A C 1
ATOM 2497 O O . CYS A 1 319 ? -20.423 0.455 -17.220 1.00 85.38 319 CYS A O 1
ATOM 2499 N N . ARG A 1 320 ? -22.259 0.319 -18.522 1.00 83.88 320 ARG A N 1
ATOM 2500 C CA . ARG A 1 320 ? -22.932 1.486 -17.923 1.00 83.88 320 ARG A CA 1
ATOM 2501 C C . ARG A 1 320 ? -23.156 1.311 -16.421 1.00 83.88 320 ARG A C 1
ATOM 2503 O O . ARG A 1 320 ? -22.749 2.185 -15.675 1.00 83.88 320 ARG A O 1
ATOM 2510 N N . SER A 1 321 ? -23.667 0.161 -15.978 1.00 85.69 321 SER A N 1
ATOM 2511 C CA . SER A 1 321 ? -23.928 -0.104 -14.555 1.00 85.69 321 SER A CA 1
ATOM 2512 C C . SER A 1 321 ? -22.669 0.023 -13.686 1.00 85.69 321 SER A C 1
ATOM 2514 O O . SER A 1 321 ? -22.720 0.617 -12.615 1.00 85.69 321 SER A O 1
ATOM 2516 N N . TRP A 1 322 ? -21.516 -0.471 -14.158 1.00 86.94 322 TRP A N 1
ATOM 2517 C CA . TRP A 1 322 ? -20.233 -0.338 -13.452 1.00 86.94 322 TRP A CA 1
ATOM 2518 C C . TRP A 1 322 ? -19.695 1.095 -13.443 1.00 86.94 322 TRP A C 1
ATOM 2520 O O . TRP A 1 322 ? -19.168 1.539 -12.425 1.00 86.94 322 TRP A O 1
ATOM 2530 N N . ARG A 1 323 ? -19.863 1.828 -14.549 1.00 85.62 323 ARG A N 1
ATOM 2531 C CA . ARG A 1 323 ? -19.511 3.250 -14.633 1.00 85.62 323 ARG A CA 1
ATOM 2532 C C . ARG A 1 323 ? -20.356 4.094 -13.687 1.00 85.62 323 ARG A C 1
ATOM 2534 O O . ARG A 1 323 ? -19.809 4.898 -12.941 1.00 85.62 323 ARG A O 1
ATOM 2541 N N . ASP A 1 324 ? -21.668 3.892 -13.695 1.00 85.69 324 ASP A N 1
ATOM 2542 C CA . ASP A 1 324 ? -22.594 4.616 -12.825 1.00 85.69 324 ASP A CA 1
ATOM 2543 C C . ASP A 1 324 ? -22.276 4.309 -11.359 1.00 85.69 324 ASP A C 1
ATOM 2545 O O . ASP A 1 324 ? -22.171 5.213 -10.536 1.00 85.69 324 ASP A O 1
ATOM 2549 N N . LEU A 1 325 ? -22.000 3.044 -11.037 1.00 87.12 325 LEU A N 1
ATOM 2550 C CA . LEU A 1 325 ? -21.592 2.636 -9.698 1.00 87.12 325 LEU A CA 1
ATOM 2551 C C . LEU A 1 325 ? -20.275 3.288 -9.252 1.00 87.12 325 LEU A C 1
ATOM 2553 O O . LEU A 1 325 ? -20.178 3.754 -8.117 1.00 87.12 325 LEU A O 1
ATOM 2557 N N . SER A 1 326 ? -19.275 3.351 -10.130 1.00 83.62 326 SER A N 1
ATOM 2558 C CA . SER A 1 326 ? -17.985 3.993 -9.855 1.00 83.62 326 SER A CA 1
ATOM 2559 C C . SER A 1 326 ? -18.134 5.494 -9.579 1.00 83.62 326 SER A C 1
ATOM 2561 O O . SER A 1 326 ? -17.632 5.990 -8.565 1.00 83.62 326 SER A O 1
ATOM 2563 N N . LEU A 1 327 ? -18.907 6.193 -10.419 1.00 81.25 327 LEU A N 1
ATOM 2564 C CA . LEU A 1 327 ? -19.160 7.632 -10.312 1.00 81.25 327 LEU A CA 1
ATOM 2565 C C . LEU A 1 327 ? -20.050 7.997 -9.116 1.00 81.25 327 LEU A C 1
ATOM 2567 O O . LEU A 1 327 ? -19.818 9.010 -8.462 1.00 81.25 327 LEU A O 1
ATOM 2571 N N . CYS A 1 328 ? -21.070 7.191 -8.818 1.00 83.81 328 CYS A N 1
ATOM 2572 C CA . CYS A 1 328 ? -22.055 7.509 -7.784 1.00 83.81 328 CYS A CA 1
ATOM 2573 C C . CYS A 1 328 ? -21.642 7.059 -6.379 1.00 83.81 328 CYS A C 1
ATOM 2575 O O . CYS A 1 328 ? -22.135 7.616 -5.398 1.00 83.81 328 CYS A O 1
ATOM 2577 N N . HIS A 1 329 ? -20.761 6.061 -6.250 1.00 79.62 329 HIS A N 1
ATOM 2578 C CA . HIS A 1 329 ? -20.429 5.470 -4.950 1.00 79.62 329 HIS A CA 1
ATOM 2579 C C . HIS A 1 329 ? -18.990 5.694 -4.488 1.00 79.62 329 HIS A C 1
ATOM 2581 O O . HIS A 1 329 ? -18.624 5.158 -3.444 1.00 79.62 329 HIS A O 1
ATOM 2587 N N . ASN A 1 330 ? -18.189 6.504 -5.193 1.00 81.44 330 ASN A N 1
ATOM 2588 C CA . ASN A 1 330 ? -16.829 6.880 -4.784 1.00 81.44 330 ASN A CA 1
ATOM 2589 C C . ASN A 1 330 ? -16.016 5.668 -4.294 1.00 81.44 330 ASN A C 1
ATOM 2591 O O . ASN A 1 330 ? -15.539 5.640 -3.156 1.00 81.44 330 ASN A O 1
ATOM 2595 N N . LEU A 1 331 ? -15.889 4.637 -5.135 1.00 82.12 331 LEU A N 1
ATOM 2596 C CA . LEU A 1 331 ? -15.309 3.344 -4.743 1.00 82.12 331 LEU A CA 1
ATOM 2597 C C . LEU A 1 331 ? -13.923 3.466 -4.097 1.00 82.12 331 LEU A C 1
ATOM 2599 O O . LEU A 1 331 ? -13.613 2.738 -3.155 1.00 82.12 331 LEU A O 1
ATOM 2603 N N . PHE A 1 332 ? -13.110 4.421 -4.553 1.00 78.00 332 PHE A N 1
ATOM 2604 C CA . PHE A 1 332 ? -11.810 4.720 -3.951 1.00 78.00 332 PHE A CA 1
ATOM 2605 C C . PHE A 1 332 ? -11.936 5.222 -2.511 1.00 78.00 332 PHE A C 1
ATOM 2607 O O . PHE A 1 332 ? -11.248 4.713 -1.629 1.00 78.00 332 PHE A O 1
ATOM 2614 N N . ALA A 1 333 ? -12.849 6.160 -2.253 1.00 79.69 333 ALA A N 1
ATOM 2615 C CA . ALA A 1 333 ? -13.090 6.669 -0.907 1.00 79.69 333 ALA A CA 1
ATOM 2616 C C . ALA A 1 333 ? -13.637 5.563 0.006 1.00 79.69 333 ALA A C 1
ATOM 2618 O O . ALA A 1 333 ? -13.166 5.411 1.129 1.00 79.69 333 ALA A O 1
ATOM 2619 N N . ARG A 1 334 ? -14.556 4.719 -0.490 1.00 81.81 334 ARG A N 1
ATOM 2620 C CA . ARG A 1 334 ? -15.092 3.575 0.273 1.00 81.81 334 ARG A CA 1
ATOM 2621 C C . ARG A 1 334 ? -13.993 2.613 0.726 1.00 81.81 334 ARG A C 1
ATOM 2623 O O . ARG A 1 334 ? -14.051 2.119 1.848 1.00 81.81 334 ARG A O 1
ATOM 2630 N N . ARG A 1 335 ? -12.957 2.385 -0.090 1.00 76.94 335 ARG A N 1
ATOM 2631 C CA . ARG A 1 335 ? -11.811 1.538 0.297 1.00 76.94 335 ARG A CA 1
ATOM 2632 C C . ARG A 1 335 ? -10.976 2.110 1.434 1.00 76.94 335 ARG A C 1
ATOM 2634 O O . ARG A 1 335 ? -10.366 1.339 2.168 1.00 76.94 335 ARG A O 1
ATOM 2641 N N . GLN A 1 336 ? -10.952 3.431 1.571 1.00 80.75 336 GLN A N 1
ATOM 2642 C CA . GLN A 1 336 ? -10.192 4.122 2.611 1.00 80.75 336 GLN A CA 1
ATOM 2643 C C . GLN A 1 336 ? -10.930 4.147 3.958 1.00 80.75 336 GLN A C 1
ATOM 2645 O O . GLN A 1 336 ? -10.311 4.408 4.987 1.00 80.75 336 GLN A O 1
ATOM 2650 N N . LEU A 1 337 ? -12.229 3.822 3.982 1.00 89.31 337 LEU A N 1
ATOM 2651 C CA . LEU A 1 337 ? -13.037 3.752 5.202 1.00 89.31 337 LEU A CA 1
ATOM 2652 C C . LEU A 1 337 ? -12.705 2.490 6.010 1.00 89.31 337 LEU A C 1
ATOM 2654 O O . LEU A 1 337 ? -13.415 1.481 5.979 1.00 89.31 337 LEU A O 1
ATOM 2658 N N . CYS A 1 338 ? -11.607 2.544 6.749 1.00 91.25 338 CYS A N 1
ATOM 2659 C CA . CYS A 1 338 ? -11.169 1.484 7.644 1.00 91.25 338 CYS A CA 1
ATOM 2660 C C . CYS A 1 338 ? -10.774 2.042 9.010 1.00 91.25 338 CYS A C 1
ATOM 2662 O O . CYS A 1 338 ? -10.462 3.223 9.159 1.00 91.25 338 CYS A O 1
ATOM 2664 N N . CYS A 1 339 ? -10.798 1.180 10.023 1.00 93.81 339 CYS A N 1
ATOM 2665 C CA . CYS A 1 339 ? -10.240 1.516 11.321 1.00 93.81 339 CYS A CA 1
ATOM 2666 C C . CYS A 1 339 ? -8.727 1.714 11.191 1.00 93.81 339 CYS A C 1
ATOM 2668 O O . CYS A 1 339 ? -8.027 0.801 10.756 1.00 93.81 339 CYS A O 1
ATOM 2670 N N . PHE A 1 340 ? -8.198 2.852 11.647 1.00 93.50 340 PHE A N 1
ATOM 2671 C CA . PHE A 1 340 ? -6.758 3.101 11.575 1.00 93.50 340 PHE A CA 1
ATOM 2672 C C . PHE A 1 340 ? -5.943 2.063 12.366 1.00 93.50 340 PHE A C 1
ATOM 2674 O O . PHE A 1 340 ? -4.807 1.795 11.997 1.00 93.50 340 PHE A O 1
ATOM 2681 N N . HIS A 1 341 ? -6.505 1.477 13.431 1.00 92.94 341 HIS A N 1
ATOM 2682 C CA . HIS A 1 341 ? -5.829 0.514 14.303 1.00 92.94 341 HIS A CA 1
ATOM 2683 C C . HIS A 1 341 ? -5.952 -0.931 13.800 1.00 92.94 341 HIS A C 1
ATOM 2685 O O . HIS A 1 341 ? -4.942 -1.554 13.497 1.00 92.94 341 HIS A O 1
ATOM 2691 N N . SER A 1 342 ? -7.173 -1.468 13.675 1.00 91.19 342 SER A N 1
ATOM 2692 C CA . SER A 1 342 ? -7.372 -2.867 13.260 1.00 91.19 342 SER A CA 1
ATOM 2693 C C . SER A 1 342 ? -7.244 -3.085 11.750 1.00 91.19 342 SER A C 1
ATOM 2695 O O . SER A 1 342 ? -7.158 -4.230 11.311 1.00 91.19 342 SER A O 1
ATOM 2697 N N . LYS A 1 343 ? -7.251 -2.001 10.957 1.00 88.88 343 LYS A N 1
ATOM 2698 C CA . LYS A 1 343 ? -7.330 -1.990 9.482 1.00 88.88 343 LYS A CA 1
ATOM 2699 C C . LYS A 1 343 ? -8.602 -2.615 8.913 1.00 88.88 343 LYS A C 1
ATOM 2701 O O . LYS A 1 343 ? -8.737 -2.775 7.701 1.00 88.88 343 LYS A O 1
ATOM 2706 N N . GLU A 1 344 ? -9.570 -2.937 9.765 1.00 88.56 344 GLU A N 1
ATOM 2707 C CA . GLU A 1 344 ? -10.838 -3.501 9.326 1.00 88.56 344 GLU A CA 1
ATOM 2708 C C . GLU A 1 344 ? -11.669 -2.448 8.594 1.00 88.56 344 GLU A C 1
ATOM 2710 O O . GLU A 1 344 ? -11.846 -1.320 9.063 1.00 88.56 344 GLU A O 1
ATOM 2715 N N . ARG A 1 345 ? -12.184 -2.829 7.424 1.00 87.69 345 ARG A N 1
ATOM 2716 C CA . ARG A 1 345 ? -13.016 -1.967 6.583 1.00 87.69 345 ARG A CA 1
ATOM 2717 C C . ARG A 1 345 ? -14.412 -1.828 7.171 1.00 87.69 345 ARG A C 1
ATOM 2719 O O . ARG A 1 345 ? -14.946 -2.774 7.745 1.00 87.69 345 ARG A O 1
ATOM 2726 N N . PHE A 1 346 ? -15.049 -0.688 6.929 1.00 88.38 346 PHE A N 1
ATOM 2727 C CA . PHE A 1 346 ? -16.430 -0.445 7.347 1.00 88.38 346 PHE A CA 1
ATOM 2728 C C . PHE A 1 346 ? -17.420 -1.474 6.776 1.00 88.38 346 PHE A C 1
ATOM 2730 O O . PHE A 1 346 ? -18.441 -1.733 7.405 1.00 88.38 346 PHE A O 1
ATOM 2737 N N . SER A 1 347 ? -17.136 -2.059 5.604 1.00 84.38 347 SER A N 1
ATOM 2738 C CA . SER A 1 347 ? -17.980 -3.071 4.958 1.00 84.38 347 SER A CA 1
ATOM 2739 C C . SER A 1 347 ? -17.803 -4.482 5.526 1.00 84.38 347 SER A C 1
ATOM 2741 O O . SER A 1 347 ? -18.575 -5.378 5.180 1.00 84.38 347 SER A O 1
ATOM 2743 N N . ALA A 1 348 ? -16.826 -4.701 6.413 1.00 85.62 348 ALA A N 1
ATOM 2744 C CA . ALA A 1 348 ? -16.638 -5.994 7.052 1.00 85.62 348 ALA A CA 1
ATOM 2745 C C . ALA A 1 348 ? -17.824 -6.330 7.988 1.00 85.62 348 ALA A C 1
ATOM 2747 O O . ALA A 1 348 ? -18.332 -5.450 8.696 1.00 85.62 348 ALA A O 1
ATOM 2748 N N . PRO A 1 349 ? -18.284 -7.597 8.013 1.00 84.88 349 PRO A N 1
ATOM 2749 C CA . PRO A 1 349 ? -19.369 -8.017 8.895 1.00 84.88 349 PRO A CA 1
ATOM 2750 C C . PRO A 1 349 ? -19.044 -7.742 10.365 1.00 84.88 349 PRO A C 1
ATOM 2752 O O . PRO A 1 349 ? -17.950 -8.054 10.827 1.00 84.88 349 PRO A O 1
ATOM 2755 N N . GLY A 1 350 ? -20.001 -7.173 11.099 1.00 87.06 350 GLY A N 1
ATOM 2756 C CA . GLY A 1 350 ? -19.845 -6.880 12.529 1.00 87.06 350 GLY A CA 1
ATOM 2757 C C . GLY A 1 350 ? -18.939 -5.690 12.856 1.00 87.06 350 GLY A C 1
ATOM 2758 O O . GLY A 1 350 ? -18.708 -5.423 14.030 1.00 87.06 350 GLY A O 1
ATOM 2759 N N . VAL A 1 351 ? -18.441 -4.952 11.857 1.00 91.19 351 VAL A N 1
ATOM 2760 C CA . VAL A 1 351 ? -17.620 -3.759 12.098 1.00 91.19 351 VAL A CA 1
ATOM 2761 C C . VAL A 1 351 ? -18.499 -2.513 12.175 1.00 91.19 351 VAL A C 1
ATOM 2763 O O . VAL A 1 351 ? -19.163 -2.132 11.202 1.00 91.19 351 VAL A O 1
ATOM 2766 N N . CYS A 1 352 ? -18.469 -1.874 13.344 1.00 94.69 352 CYS A N 1
ATOM 2767 C CA . CYS A 1 352 ? -18.967 -0.526 13.598 1.00 94.69 352 CYS A CA 1
ATOM 2768 C C . CYS A 1 352 ? -17.771 0.434 13.644 1.00 94.69 352 CYS A C 1
ATOM 2770 O O . CYS A 1 352 ? -16.806 0.199 14.374 1.00 94.69 352 CYS A O 1
ATOM 2772 N N . LEU A 1 353 ? -17.822 1.494 12.835 1.00 95.56 353 LEU A N 1
ATOM 2773 C CA . LEU A 1 353 ? -16.792 2.531 12.777 1.00 95.56 353 LEU A CA 1
ATOM 2774 C C . LEU A 1 353 ? -17.347 3.819 13.368 1.00 95.56 353 LEU A C 1
ATOM 2776 O O . LEU A 1 353 ? -18.511 4.165 13.176 1.00 95.56 353 LEU A O 1
ATOM 2780 N N . GLY A 1 354 ? -16.477 4.547 14.040 1.00 95.50 354 GLY A N 1
ATOM 2781 C CA . GLY A 1 354 ? -16.775 5.829 14.635 1.00 95.50 354 GLY A CA 1
ATOM 2782 C C . GLY A 1 354 ? -15.530 6.694 14.715 1.00 95.50 354 GLY A C 1
ATOM 2783 O O . GLY A 1 354 ? -14.502 6.389 14.108 1.00 95.50 354 GLY A O 1
ATOM 2784 N N . VAL A 1 355 ? -15.619 7.762 15.494 1.00 96.31 355 VAL A N 1
ATOM 2785 C CA . VAL A 1 355 ? -14.501 8.661 15.791 1.00 96.31 355 VAL A CA 1
ATOM 2786 C C . VAL A 1 355 ? -14.289 8.769 17.293 1.00 96.31 355 VAL A C 1
ATOM 2788 O O . VAL A 1 355 ? -15.215 8.613 18.091 1.00 96.31 355 VAL A O 1
ATOM 2791 N N . GLY A 1 356 ? -13.050 9.049 17.687 1.00 95.56 356 GLY A N 1
ATOM 2792 C CA . GLY A 1 356 ? -12.748 9.424 19.064 1.00 95.56 356 GLY A CA 1
ATOM 2793 C C . GLY A 1 356 ? -13.298 10.815 19.391 1.00 95.56 356 GLY A C 1
ATOM 2794 O O . GLY A 1 356 ? -13.260 11.712 18.547 1.00 95.56 356 GLY A O 1
ATOM 2795 N N . LEU A 1 357 ? -13.761 11.016 20.623 1.00 94.94 357 LEU A N 1
ATOM 2796 C CA . LEU A 1 357 ? -14.083 12.335 21.169 1.00 94.94 357 LEU A CA 1
ATOM 2797 C C . LEU A 1 357 ? -13.176 12.653 22.358 1.00 94.94 357 LEU A C 1
ATOM 2799 O O . LEU A 1 357 ? -12.987 11.835 23.265 1.00 94.94 357 LEU A O 1
ATOM 2803 N N . ARG A 1 358 ? -12.640 13.870 22.365 1.00 92.00 358 ARG A N 1
ATOM 2804 C CA . ARG A 1 358 ? -11.948 14.493 23.487 1.00 92.00 358 ARG A CA 1
ATOM 2805 C C . ARG A 1 358 ? -12.886 15.523 24.100 1.00 92.00 358 ARG A C 1
ATOM 2807 O O . ARG A 1 358 ? -13.154 16.558 23.497 1.00 92.00 358 ARG A O 1
ATOM 2814 N N . LEU A 1 359 ? -13.350 15.232 25.307 1.00 89.00 359 LEU A N 1
ATOM 2815 C CA . LEU A 1 359 ? -14.094 16.191 26.115 1.00 89.00 359 LEU A CA 1
ATOM 2816 C C . LEU A 1 359 ? -13.092 17.071 26.865 1.00 89.00 359 LEU A C 1
ATOM 2818 O O . LEU A 1 359 ? -12.198 16.552 27.536 1.00 89.00 359 LEU A O 1
ATOM 2822 N N . LEU A 1 360 ? -13.206 18.388 26.713 1.00 83.00 360 LEU A N 1
ATOM 2823 C CA . LEU A 1 360 ? -12.429 19.360 27.473 1.00 83.00 360 LEU A CA 1
ATOM 2824 C C . LEU A 1 360 ? -13.311 19.899 28.597 1.00 83.00 360 LEU A C 1
ATOM 2826 O O . LEU A 1 360 ? -14.313 20.568 28.347 1.00 83.00 360 LEU A O 1
ATOM 2830 N N . GLU A 1 361 ? -12.938 19.599 29.836 1.00 82.25 361 GLU A N 1
ATOM 2831 C CA . GLU A 1 361 ? -13.672 20.029 31.026 1.00 82.25 361 GLU A CA 1
ATOM 2832 C C . GLU A 1 361 ? -13.113 21.346 31.581 1.00 82.25 361 GLU A C 1
ATOM 2834 O O . GLU A 1 361 ? -11.908 21.619 31.533 1.00 82.25 361 GLU A O 1
ATOM 2839 N N . GLY A 1 362 ? -13.996 22.191 32.112 1.00 73.75 362 GLY A N 1
ATOM 2840 C CA . GLY A 1 362 ? -13.617 23.427 32.789 1.00 73.75 362 GLY A CA 1
ATOM 2841 C C . GLY A 1 362 ? -12.879 23.169 34.108 1.00 73.75 362 GLY A C 1
ATOM 2842 O O . GLY A 1 362 ? -13.274 22.320 34.901 1.00 73.75 362 GLY A O 1
ATOM 2843 N N . HIS A 1 363 ? -11.849 23.976 34.394 1.00 67.75 363 HIS A N 1
ATOM 2844 C CA . HIS A 1 363 ? -10.932 23.832 35.540 1.00 67.75 363 HIS A CA 1
ATOM 2845 C C . HIS A 1 363 ? -11.568 23.770 36.947 1.00 67.75 363 HIS A C 1
ATOM 2847 O O . HIS A 1 363 ? -10.838 23.531 37.907 1.00 67.75 363 HIS A O 1
ATOM 2853 N N . ARG A 1 364 ? -12.869 24.056 37.120 1.00 66.44 364 ARG A N 1
ATOM 2854 C CA . ARG A 1 364 ? -13.488 24.202 38.454 1.00 66.44 364 ARG A CA 1
ATOM 2855 C C . ARG A 1 364 ? -14.871 23.565 38.639 1.00 66.44 364 ARG A C 1
ATOM 2857 O O . ARG A 1 364 ? -15.309 23.499 39.781 1.00 66.44 364 ARG A O 1
ATOM 2864 N N . SER A 1 365 ? -15.553 23.106 37.588 1.00 66.81 365 SER A N 1
ATOM 2865 C CA . SER A 1 365 ? -16.963 22.672 37.686 1.00 66.81 365 SER A CA 1
ATOM 2866 C C . SER A 1 365 ? -17.281 21.314 37.055 1.00 66.81 365 SER A C 1
ATOM 2868 O O . SER A 1 365 ? -18.408 20.854 37.203 1.00 66.81 365 SER A O 1
ATOM 2870 N N . GLY A 1 366 ? -16.343 20.673 36.342 1.00 68.19 366 GLY A N 1
ATOM 2871 C CA . GLY A 1 366 ? -16.668 19.499 35.513 1.00 68.19 366 GLY A CA 1
ATOM 2872 C C . GLY A 1 366 ? -17.628 19.829 34.359 1.00 68.19 366 GLY A C 1
ATOM 2873 O O . GLY A 1 366 ? -18.163 18.936 33.712 1.00 68.19 366 GLY A O 1
ATOM 2874 N N . GLU A 1 367 ? -17.870 21.119 34.106 1.00 81.94 367 GLU A N 1
ATOM 2875 C CA . GLU A 1 367 ? -18.703 21.582 33.006 1.00 81.94 367 GLU A CA 1
ATOM 2876 C C . GLU A 1 367 ? -17.962 21.362 31.685 1.00 81.94 367 GLU A C 1
ATOM 2878 O O . GLU A 1 367 ? -16.783 21.715 31.546 1.00 81.94 367 GLU A O 1
ATOM 2883 N N . LEU A 1 368 ? -18.656 20.754 30.723 1.00 83.19 368 LEU A N 1
ATOM 2884 C CA . LEU A 1 368 ? -18.133 20.503 29.389 1.00 83.19 368 LEU A CA 1
ATOM 2885 C C . LEU A 1 368 ? -17.901 21.842 28.685 1.00 83.19 368 LEU A C 1
ATOM 2887 O O . LEU A 1 368 ? -18.850 22.543 28.340 1.00 83.19 368 LEU A O 1
ATOM 2891 N N . LYS A 1 369 ? -16.634 22.195 28.471 1.00 86.06 369 LYS A N 1
ATOM 2892 C CA . LYS A 1 369 ? -16.247 23.446 27.816 1.00 86.06 369 LYS A CA 1
ATOM 2893 C C . LYS A 1 369 ? -16.230 23.301 26.300 1.00 86.06 369 LYS A C 1
ATOM 2895 O O . LYS A 1 369 ? -16.622 24.224 25.596 1.00 86.06 369 LYS A O 1
ATOM 2900 N N . ASP A 1 370 ? -15.710 22.178 25.816 1.00 88.00 370 ASP A N 1
ATOM 2901 C CA . ASP A 1 370 ? -15.528 21.937 24.390 1.00 88.00 370 ASP A CA 1
ATOM 2902 C C . ASP A 1 370 ? -15.463 20.432 24.088 1.00 88.00 370 ASP A C 1
ATOM 2904 O O . ASP A 1 370 ? -15.102 19.619 24.947 1.00 88.00 370 ASP A O 1
ATOM 2908 N N . VAL A 1 371 ? -15.807 20.069 22.856 1.00 89.94 371 VAL A N 1
ATOM 2909 C CA . VAL A 1 371 ? -15.720 18.709 22.324 1.00 89.94 371 VAL A CA 1
ATOM 2910 C C . VAL A 1 371 ? -14.865 18.756 21.071 1.00 89.94 371 VAL A C 1
ATOM 2912 O O . VAL A 1 371 ? -15.286 19.251 20.030 1.00 89.94 371 VAL A O 1
ATOM 2915 N N . ALA A 1 372 ? -13.670 18.187 21.158 1.00 91.19 372 ALA A N 1
ATOM 2916 C CA . ALA A 1 372 ? -12.784 18.036 20.017 1.00 91.19 372 ALA A CA 1
ATOM 2917 C C . ALA A 1 372 ? -12.819 16.595 19.510 1.00 91.19 372 ALA A C 1
ATOM 2919 O O . ALA A 1 372 ? -12.970 15.645 20.280 1.00 91.19 372 ALA A O 1
ATOM 2920 N N . THR A 1 373 ? -12.617 16.408 18.214 1.00 92.38 373 THR A N 1
ATOM 2921 C CA . THR A 1 373 ? -12.421 15.083 17.631 1.00 92.38 373 THR A CA 1
ATOM 2922 C C . THR A 1 373 ? -11.215 15.115 16.695 1.00 92.38 373 THR A C 1
ATOM 2924 O O . THR A 1 373 ? -11.086 16.051 15.906 1.00 92.38 373 THR A O 1
ATOM 2927 N N . PRO A 1 374 ? -10.314 14.119 16.769 1.00 86.62 374 PRO A N 1
ATOM 2928 C CA . PRO A 1 374 ? -9.224 13.993 15.810 1.00 86.62 374 PRO A CA 1
ATOM 2929 C C . PRO A 1 374 ? -9.723 13.597 14.410 1.00 86.62 374 PRO A C 1
ATOM 2931 O O . PRO A 1 374 ? -8.934 13.612 13.476 1.00 86.62 374 PRO A O 1
ATOM 2934 N N . PHE A 1 375 ? -11.006 13.228 14.259 1.00 90.12 375 PHE A N 1
ATOM 2935 C CA . PHE A 1 375 ? -11.612 12.736 13.013 1.00 90.12 375 PHE A CA 1
ATOM 2936 C C . PHE A 1 375 ? -10.921 11.506 12.389 1.00 90.12 375 PHE A C 1
ATOM 2938 O O . PHE A 1 375 ? -11.155 11.175 11.230 1.00 90.12 375 PHE A O 1
ATOM 2945 N N . ASP A 1 376 ? -10.144 10.767 13.182 1.00 93.31 376 ASP A N 1
ATOM 2946 C CA . ASP A 1 376 ? -9.561 9.487 12.784 1.00 93.31 376 ASP A CA 1
ATOM 2947 C C . ASP A 1 376 ? -10.575 8.347 12.986 1.00 93.31 376 ASP A C 1
ATOM 2949 O O . ASP A 1 376 ? -11.085 8.148 14.096 1.00 93.31 376 ASP A O 1
ATOM 2953 N N . LEU A 1 377 ? -10.851 7.569 11.931 1.00 94.94 377 LEU A N 1
ATOM 2954 C CA . LEU A 1 377 ? -11.792 6.446 11.989 1.00 94.94 377 LEU A CA 1
ATOM 2955 C C . LEU A 1 377 ? -11.256 5.298 12.849 1.00 94.94 377 LEU A C 1
ATOM 2957 O O . LEU A 1 377 ? -10.221 4.697 12.555 1.00 94.94 377 LEU A O 1
ATOM 2961 N N . ILE A 1 378 ? -12.010 4.924 13.876 1.00 95.69 378 ILE A N 1
ATOM 2962 C CA . ILE A 1 378 ? -11.705 3.809 14.773 1.00 95.69 378 ILE A CA 1
ATOM 2963 C C . ILE A 1 378 ? -12.888 2.840 14.834 1.00 95.69 378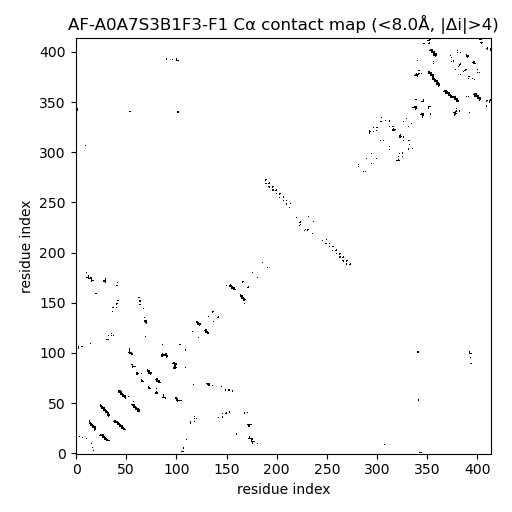 ILE A C 1
ATOM 2965 O O . ILE A 1 378 ? -14.036 3.260 14.721 1.00 95.69 378 ILE A O 1
ATOM 2969 N N . SER A 1 379 ? -12.631 1.539 14.982 1.00 95.50 379 SER A N 1
ATOM 2970 C CA . SER A 1 379 ? -13.698 0.570 15.224 1.00 95.50 379 SER A CA 1
ATOM 2971 C C . SER A 1 379 ? -14.103 0.565 16.693 1.00 95.50 379 SER A C 1
ATOM 2973 O O . SER A 1 379 ? -13.279 0.771 17.588 1.00 95.50 379 SER A O 1
ATOM 2975 N N . GLU A 1 380 ? -15.373 0.271 16.956 1.00 95.38 380 GLU A N 1
ATOM 2976 C CA . GLU A 1 380 ? -15.864 0.088 18.323 1.00 95.38 380 GLU A CA 1
ATOM 2977 C C . GLU A 1 380 ? -15.035 -0.969 19.069 1.00 95.38 380 GLU A C 1
ATOM 2979 O O . GLU A 1 380 ? -14.669 -0.774 20.227 1.00 95.38 380 GLU A O 1
ATOM 2984 N N . ALA A 1 381 ? -14.669 -2.064 18.397 1.00 94.88 381 ALA A N 1
ATOM 2985 C CA . ALA A 1 381 ? -13.848 -3.123 18.971 1.00 94.88 381 ALA A CA 1
ATOM 2986 C C . ALA A 1 381 ? -12.447 -2.625 19.376 1.00 94.88 381 ALA A C 1
ATOM 2988 O O . ALA A 1 381 ? -12.004 -2.902 20.491 1.00 94.88 381 ALA A O 1
ATOM 2989 N N . ALA A 1 382 ? -11.783 -1.825 18.533 1.00 94.69 382 ALA A N 1
ATOM 2990 C CA . ALA A 1 382 ? -10.492 -1.225 18.876 1.00 94.69 382 ALA A CA 1
ATOM 2991 C C . ALA A 1 382 ? -10.605 -0.286 20.093 1.00 94.69 382 ALA A C 1
ATOM 2993 O O . ALA A 1 382 ? -9.740 -0.261 20.971 1.00 94.69 382 ALA A O 1
ATOM 2994 N N . PHE A 1 383 ? -11.707 0.461 20.197 1.00 96.00 383 PHE A N 1
ATOM 2995 C CA . PHE A 1 383 ? -11.966 1.319 21.350 1.00 96.00 383 PHE A CA 1
ATOM 2996 C C . PHE A 1 383 ? -12.272 0.524 22.633 1.00 96.00 383 PHE A C 1
ATOM 2998 O O . PHE A 1 383 ? -11.740 0.815 23.709 1.00 96.00 383 PHE A O 1
ATOM 3005 N N . THR A 1 384 ? -13.161 -0.461 22.562 1.00 94.88 384 THR A N 1
ATOM 3006 C CA . THR A 1 384 ? -13.728 -1.141 23.736 1.00 94.88 384 THR A CA 1
ATOM 3007 C C . THR A 1 384 ? -12.869 -2.299 24.221 1.00 94.88 384 THR A C 1
ATOM 3009 O O . THR A 1 384 ? -12.604 -2.386 25.424 1.00 94.88 384 THR A O 1
ATOM 3012 N N . ARG A 1 385 ? -12.421 -3.167 23.311 1.00 93.62 385 ARG A N 1
ATOM 3013 C CA . ARG A 1 385 ? -11.655 -4.382 23.606 1.00 93.62 385 ARG A CA 1
ATOM 3014 C C . ARG A 1 385 ? -10.163 -4.096 23.642 1.00 93.62 385 ARG A C 1
ATOM 3016 O O . ARG A 1 385 ? -9.531 -4.385 24.652 1.00 93.62 385 ARG A O 1
ATOM 3023 N N . ASP A 1 386 ? -9.644 -3.447 22.604 1.00 92.38 386 ASP A N 1
ATOM 3024 C CA . ASP A 1 386 ? -8.198 -3.219 22.451 1.00 92.38 386 ASP A CA 1
ATOM 3025 C C . ASP A 1 386 ? -7.733 -1.947 23.199 1.00 92.38 386 ASP A C 1
ATOM 3027 O O . ASP A 1 386 ? -6.549 -1.629 23.254 1.00 92.38 386 ASP A O 1
ATOM 3031 N N . LYS A 1 387 ? -8.678 -1.229 23.830 1.00 94.81 387 LYS A N 1
ATOM 3032 C CA . LYS A 1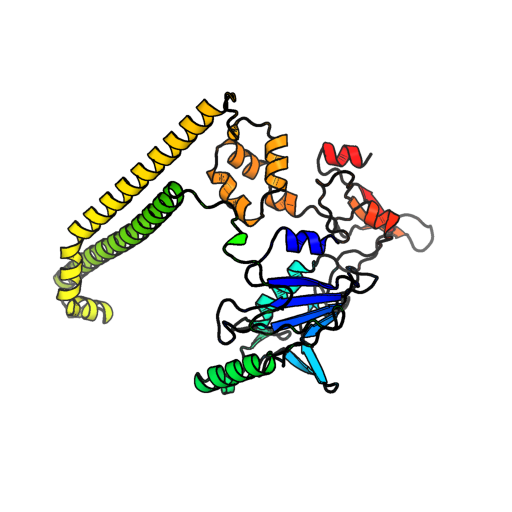 387 ? -8.452 -0.060 24.703 1.00 94.81 387 LYS A CA 1
ATOM 3033 C C . LYS A 1 387 ? -7.663 1.073 24.041 1.00 94.81 387 LYS A C 1
ATOM 3035 O O . LYS A 1 387 ? -6.999 1.853 24.723 1.00 94.81 387 LYS A O 1
ATOM 3040 N N . VAL A 1 388 ? -7.790 1.237 22.727 1.00 94.62 388 VAL A N 1
ATOM 3041 C CA . VAL A 1 388 ? -7.125 2.320 21.994 1.00 94.62 388 VAL A CA 1
ATOM 3042 C C . VAL A 1 388 ? -7.694 3.674 22.430 1.00 94.62 388 VAL A C 1
ATOM 3044 O O . VAL A 1 388 ? -8.906 3.897 22.394 1.00 94.62 388 VAL A O 1
ATOM 3047 N N . ARG A 1 389 ? -6.820 4.584 22.872 1.00 94.12 389 ARG A N 1
ATOM 3048 C CA . ARG A 1 389 ? -7.176 5.936 23.362 1.00 94.12 389 ARG A CA 1
ATOM 3049 C C . ARG A 1 389 ? -6.367 7.058 22.719 1.00 94.12 389 ARG A C 1
ATOM 3051 O O . ARG A 1 389 ? -6.481 8.210 23.126 1.00 94.12 389 ARG A O 1
ATOM 3058 N N . LEU A 1 390 ? -5.534 6.721 21.742 1.00 93.12 390 LEU A N 1
ATOM 3059 C CA . LEU A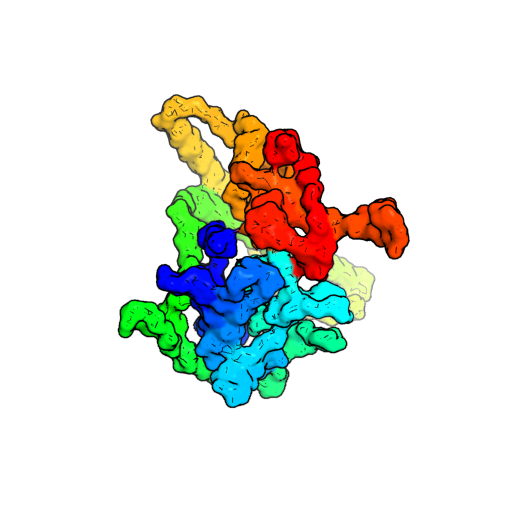 1 390 ? -4.686 7.659 21.022 1.00 93.12 390 LEU A CA 1
ATOM 3060 C C . LEU A 1 390 ? -5.048 7.620 19.544 1.00 93.12 390 LEU A C 1
ATOM 3062 O O . LEU A 1 390 ? -5.233 6.544 18.975 1.00 93.12 390 LEU A O 1
ATOM 3066 N N . SER A 1 391 ? -5.162 8.801 18.951 1.00 92.62 391 SER A N 1
ATOM 3067 C CA . SER A 1 391 ? -5.431 8.991 17.531 1.00 92.62 391 SER A CA 1
ATOM 3068 C C . SER A 1 391 ? -4.209 8.617 16.679 1.00 92.62 391 SER A C 1
ATOM 3070 O O . SER A 1 391 ? -3.151 8.263 17.215 1.00 92.62 391 SER A O 1
ATOM 3072 N N . VAL A 1 392 ? -4.325 8.713 15.352 1.00 91.62 392 VAL A N 1
ATOM 3073 C CA . VAL A 1 392 ? -3.218 8.450 14.412 1.00 91.62 392 VAL A CA 1
ATOM 3074 C C . VAL A 1 392 ? -1.996 9.299 14.774 1.00 91.62 392 VAL A C 1
ATOM 3076 O O . VAL A 1 392 ? -0.881 8.784 14.886 1.00 91.62 392 VAL A O 1
ATOM 3079 N N . TRP A 1 393 ? -2.243 10.571 15.088 1.00 88.50 393 TRP A N 1
ATOM 3080 C CA . TRP A 1 393 ? -1.254 11.573 15.503 1.00 88.50 393 TRP A CA 1
ATOM 3081 C C . TRP A 1 393 ? -1.012 11.616 17.015 1.00 88.50 393 TRP A C 1
ATOM 3083 O O . TRP A 1 393 ? -0.554 12.615 17.566 1.00 88.50 393 TRP A O 1
ATOM 3093 N N . LYS A 1 394 ? -1.321 10.514 17.706 1.00 89.19 394 LYS A N 1
ATOM 3094 C CA . LYS A 1 394 ? -1.101 10.331 19.148 1.00 89.19 394 LYS A CA 1
ATOM 3095 C C . LYS A 1 394 ? -1.820 11.364 20.010 1.00 89.19 394 LYS A C 1
ATOM 3097 O O . LYS A 1 394 ? -1.393 11.663 21.130 1.00 89.19 394 LYS A O 1
ATOM 3102 N N . GLU A 1 395 ? -2.931 11.898 19.515 1.00 89.31 395 GLU A N 1
ATOM 3103 C CA . GLU A 1 395 ? -3.752 12.777 20.318 1.00 89.31 395 GLU A CA 1
ATOM 3104 C C . GLU A 1 395 ? -4.755 11.969 21.162 1.00 89.31 395 GLU A C 1
ATOM 3106 O O . GLU A 1 395 ? -5.400 11.057 20.642 1.00 89.31 395 GLU A O 1
ATOM 3111 N N . PRO A 1 396 ? -4.930 12.273 22.459 1.00 92.19 396 PRO A N 1
ATOM 3112 C CA . PRO A 1 396 ? -5.774 11.462 23.328 1.00 92.19 396 PRO A CA 1
ATOM 3113 C C . PRO A 1 396 ? -7.266 11.676 23.061 1.00 92.19 396 PRO A C 1
ATOM 3115 O O . PRO A 1 396 ? -7.707 12.801 22.840 1.00 92.19 396 PRO A O 1
ATOM 3118 N N . PHE A 1 397 ? -8.072 10.629 23.152 1.00 94.88 397 PHE A N 1
ATOM 3119 C CA . PHE A 1 397 ? -9.531 10.728 23.172 1.00 94.88 397 PHE A CA 1
ATOM 3120 C C . PHE A 1 397 ? -10.099 9.791 24.237 1.00 94.88 397 PHE A C 1
ATOM 3122 O O . PHE A 1 397 ? -9.502 8.769 24.575 1.00 94.88 397 PHE A O 1
ATOM 3129 N N . THR A 1 398 ? -11.247 10.160 24.797 1.00 93.81 398 THR A N 1
ATOM 3130 C CA . THR A 1 398 ? -11.833 9.486 25.963 1.00 93.81 398 THR A CA 1
ATOM 3131 C C . THR A 1 398 ? -13.114 8.738 25.632 1.00 93.81 398 THR A C 1
ATOM 3133 O O . THR A 1 398 ? -13.395 7.729 26.273 1.00 93.81 398 THR A O 1
ATOM 3136 N N . HIS A 1 399 ? -13.850 9.178 24.611 1.00 94.81 399 HIS A N 1
ATOM 3137 C CA . HIS A 1 399 ? -15.129 8.587 24.220 1.00 94.81 399 HIS A CA 1
ATOM 3138 C C . HIS A 1 399 ? -15.105 8.137 22.759 1.00 94.81 399 HIS A C 1
ATOM 3140 O O . HIS A 1 399 ? -14.253 8.565 21.978 1.00 94.81 399 HIS A O 1
ATOM 3146 N N . PHE A 1 400 ? -16.052 7.274 22.408 1.00 95.50 400 PHE A N 1
ATOM 3147 C CA . PHE A 1 400 ? -16.290 6.792 21.055 1.00 95.50 400 PHE A CA 1
ATOM 3148 C C . PHE A 1 400 ? -17.644 7.301 20.575 1.00 95.50 400 PHE A C 1
ATOM 3150 O O . PHE A 1 400 ? -18.635 7.185 21.294 1.00 95.50 400 PHE A O 1
ATOM 3157 N N . LEU A 1 401 ? -17.673 7.857 19.369 1.00 94.75 401 LEU A N 1
ATOM 3158 C CA . LEU A 1 401 ? -18.891 8.279 18.693 1.00 94.75 401 LEU A CA 1
ATOM 3159 C C . LEU A 1 401 ? -19.072 7.433 17.428 1.00 94.75 401 LEU A C 1
ATOM 3161 O O . LEU A 1 401 ? -18.321 7.645 16.471 1.00 94.75 401 LEU A O 1
ATOM 3165 N N . PRO A 1 402 ? -20.041 6.499 17.394 1.00 94.06 402 PRO A N 1
ATOM 3166 C CA . PRO A 1 402 ? -20.383 5.773 16.178 1.00 94.06 402 PRO A CA 1
ATOM 3167 C C . PRO A 1 402 ? -20.781 6.740 15.059 1.00 94.06 402 PRO A C 1
ATOM 3169 O O . PRO A 1 402 ? -21.501 7.711 15.298 1.00 94.06 402 PRO A O 1
ATOM 3172 N N . LEU A 1 403 ? -20.333 6.475 13.831 1.00 92.69 403 LEU A N 1
ATOM 3173 C CA . LEU A 1 403 ? -20.716 7.265 12.662 1.00 92.69 403 LEU A CA 1
ATOM 3174 C C . LEU A 1 403 ? -21.783 6.542 11.836 1.00 92.69 403 LEU A C 1
ATOM 3176 O O . LEU A 1 403 ? -21.766 5.322 11.701 1.00 92.69 403 LEU A O 1
ATOM 3180 N N . ALA A 1 404 ? -22.690 7.314 11.241 1.00 89.56 404 ALA A N 1
ATOM 3181 C CA . ALA A 1 404 ? -23.663 6.831 10.267 1.00 89.56 404 ALA A CA 1
ATOM 3182 C C . ALA A 1 404 ? -23.080 6.955 8.849 1.00 89.56 404 ALA A C 1
ATOM 3184 O O . ALA A 1 404 ? -23.290 7.963 8.180 1.00 89.56 404 ALA A O 1
ATOM 3185 N N . ILE A 1 405 ? -22.297 5.963 8.407 1.00 86.94 405 ILE A N 1
ATOM 3186 C CA . ILE A 1 405 ? -21.640 6.005 7.084 1.00 86.94 405 ILE A CA 1
ATOM 3187 C C . ILE A 1 405 ? -22.634 5.673 5.962 1.00 86.94 405 ILE A C 1
ATOM 3189 O O . ILE A 1 405 ? -22.743 6.399 4.977 1.00 86.94 405 ILE A O 1
ATOM 3193 N N . ASP A 1 406 ? -23.360 4.565 6.108 1.00 84.69 406 ASP A N 1
ATOM 3194 C CA . ASP A 1 406 ? -24.476 4.178 5.245 1.00 84.69 406 ASP A CA 1
ATOM 3195 C C . ASP A 1 406 ? -25.555 3.463 6.069 1.00 84.69 406 ASP A C 1
ATOM 3197 O O . ASP A 1 406 ? -25.353 3.183 7.249 1.00 84.69 406 ASP A O 1
ATOM 3201 N N . ALA A 1 407 ? -26.710 3.169 5.468 1.00 83.50 407 ALA A N 1
ATOM 3202 C CA . ALA A 1 407 ? -27.833 2.565 6.188 1.00 83.50 407 ALA A CA 1
ATOM 3203 C C . ALA A 1 407 ? -27.480 1.211 6.833 1.00 83.50 407 ALA A C 1
ATOM 3205 O O . ALA A 1 407 ? -27.903 0.937 7.954 1.00 83.50 407 ALA A O 1
ATOM 3206 N N . ARG A 1 408 ? -26.680 0.376 6.151 1.00 82.62 408 ARG A N 1
ATOM 3207 C CA . ARG A 1 408 ? -26.279 -0.948 6.657 1.00 82.62 408 ARG A CA 1
ATOM 3208 C C . ARG A 1 408 ? -25.267 -0.827 7.788 1.00 82.62 408 ARG A C 1
ATOM 3210 O O . ARG A 1 408 ? -25.262 -1.645 8.703 1.00 82.62 408 ARG A O 1
ATOM 3217 N N . HIS A 1 409 ? -24.350 0.128 7.686 1.00 89.25 409 HIS A N 1
ATOM 3218 C CA . HIS A 1 409 ? -23.365 0.430 8.715 1.00 89.25 409 HIS A CA 1
ATOM 3219 C C . HIS A 1 409 ? -24.029 1.050 9.938 1.00 89.25 409 HIS A C 1
ATOM 3221 O O . HIS A 1 409 ? -23.833 0.549 11.037 1.00 89.25 409 HIS A O 1
ATOM 3227 N N . PHE A 1 410 ? -24.918 2.020 9.738 1.00 88.12 410 PHE A N 1
ATOM 3228 C CA . PHE A 1 410 ? -25.648 2.671 10.816 1.00 88.12 410 PHE A CA 1
ATOM 3229 C C . PHE A 1 410 ? -26.538 1.701 11.595 1.00 88.12 410 PHE A C 1
ATOM 3231 O O . PHE A 1 410 ? -26.585 1.780 12.815 1.00 88.12 410 PHE A O 1
ATOM 3238 N N . SER A 1 411 ? -27.163 0.720 10.935 1.00 86.06 411 SER A N 1
ATOM 3239 C CA . SER A 1 411 ? -27.921 -0.320 11.644 1.00 86.06 411 SER A CA 1
ATOM 3240 C C . SER A 1 411 ? -27.063 -1.208 12.552 1.00 86.06 411 SER A C 1
ATOM 3242 O O . SER A 1 411 ? -27.617 -1.892 13.399 1.00 86.06 411 SER A O 1
ATOM 3244 N N . ARG A 1 412 ? -25.733 -1.241 12.363 1.00 85.81 412 ARG A N 1
ATOM 3245 C CA . ARG A 1 412 ? -24.791 -1.917 13.277 1.00 85.81 412 ARG A CA 1
ATOM 3246 C C . ARG A 1 412 ? -24.309 -1.007 14.410 1.00 85.81 412 ARG A C 1
ATOM 3248 O O . ARG A 1 412 ? -23.673 -1.497 15.333 1.00 85.81 412 ARG A O 1
ATOM 3255 N N . SER A 1 413 ? -24.537 0.299 14.285 1.00 77.12 413 SER A N 1
ATOM 3256 C CA . SER A 1 413 ? -24.116 1.333 15.234 1.00 77.12 413 SER A CA 1
ATOM 3257 C C . SER A 1 413 ? -25.188 1.659 16.283 1.00 77.12 413 SER A C 1
ATOM 3259 O O . SER A 1 413 ? -24.899 2.413 17.212 1.00 77.12 413 SER A O 1
ATOM 3261 N N . LEU A 1 414 ? -26.410 1.146 16.090 1.00 72.06 414 LEU A N 1
ATOM 3262 C CA . LEU A 1 414 ? -27.547 1.186 17.017 1.00 72.06 414 LEU A CA 1
ATOM 3263 C C . LEU A 1 414 ? -27.554 -0.080 17.874 1.00 72.06 414 LEU A C 1
ATOM 3265 O O . LEU A 1 414 ? -27.900 0.045 19.069 1.00 72.06 414 LEU A O 1
#

Organism: NCBI:txid156174